Protein AF-0000000080692029 (afdb_homodimer)

Structure (mmCIF, N/CA/C/O backbone):
data_AF-0000000080692029-model_v1
#
loop_
_entity.id
_entity.type
_entity.pdbx_description
1 polymer 'Zinc-containing alcohol dehydrogenase superfamily protein'
#
loop_
_atom_site.group_PDB
_atom_site.id
_atom_site.type_symbol
_atom_site.label_atom_id
_atom_site.label_alt_id
_atom_site.label_comp_id
_atom_site.label_asym_id
_atom_site.label_entity_id
_atom_site.label_seq_id
_atom_site.pdbx_PDB_ins_code
_atom_site.Cartn_x
_atom_site.Cartn_y
_atom_site.Cartn_z
_atom_site.occupancy
_atom_site.B_iso_or_equiv
_atom_site.auth_seq_id
_atom_site.auth_comp_id
_atom_site.auth_asym_id
_atom_site.auth_atom_id
_atom_site.pdbx_PDB_model_num
ATOM 1 N N . PHE A 1 1 ? 5.277 -26.812 -14.117 1 93.94 1 PHE A N 1
ATOM 2 C CA . PHE A 1 1 ? 5.801 -28.109 -14.539 1 93.94 1 PHE A CA 1
ATOM 3 C C . PHE A 1 1 ? 5.703 -29.125 -13.406 1 93.94 1 PHE A C 1
ATOM 5 O O . PHE A 1 1 ? 5.531 -28.75 -12.242 1 93.94 1 PHE A O 1
ATOM 12 N N . GLY A 1 2 ? 5.699 -30.422 -13.68 1 92.31 2 GLY A N 1
ATOM 13 C CA . GLY A 1 2 ? 5.895 -31.609 -12.852 1 92.31 2 GLY A CA 1
ATOM 14 C C . GLY A 1 2 ? 6.879 -32.594 -13.445 1 92.31 2 GLY A C 1
ATOM 15 O O . GLY A 1 2 ? 6.898 -32.812 -14.664 1 92.31 2 GLY A O 1
ATOM 16 N N . CYS A 1 3 ? 7.73 -33.094 -12.555 1 95.31 3 CYS A N 1
ATOM 17 C CA . CYS A 1 3 ? 8.82 -33.938 -13.07 1 95.31 3 CYS A CA 1
ATOM 18 C C . CYS A 1 3 ? 8.961 -35.219 -12.25 1 95.31 3 CYS A C 1
ATOM 20 O O . CYS A 1 3 ? 8.477 -35.281 -11.125 1 95.31 3 CYS A O 1
ATOM 22 N N . ARG A 1 4 ? 9.547 -36.156 -12.93 1 96.88 4 ARG A N 1
ATOM 23 C CA . ARG A 1 4 ? 10.078 -37.344 -12.25 1 96.88 4 ARG A CA 1
ATOM 24 C C . ARG A 1 4 ? 11.602 -37.406 -12.359 1 96.88 4 ARG A C 1
ATOM 26 O O . ARG A 1 4 ? 12.156 -37.219 -13.445 1 96.88 4 ARG A O 1
ATOM 33 N N . VAL A 1 5 ? 12.258 -37.75 -11.242 1 97.56 5 VAL A N 1
ATOM 34 C CA . VAL A 1 5 ? 13.719 -37.781 -11.227 1 97.56 5 VAL A CA 1
ATOM 35 C C . VAL A 1 5 ? 14.219 -38.969 -12.047 1 97.56 5 VAL A C 1
ATOM 37 O O . VAL A 1 5 ? 13.859 -40.125 -11.766 1 97.56 5 VAL A O 1
ATOM 40 N N . VAL A 1 6 ? 15.047 -38.656 -13.016 1 97.75 6 VAL A N 1
ATOM 41 C CA . VAL A 1 6 ? 15.547 -39.75 -13.844 1 97.75 6 VAL A CA 1
ATOM 42 C C . VAL A 1 6 ? 17.062 -39.875 -13.695 1 97.75 6 VAL A C 1
ATOM 44 O O . VAL A 1 6 ? 17.656 -40.875 -14.078 1 97.75 6 VAL A O 1
ATOM 47 N N . ALA A 1 7 ? 17.672 -38.781 -13.203 1 97.31 7 ALA A N 1
ATOM 48 C CA . ALA A 1 7 ? 19.109 -38.781 -12.953 1 97.31 7 ALA A CA 1
ATOM 49 C C . ALA A 1 7 ? 19.469 -37.844 -11.82 1 97.31 7 ALA A C 1
ATOM 51 O O . ALA A 1 7 ? 18.75 -36.844 -11.578 1 97.31 7 ALA A O 1
ATOM 52 N N . LEU A 1 8 ? 20.531 -38.188 -11.125 1 96.19 8 LEU A N 1
ATOM 53 C CA . LEU A 1 8 ? 21.047 -37.344 -10.039 1 96.19 8 LEU A CA 1
ATOM 54 C C . LEU A 1 8 ? 22.469 -36.906 -10.336 1 96.19 8 LEU A C 1
ATOM 56 O O . LEU A 1 8 ? 23.297 -37.688 -10.789 1 96.19 8 LEU A O 1
ATOM 60 N N . GLY A 1 9 ? 22.672 -35.562 -10.219 1 93.94 9 GLY A N 1
ATOM 61 C CA . GLY A 1 9 ? 24.031 -35.062 -10.297 1 93.94 9 GLY A CA 1
ATOM 62 C C . GLY A 1 9 ? 24.844 -35.344 -9.047 1 93.94 9 GLY A C 1
ATOM 63 O O . GLY A 1 9 ? 24.312 -35.844 -8.047 1 93.94 9 GLY A O 1
ATOM 64 N N . PRO A 1 10 ? 26.094 -35 -9.164 1 91.81 10 PRO A N 1
ATOM 65 C CA . PRO A 1 10 ? 26.938 -35.219 -7.988 1 91.81 10 PRO A CA 1
ATOM 66 C C . PRO A 1 10 ? 26.422 -34.5 -6.742 1 91.81 10 PRO A C 1
ATOM 68 O O . PRO A 1 10 ? 26.156 -33.312 -6.781 1 91.81 10 PRO A O 1
ATOM 71 N N . GLY A 1 11 ? 26.234 -35.312 -5.668 1 90.25 11 GLY A N 1
ATOM 72 C CA . GLY A 1 11 ? 25.844 -34.75 -4.387 1 90.25 11 GLY A CA 1
ATOM 73 C C . GLY A 1 11 ? 24.359 -34.531 -4.254 1 90.25 11 GLY A C 1
ATOM 74 O O . GLY A 1 11 ? 23.875 -34.125 -3.189 1 90.25 11 GLY A O 1
ATOM 75 N N . ALA A 1 12 ? 23.625 -34.812 -5.305 1 90.62 12 ALA A N 1
ATOM 76 C CA . ALA A 1 12 ? 22.203 -34.5 -5.309 1 90.62 12 ALA A CA 1
ATOM 77 C C . ALA A 1 12 ? 21.453 -35.406 -4.328 1 90.62 12 ALA A C 1
ATOM 79 O O . ALA A 1 12 ? 20.344 -35.094 -3.91 1 90.62 12 ALA A O 1
ATOM 80 N N . GLU A 1 13 ? 22.016 -36.531 -3.982 1 87.5 13 GLU A N 1
ATOM 81 C CA . GLU A 1 13 ? 21.375 -37.438 -3.059 1 87.5 13 GLU A CA 1
ATOM 82 C C . GLU A 1 13 ? 21.172 -36.812 -1.686 1 87.5 13 GLU A C 1
ATOM 84 O O . GLU A 1 13 ? 20.266 -37.188 -0.941 1 87.5 13 GLU A O 1
ATOM 89 N N . LYS A 1 14 ? 22.016 -35.875 -1.436 1 90.31 14 LYS A N 1
ATOM 90 C CA . LYS A 1 14 ? 21.953 -35.219 -0.132 1 90.31 14 LYS A CA 1
ATOM 91 C C . LYS A 1 14 ? 20.719 -34.312 -0.034 1 90.31 14 LYS A C 1
ATOM 93 O O . LYS A 1 14 ? 20.359 -33.875 1.056 1 90.31 14 LYS A O 1
ATOM 98 N N . ARG A 1 15 ? 20.047 -34.125 -1.133 1 90.19 15 ARG A N 1
ATOM 99 C CA . ARG A 1 15 ? 18.891 -33.25 -1.167 1 90.19 15 ARG A CA 1
ATOM 100 C C . ARG A 1 15 ? 17.609 -34 -0.823 1 90.19 15 ARG A C 1
ATOM 102 O O . ARG A 1 15 ? 16.516 -33.438 -0.884 1 90.19 15 ARG A O 1
ATOM 109 N N . GLY A 1 16 ? 17.719 -35.25 -0.521 1 90.88 16 GLY A N 1
ATOM 110 C CA . GLY A 1 16 ? 16.578 -36.031 -0.072 1 90.88 16 GLY A CA 1
ATOM 111 C C . GLY A 1 16 ? 15.711 -36.531 -1.211 1 90.88 16 GLY A C 1
ATOM 112 O O . GLY A 1 16 ? 14.523 -36.781 -1.021 1 90.88 16 GLY A O 1
ATOM 113 N N . VAL A 1 17 ? 16.25 -36.531 -2.451 1 93.56 17 VAL A N 1
ATOM 114 C CA . VAL A 1 17 ? 15.516 -37 -3.615 1 93.56 17 VAL A CA 1
ATOM 115 C C . VAL A 1 17 ? 16.219 -38.219 -4.199 1 93.56 17 VAL A C 1
ATOM 117 O O . VAL A 1 17 ? 17.438 -38.344 -4.117 1 93.56 17 VAL A O 1
ATOM 120 N N . GLN A 1 18 ? 15.43 -39.188 -4.73 1 95.69 18 GLN A N 1
ATOM 121 C CA . GLN A 1 18 ? 15.969 -40.375 -5.395 1 95.69 18 GLN A CA 1
ATOM 122 C C . GLN A 1 18 ? 15.359 -40.562 -6.781 1 95.69 18 GLN A C 1
ATOM 124 O O . GLN A 1 18 ? 14.312 -40 -7.086 1 95.69 18 GLN A O 1
ATOM 129 N N . ILE A 1 19 ? 16 -41.375 -7.582 1 97.19 19 ILE A N 1
ATOM 130 C CA . ILE A 1 19 ? 15.492 -41.688 -8.906 1 97.19 19 ILE A CA 1
ATOM 131 C C . ILE A 1 19 ? 14.094 -42.281 -8.789 1 97.19 19 ILE A C 1
ATOM 133 O O . ILE A 1 19 ? 13.859 -43.156 -7.938 1 97.19 19 ILE A O 1
ATOM 137 N N . GLY A 1 20 ? 13.188 -41.75 -9.562 1 97.44 20 GLY A N 1
ATOM 138 C CA . GLY A 1 20 ? 11.82 -42.219 -9.531 1 97.44 20 GLY A CA 1
ATOM 139 C C . GLY A 1 20 ? 10.883 -41.312 -8.781 1 97.44 20 GLY A C 1
ATOM 140 O O . GLY A 1 20 ? 9.664 -41.375 -8.969 1 97.44 20 GLY A O 1
ATOM 141 N N . ASP A 1 21 ? 11.469 -40.469 -7.918 1 97.06 21 ASP A N 1
ATOM 142 C CA . ASP A 1 21 ? 10.641 -39.531 -7.16 1 97.06 21 ASP A CA 1
ATOM 143 C C . ASP A 1 21 ? 9.945 -38.531 -8.086 1 97.06 21 ASP A C 1
ATOM 145 O O . ASP A 1 21 ? 10.547 -38.062 -9.055 1 97.06 21 ASP A O 1
ATOM 149 N N . ARG A 1 22 ? 8.688 -38.219 -7.859 1 97.75 22 ARG A N 1
ATOM 150 C CA . ARG A 1 22 ? 8.031 -37.062 -8.469 1 97.75 22 ARG A CA 1
ATOM 151 C C . ARG A 1 22 ? 8.352 -35.781 -7.711 1 97.75 22 ARG A C 1
ATOM 153 O O . ARG A 1 22 ? 8.195 -35.719 -6.492 1 97.75 22 ARG A O 1
ATOM 160 N N . VAL A 1 23 ? 8.82 -34.812 -8.43 1 97 23 VAL A N 1
ATOM 161 C CA . VAL A 1 23 ? 9.297 -33.594 -7.762 1 97 23 VAL A CA 1
ATOM 162 C C . VAL A 1 23 ? 8.875 -32.375 -8.555 1 97 23 VAL A C 1
ATOM 164 O O . VAL A 1 23 ? 8.531 -32.469 -9.734 1 97 23 VAL A O 1
ATOM 167 N N . ILE A 1 24 ? 8.867 -31.297 -7.895 1 97.31 24 ILE A N 1
ATOM 168 C CA . ILE A 1 24 ? 8.734 -29.969 -8.484 1 97.31 24 ILE A CA 1
ATOM 169 C C . ILE A 1 24 ? 9.758 -29.031 -7.871 1 97.31 24 ILE A C 1
ATOM 171 O O . ILE A 1 24 ? 10.148 -29.188 -6.711 1 97.31 24 ILE A O 1
ATOM 175 N N . SER A 1 25 ? 10.25 -28.188 -8.656 1 96.69 25 SER A N 1
ATOM 176 C CA . SER A 1 25 ? 11.07 -27.094 -8.148 1 96.69 25 SER A CA 1
ATOM 177 C C . SER A 1 25 ? 10.281 -25.797 -8.078 1 96.69 25 SER A C 1
ATOM 179 O O . SER A 1 25 ? 9.406 -25.547 -8.914 1 96.69 25 SER A O 1
ATOM 181 N N . GLU A 1 26 ? 10.523 -24.984 -7.043 1 97.88 26 GLU A N 1
ATOM 182 C CA . GLU A 1 26 ? 9.969 -23.641 -7.102 1 97.88 26 GLU A CA 1
ATOM 183 C C . GLU A 1 26 ? 10.438 -22.906 -8.352 1 97.88 26 GLU A C 1
ATOM 185 O O . GLU A 1 26 ? 11.5 -23.219 -8.898 1 97.88 26 GLU A O 1
ATOM 190 N N . GLN A 1 27 ? 9.641 -22 -8.844 1 96.62 27 GLN A N 1
ATOM 191 C CA . GLN A 1 27 ? 9.914 -21.344 -10.117 1 96.62 27 GLN A CA 1
ATOM 192 C C . GLN A 1 27 ? 11.172 -20.484 -10.023 1 96.62 27 GLN A C 1
ATOM 194 O O . GLN A 1 27 ? 11.867 -20.266 -11.023 1 96.62 27 GLN A O 1
ATOM 199 N N . ILE A 1 28 ? 11.445 -20.016 -8.805 1 97.62 28 ILE A N 1
ATOM 200 C CA . ILE A 1 28 ? 12.641 -19.203 -8.617 1 97.62 28 ILE A CA 1
ATOM 201 C C . ILE A 1 28 ? 13.812 -20.078 -8.195 1 97.62 28 ILE A C 1
ATOM 203 O O . ILE A 1 28 ? 13.633 -21.047 -7.449 1 97.62 28 ILE A O 1
ATOM 207 N N . VAL A 1 29 ? 14.992 -19.734 -8.672 1 97.38 29 VAL A N 1
ATOM 208 C CA . VAL A 1 29 ? 16.25 -20.344 -8.273 1 97.38 29 VAL A CA 1
ATOM 209 C C . VAL A 1 29 ? 17.125 -19.312 -7.566 1 97.38 29 VAL A C 1
ATOM 211 O O . VAL A 1 29 ? 17.922 -18.609 -8.203 1 97.38 29 VAL A O 1
ATOM 214 N N . PRO A 1 30 ? 17.031 -19.234 -6.227 1 97.88 30 PRO A N 1
ATOM 215 C CA . PRO A 1 30 ? 17.703 -18.172 -5.484 1 97.88 30 PRO A CA 1
ATOM 216 C C . PRO A 1 30 ? 19.219 -18.281 -5.52 1 97.88 30 PRO A C 1
ATOM 218 O O . PRO A 1 30 ? 19.766 -19.391 -5.633 1 97.88 30 PRO A O 1
ATOM 221 N N . CYS A 1 31 ? 19.922 -17.156 -5.387 1 97.44 31 CYS A N 1
ATOM 222 C CA . CYS A 1 31 ? 21.391 -17.156 -5.391 1 97.44 31 CYS A CA 1
ATOM 223 C C . CYS A 1 31 ? 21.938 -17.531 -4.02 1 97.44 31 CYS A C 1
ATOM 225 O O . CYS A 1 31 ? 23.109 -17.859 -3.891 1 97.44 31 CYS A O 1
ATOM 227 N N . TRP A 1 32 ? 21.172 -17.391 -2.988 1 97.94 32 TRP A N 1
ATOM 228 C CA . TRP A 1 32 ? 21.438 -17.734 -1.594 1 97.94 32 TRP A CA 1
ATOM 229 C C . TRP A 1 32 ? 22.578 -16.891 -1.044 1 97.94 32 TRP A C 1
ATOM 231 O O . TRP A 1 32 ? 23.156 -17.219 -0.003 1 97.94 32 TRP A O 1
ATOM 241 N N . GLY A 1 33 ? 22.922 -15.773 -1.761 1 98 33 GLY A N 1
ATOM 242 C CA . GLY A 1 33 ? 24.031 -14.945 -1.329 1 98 33 GLY A CA 1
ATOM 243 C C . GLY A 1 33 ? 23.672 -13.477 -1.207 1 98 33 GLY A C 1
ATOM 244 O O . GLY A 1 33 ? 24.406 -12.703 -0.593 1 98 33 GLY A O 1
ATOM 245 N N . CYS A 1 34 ? 22.609 -13.164 -1.749 1 97.75 34 CYS A N 1
ATOM 246 C CA . CYS A 1 34 ? 22.25 -11.75 -1.731 1 97.75 34 CYS A CA 1
ATOM 247 C C . CYS A 1 34 ? 21.547 -11.383 -0.432 1 97.75 34 CYS A C 1
ATOM 249 O O . CYS A 1 34 ? 21.25 -12.258 0.385 1 97.75 34 CYS A O 1
ATOM 251 N N . ARG A 1 35 ? 21.219 -10.109 -0.283 1 96.88 35 ARG A N 1
ATOM 252 C CA . ARG A 1 35 ? 20.609 -9.586 0.931 1 96.88 35 ARG A CA 1
ATOM 253 C C . ARG A 1 35 ? 19.266 -10.266 1.205 1 96.88 35 ARG A C 1
ATOM 255 O O . ARG A 1 35 ? 18.969 -10.633 2.344 1 96.88 35 ARG A O 1
ATOM 262 N N . PHE A 1 36 ? 18.484 -10.461 0.221 1 98.44 36 PHE A N 1
ATOM 263 C CA . PHE A 1 36 ? 17.156 -11.031 0.383 1 98.44 36 PHE A CA 1
ATOM 264 C C . PHE A 1 36 ? 17.234 -12.508 0.762 1 98.44 36 PHE A C 1
ATOM 266 O O . PHE A 1 36 ? 16.562 -12.953 1.698 1 98.44 36 PHE A O 1
ATOM 273 N N . CYS A 1 37 ? 18.047 -13.234 0.087 1 98.25 37 CYS A N 1
ATOM 274 C CA . CYS A 1 37 ? 18.203 -14.648 0.403 1 98.25 37 CYS A CA 1
ATOM 275 C C . CYS A 1 37 ? 18.719 -14.828 1.826 1 98.25 37 CYS A C 1
ATOM 277 O O . CYS A 1 37 ? 18.219 -15.68 2.566 1 98.25 37 CYS A O 1
ATOM 279 N N . ASN A 1 38 ? 19.625 -13.945 2.23 1 98 38 ASN A N 1
ATOM 280 C CA . ASN A 1 38 ? 20.25 -14.078 3.541 1 98 38 ASN A CA 1
ATOM 281 C C . ASN A 1 38 ? 19.281 -13.703 4.664 1 98 38 ASN A C 1
ATOM 283 O O . ASN A 1 38 ? 19.516 -14.039 5.824 1 98 38 ASN A O 1
ATOM 287 N N . HIS A 1 39 ? 18.203 -13.039 4.293 1 97.19 39 HIS A N 1
ATOM 288 C CA . HIS A 1 39 ? 17.219 -12.656 5.297 1 97.19 39 HIS A CA 1
ATOM 289 C C . HIS A 1 39 ? 15.953 -13.508 5.184 1 97.19 39 HIS A C 1
ATOM 291 O O . HIS A 1 39 ? 14.906 -13.125 5.699 1 97.19 39 HIS A O 1
ATOM 297 N N . GLY A 1 40 ? 16.031 -14.586 4.441 1 98.19 40 GLY A N 1
ATOM 298 C CA . GLY A 1 40 ? 14.914 -15.508 4.316 1 98.19 40 GLY A CA 1
ATOM 299 C C . GLY A 1 40 ? 13.883 -15.055 3.303 1 98.19 40 GLY A C 1
ATOM 300 O O . GLY A 1 40 ? 12.789 -15.625 3.225 1 98.19 40 GLY A O 1
ATOM 301 N N . GLN A 1 41 ? 14.172 -14.008 2.523 1 98.62 41 GLN A N 1
ATOM 302 C CA . GLN A 1 41 ? 13.266 -13.477 1.514 1 98.62 41 GLN A CA 1
ATOM 303 C C . GLN A 1 41 ? 13.68 -13.914 0.113 1 98.62 41 GLN A C 1
ATOM 305 O O . GLN A 1 41 ? 13.781 -13.086 -0.796 1 98.62 41 GLN A O 1
ATOM 310 N N . TYR A 1 42 ? 13.797 -15.227 -0.083 1 98.62 42 TYR A N 1
ATOM 311 C CA . TYR A 1 42 ? 14.438 -15.789 -1.267 1 98.62 42 TYR A CA 1
ATOM 312 C C . TYR A 1 42 ? 13.602 -15.523 -2.514 1 98.62 42 TYR A C 1
ATOM 314 O O . TYR A 1 42 ? 14.133 -15.492 -3.627 1 98.62 42 TYR A O 1
ATOM 322 N N . TRP A 1 43 ? 12.281 -15.336 -2.393 1 98.38 43 TRP A N 1
ATOM 323 C CA . TRP A 1 43 ? 11.43 -15.125 -3.555 1 98.38 43 TRP A CA 1
ATOM 324 C C . TRP A 1 43 ? 11.711 -13.766 -4.195 1 98.38 43 TRP A C 1
ATOM 326 O O . TRP A 1 43 ? 11.266 -13.5 -5.316 1 98.38 43 TRP A O 1
ATOM 336 N N . MET A 1 44 ? 12.484 -12.938 -3.408 1 98.5 44 MET A N 1
ATOM 337 C CA . MET A 1 44 ? 12.859 -11.617 -3.914 1 98.5 44 MET A CA 1
ATOM 338 C C . MET A 1 44 ? 14.359 -11.555 -4.195 1 98.5 44 MET A C 1
ATOM 340 O O . MET A 1 44 ? 14.945 -10.469 -4.219 1 98.5 44 MET A O 1
ATOM 344 N N . CYS A 1 45 ? 14.977 -12.719 -4.387 1 98.12 45 CYS A N 1
ATOM 345 C CA . CYS A 1 45 ? 16.391 -12.812 -4.73 1 98.12 45 CYS A CA 1
ATOM 346 C C . CYS A 1 45 ? 16.766 -11.766 -5.77 1 98.12 45 CYS A C 1
ATOM 348 O O . CYS A 1 45 ? 16.047 -11.57 -6.754 1 98.12 45 CYS A O 1
ATOM 350 N N . GLN A 1 46 ? 17.953 -11.109 -5.531 1 96.69 46 GLN A N 1
ATOM 351 C CA . GLN A 1 46 ? 18.391 -10.031 -6.41 1 96.69 46 GLN A CA 1
ATOM 352 C C . GLN A 1 46 ? 18.703 -10.555 -7.809 1 96.69 46 GLN A C 1
ATOM 354 O O . GLN A 1 46 ? 18.375 -9.914 -8.805 1 96.69 46 GLN A O 1
ATOM 359 N N . LYS A 1 47 ? 19.359 -11.672 -7.895 1 94.88 47 LYS A N 1
ATOM 360 C CA . LYS A 1 47 ? 19.656 -12.281 -9.188 1 94.88 47 LYS A CA 1
ATOM 361 C C . LYS A 1 47 ? 18.391 -12.648 -9.938 1 94.88 47 LYS A C 1
ATOM 363 O O . LYS A 1 47 ? 18.328 -12.547 -11.164 1 94.88 47 LYS A O 1
ATOM 368 N N . HIS A 1 48 ? 17.453 -13.156 -9.172 1 95.75 48 HIS A N 1
ATOM 369 C CA . HIS A 1 48 ? 16.094 -13.422 -9.617 1 95.75 48 HIS A CA 1
ATOM 370 C C . HIS A 1 48 ? 16.062 -14.406 -10.781 1 95.75 48 HIS A C 1
ATOM 372 O O . HIS A 1 48 ? 15.414 -14.164 -11.797 1 95.75 48 HIS A O 1
ATOM 378 N N . ASP A 1 49 ? 16.859 -15.445 -10.68 1 95.69 49 ASP A N 1
ATOM 379 C CA . ASP A 1 49 ? 16.75 -16.531 -11.648 1 95.69 49 ASP A CA 1
ATOM 380 C C . ASP A 1 49 ? 15.406 -17.25 -11.531 1 95.69 49 ASP A C 1
ATOM 382 O O . ASP A 1 49 ? 15.023 -17.688 -10.445 1 95.69 49 ASP A O 1
ATOM 386 N N . LEU A 1 50 ? 14.711 -17.297 -12.633 1 95.56 50 LEU A N 1
ATOM 387 C CA . LEU A 1 50 ? 13.453 -18.031 -12.781 1 95.56 50 LEU A CA 1
ATOM 388 C C . LEU A 1 50 ? 13.523 -19.016 -13.938 1 95.56 50 LEU A C 1
ATOM 390 O O . LEU A 1 50 ? 14 -18.656 -15.023 1 95.56 50 LEU A O 1
ATOM 394 N N . TYR A 1 51 ? 13.086 -20.219 -13.703 1 95.25 51 TYR A N 1
ATOM 395 C CA . TYR A 1 51 ? 13.086 -21.188 -14.781 1 95.25 51 TYR A CA 1
ATOM 396 C C . TYR A 1 51 ? 12.367 -20.656 -16.016 1 95.25 51 TYR A C 1
ATOM 398 O O . TYR A 1 51 ? 11.211 -20.219 -15.922 1 95.25 51 TYR A O 1
ATOM 406 N N . GLY A 1 52 ? 13.062 -20.594 -17.156 1 92.44 52 GLY A N 1
ATOM 407 C CA . GLY A 1 52 ? 12.453 -20.234 -18.422 1 92.44 52 GLY A CA 1
ATOM 408 C C . GLY A 1 52 ? 12.523 -18.75 -18.734 1 92.44 52 GLY A C 1
ATOM 409 O O . GLY A 1 52 ? 12.195 -18.312 -19.828 1 92.44 52 GLY A O 1
ATOM 410 N N . PHE A 1 53 ? 12.883 -17.9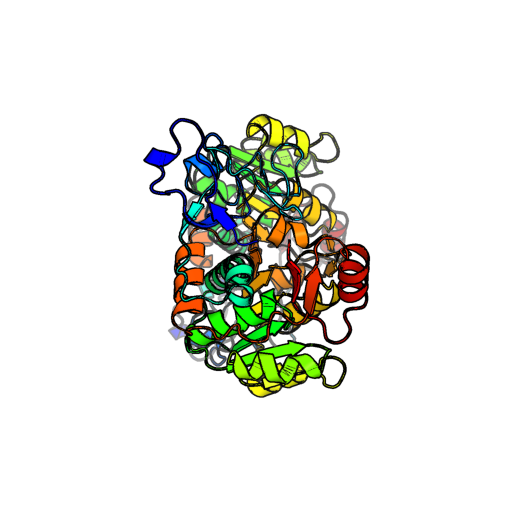22 -17.781 1 88.19 53 PHE A N 1
ATOM 411 C CA . PHE A 1 53 ? 12.922 -16.484 -17.984 1 88.19 53 PHE A CA 1
ATOM 412 C C . PHE A 1 53 ? 14.359 -16 -18.203 1 88.19 53 PHE A C 1
ATOM 414 O O . PHE A 1 53 ? 14.586 -14.953 -18.812 1 88.19 53 PHE A O 1
ATOM 421 N N . GLN A 1 54 ? 15.305 -16.781 -17.625 1 82.56 54 GLN A N 1
ATOM 422 C CA . GLN A 1 54 ? 16.719 -16.422 -17.75 1 82.56 54 GLN A CA 1
ATOM 423 C C . GLN A 1 54 ? 17.484 -17.484 -18.547 1 82.56 54 GLN A C 1
ATOM 425 O O . GLN A 1 54 ? 17 -18.609 -18.703 1 82.56 54 GLN A O 1
ATOM 430 N N . ASN A 1 55 ? 18.641 -17.078 -18.922 1 82.31 55 ASN A N 1
ATOM 431 C CA . ASN A 1 55 ? 19.406 -17.969 -19.781 1 82.31 55 ASN A CA 1
ATOM 432 C C . ASN A 1 55 ? 20.141 -19.047 -18.984 1 82.31 55 ASN A C 1
ATOM 434 O O . ASN A 1 55 ? 20.547 -20.062 -19.531 1 82.31 55 ASN A O 1
ATOM 438 N N . ASN A 1 56 ? 20.203 -18.812 -17.734 1 85.5 56 ASN A N 1
ATOM 439 C CA . ASN A 1 56 ? 21.016 -19.734 -16.953 1 85.5 56 ASN A CA 1
ATOM 440 C C . ASN A 1 56 ? 20.156 -20.828 -16.312 1 85.5 56 ASN A C 1
ATOM 442 O O . ASN A 1 56 ? 20.672 -21.812 -15.789 1 85.5 56 ASN A O 1
ATOM 446 N N . VAL A 1 57 ? 18.906 -20.672 -16.266 1 90.56 57 VAL A N 1
ATOM 447 C CA . VAL A 1 57 ? 17.953 -21.688 -15.836 1 90.56 57 VAL A CA 1
ATOM 448 C C . VAL A 1 57 ? 16.844 -21.844 -16.875 1 90.56 57 VAL A C 1
ATOM 450 O O . VAL A 1 57 ? 15.969 -21 -16.984 1 90.56 57 VAL A O 1
ATOM 453 N N . GLN A 1 58 ? 16.844 -22.953 -17.516 1 90.69 58 GLN A N 1
ATOM 454 C CA . GLN A 1 58 ? 15.961 -23.172 -18.656 1 90.69 58 GLN A CA 1
ATOM 455 C C . GLN A 1 58 ? 14.555 -23.531 -18.203 1 90.69 58 GLN A C 1
ATOM 457 O O . GLN A 1 58 ? 14.367 -24.062 -17.109 1 90.69 58 GLN A O 1
ATOM 462 N N . GLY A 1 59 ? 13.625 -23.25 -19.094 1 91.19 59 GLY A N 1
ATOM 463 C CA . GLY A 1 59 ? 12.227 -23.516 -18.797 1 91.19 59 GLY A CA 1
ATOM 464 C C . GLY A 1 59 ? 11.859 -24.984 -18.953 1 91.19 59 GLY A C 1
ATOM 465 O O . GLY A 1 59 ? 12.734 -25.844 -19.062 1 91.19 59 GLY A O 1
ATOM 466 N N . ALA A 1 60 ? 10.617 -25.266 -18.922 1 92.06 60 ALA A N 1
ATOM 467 C CA . ALA A 1 60 ? 10.133 -26.625 -18.734 1 92.06 60 ALA A CA 1
ATOM 468 C C . ALA A 1 60 ? 9.516 -27.172 -20.031 1 92.06 60 ALA A C 1
ATOM 470 O O . ALA A 1 60 ? 9.023 -28.297 -20.062 1 92.06 60 ALA A O 1
ATOM 471 N N . MET A 1 61 ? 9.453 -26.375 -21.062 1 92.5 61 MET A N 1
ATOM 472 C CA . MET A 1 61 ? 8.898 -26.875 -22.312 1 92.5 61 MET A CA 1
ATOM 473 C C . MET A 1 61 ? 9.883 -27.797 -23.016 1 92.5 61 MET A C 1
ATOM 475 O O . MET A 1 61 ? 10.32 -27.5 -24.125 1 92.5 61 MET A O 1
ATOM 479 N N . ALA A 1 62 ? 10.211 -28.859 -22.359 1 94 62 ALA A N 1
ATOM 480 C CA . ALA A 1 62 ? 11.211 -29.859 -22.75 1 94 62 ALA A CA 1
ATOM 481 C C . ALA A 1 62 ? 10.914 -31.219 -22.109 1 94 62 ALA A C 1
ATOM 483 O O . ALA A 1 62 ? 10.055 -31.312 -21.234 1 94 62 ALA A O 1
ATOM 484 N N . GLN A 1 63 ? 11.531 -32.188 -22.594 1 95.44 63 GLN A N 1
ATOM 485 C CA . GLN A 1 63 ? 11.352 -33.531 -22.047 1 95.44 63 GLN A CA 1
ATOM 486 C C . GLN A 1 63 ? 12.047 -33.688 -20.703 1 95.44 63 GLN A C 1
ATOM 488 O O . GLN A 1 63 ? 11.609 -34.469 -19.844 1 95.44 63 GLN A O 1
ATOM 493 N N . TYR A 1 64 ? 13.18 -32.938 -20.594 1 95.56 64 TYR A N 1
ATOM 494 C CA . TYR A 1 64 ? 13.953 -33 -19.359 1 95.56 64 TYR A CA 1
ATOM 495 C C . TYR A 1 64 ? 14.289 -31.578 -18.875 1 95.56 64 TYR A C 1
ATOM 497 O O . TYR A 1 64 ? 14.414 -30.656 -19.688 1 95.56 64 TYR A O 1
ATOM 505 N N . MET A 1 65 ? 14.352 -31.484 -17.625 1 94.56 65 MET A N 1
ATOM 506 C CA . MET A 1 65 ? 14.773 -30.25 -16.969 1 94.56 65 MET A CA 1
ATOM 507 C C . MET A 1 65 ? 15.93 -30.5 -16.016 1 94.56 65 MET A C 1
ATOM 509 O O . MET A 1 65 ? 16.031 -31.578 -15.43 1 94.56 65 MET A O 1
ATOM 513 N N . ILE A 1 66 ? 16.781 -29.5 -15.938 1 93.81 66 ILE A N 1
ATOM 514 C CA . ILE A 1 66 ? 17.859 -29.547 -14.961 1 93.81 66 ILE A CA 1
ATOM 515 C C . ILE A 1 66 ? 17.531 -28.672 -13.766 1 93.81 66 ILE A C 1
ATOM 517 O O . ILE A 1 66 ? 17.266 -27.469 -13.922 1 93.81 66 ILE A O 1
ATOM 521 N N . PHE A 1 67 ? 17.422 -29.266 -12.602 1 94.56 67 PHE A N 1
ATOM 522 C CA . PHE A 1 67 ? 17.344 -28.516 -11.352 1 94.56 67 PHE A CA 1
ATOM 523 C C . PHE A 1 67 ? 18.734 -28.266 -10.773 1 94.56 67 PHE A C 1
ATOM 525 O O . PHE A 1 67 ? 19.406 -29.203 -10.344 1 94.56 67 PHE A O 1
ATOM 532 N N . THR A 1 68 ? 19.109 -27.016 -10.766 1 92.06 68 THR A N 1
ATOM 533 C CA . THR A 1 68 ? 20.438 -26.703 -10.266 1 92.06 68 THR A CA 1
ATOM 534 C C . THR A 1 68 ? 20.5 -26.812 -8.75 1 92.06 68 THR A C 1
ATOM 536 O O . THR A 1 68 ? 19.453 -26.953 -8.094 1 92.06 68 THR A O 1
ATOM 539 N N . LYS A 1 69 ? 21.688 -26.797 -8.188 1 92.81 69 LYS A N 1
ATOM 540 C CA . LYS A 1 69 ? 21.906 -26.953 -6.758 1 92.81 69 LYS A CA 1
ATOM 541 C C . LYS A 1 69 ? 21.219 -25.844 -5.961 1 92.81 69 LYS A C 1
ATOM 543 O O . LYS A 1 69 ? 20.906 -26.031 -4.781 1 92.81 69 LYS A O 1
ATOM 548 N N . GLU A 1 70 ? 20.984 -24.719 -6.602 1 95 70 GLU A N 1
ATOM 549 C CA . GLU A 1 70 ? 20.406 -23.578 -5.91 1 95 70 GLU A CA 1
ATOM 550 C C . GLU A 1 70 ? 18.875 -23.703 -5.828 1 95 70 GLU A C 1
ATOM 552 O O . GLU A 1 70 ? 18.234 -23 -5.039 1 95 70 GLU A O 1
ATOM 557 N N . GLY A 1 71 ? 18.328 -24.625 -6.691 1 95.69 71 GLY A N 1
ATOM 558 C CA . GLY A 1 71 ? 16.875 -24.734 -6.758 1 95.69 71 GLY A CA 1
ATOM 559 C C . GLY A 1 71 ? 16.266 -25.297 -5.488 1 95.69 71 GLY A C 1
ATOM 560 O O . GLY A 1 71 ? 16.938 -25.969 -4.711 1 95.69 71 GLY A O 1
ATOM 561 N N . ILE A 1 72 ? 15.016 -24.938 -5.238 1 96.94 72 ILE A N 1
ATOM 562 C CA . ILE A 1 72 ? 14.258 -25.484 -4.117 1 96.94 72 ILE A CA 1
ATOM 563 C C . ILE A 1 72 ? 13.312 -26.578 -4.617 1 96.94 72 ILE A C 1
ATOM 565 O O . ILE A 1 72 ? 12.367 -26.297 -5.355 1 96.94 72 ILE A O 1
ATOM 569 N N . ILE A 1 73 ? 13.516 -27.812 -4.141 1 96.56 73 ILE A N 1
ATOM 570 C CA . ILE A 1 73 ? 12.828 -28.969 -4.695 1 96.56 73 ILE A CA 1
ATOM 571 C C . ILE A 1 73 ? 11.859 -29.547 -3.66 1 96.56 73 ILE A C 1
ATOM 573 O O . ILE A 1 73 ? 12.188 -29.641 -2.477 1 96.56 73 ILE A O 1
ATOM 577 N N . HIS A 1 74 ? 10.703 -29.875 -4.117 1 97.75 74 HIS A N 1
ATOM 578 C CA . HIS A 1 74 ? 9.688 -30.516 -3.295 1 97.75 74 HIS A CA 1
ATOM 579 C C . HIS A 1 74 ? 9.25 -31.844 -3.904 1 97.75 74 HIS A C 1
ATOM 581 O O . HIS A 1 74 ? 9.078 -31.953 -5.121 1 97.75 74 HIS A O 1
ATOM 587 N N . LYS A 1 75 ? 9.086 -32.812 -3.07 1 97.44 75 LYS A N 1
ATOM 588 C CA . LYS A 1 75 ? 8.469 -34.031 -3.525 1 97.44 75 LYS A CA 1
ATOM 589 C C . LYS A 1 75 ? 6.957 -33.875 -3.691 1 97.44 75 LYS A C 1
ATOM 591 O O . LYS A 1 75 ? 6.324 -33.125 -2.93 1 97.44 75 LYS A O 1
ATOM 596 N N . VAL A 1 76 ? 6.418 -34.531 -4.648 1 98.38 76 VAL A N 1
ATOM 597 C CA . VAL A 1 76 ? 4.988 -34.5 -4.938 1 98.38 76 VAL A CA 1
ATOM 598 C C . VAL A 1 76 ? 4.414 -35.906 -4.852 1 98.38 76 VAL A C 1
ATOM 600 O O . VAL A 1 76 ? 4.871 -36.812 -5.559 1 98.38 76 VAL A O 1
ATOM 603 N N . PRO A 1 77 ? 3.453 -36.094 -4 1 97.75 77 PRO A N 1
ATOM 604 C CA . PRO A 1 77 ? 2.852 -37.438 -3.906 1 97.75 77 PRO A CA 1
ATOM 605 C C . PRO A 1 77 ? 2.289 -37.938 -5.238 1 97.75 77 PRO A C 1
ATOM 607 O O . PRO A 1 77 ? 1.675 -37.156 -5.977 1 97.75 77 PRO A O 1
ATOM 610 N N . ASP A 1 78 ? 2.385 -39.25 -5.477 1 96.75 78 ASP A N 1
ATOM 611 C CA . ASP A 1 78 ? 1.897 -39.844 -6.711 1 96.75 78 ASP A CA 1
ATOM 612 C C . ASP A 1 78 ? 0.371 -39.875 -6.754 1 96.75 78 ASP A C 1
ATOM 614 O O . ASP A 1 78 ? -0.225 -40.031 -7.82 1 96.75 78 ASP A O 1
ATOM 618 N N . SER A 1 79 ? -0.173 -39.656 -5.586 1 97.38 79 SER A N 1
ATOM 619 C CA . SER A 1 79 ? -1.63 -39.688 -5.504 1 97.38 79 SER A CA 1
ATOM 620 C C . SER A 1 79 ? -2.232 -38.438 -6.141 1 97.38 79 SER A C 1
ATOM 622 O O . SER A 1 79 ? -3.428 -38.406 -6.438 1 97.38 79 SER A O 1
ATOM 624 N N . ILE A 1 80 ? -1.48 -37.344 -6.316 1 97.69 80 ILE A N 1
ATOM 625 C CA . ILE A 1 80 ? -1.959 -36.156 -6.973 1 97.69 80 ILE A CA 1
ATOM 626 C C . ILE A 1 80 ? -1.898 -36.312 -8.492 1 97.69 80 ILE A C 1
ATOM 628 O O . ILE A 1 80 ? -0.844 -36.656 -9.039 1 97.69 80 ILE A O 1
ATOM 632 N N . ALA A 1 81 ? -3.047 -36.125 -9.125 1 96.38 81 ALA A N 1
ATOM 633 C CA . ALA A 1 81 ? -3.088 -36.25 -10.578 1 96.38 81 ALA A CA 1
ATOM 634 C C . ALA A 1 81 ? -2.133 -35.25 -11.234 1 96.38 81 ALA A C 1
ATOM 636 O O . ALA A 1 81 ? -1.943 -34.156 -10.742 1 96.38 81 ALA A O 1
ATOM 637 N N . ALA A 1 82 ? -1.543 -35.656 -12.375 1 94.62 82 ALA A N 1
ATOM 638 C CA . ALA A 1 82 ? -0.546 -34.844 -13.07 1 94.62 82 ALA A CA 1
ATOM 639 C C . ALA A 1 82 ? -1.108 -33.469 -13.422 1 94.62 82 ALA A C 1
ATOM 641 O O . ALA A 1 82 ? -0.416 -32.469 -13.289 1 94.62 82 ALA A O 1
ATOM 642 N N . ASP A 1 83 ? -2.357 -33.406 -13.844 1 94.62 83 ASP A N 1
ATOM 643 C CA . ASP A 1 83 ? -2.971 -32.156 -14.266 1 94.62 83 ASP A CA 1
ATOM 644 C C . ASP A 1 83 ? -3.256 -31.266 -13.062 1 94.62 83 ASP A C 1
ATOM 646 O O . ASP A 1 83 ? -3.488 -30.062 -13.219 1 94.62 83 ASP A O 1
ATOM 650 N N . GLU A 1 84 ? -3.291 -31.812 -11.867 1 96.69 84 GLU A N 1
ATOM 651 C CA . GLU A 1 84 ? -3.42 -31.016 -10.648 1 96.69 84 GLU A CA 1
ATOM 652 C C . GLU A 1 84 ? -2.051 -30.625 -10.102 1 96.69 84 GLU A C 1
ATOM 654 O O . GLU A 1 84 ? -1.88 -29.531 -9.57 1 96.69 84 GLU A O 1
ATOM 659 N N . ALA A 1 85 ? -1.092 -31.531 -10.281 1 97.38 85 ALA A N 1
ATOM 660 C CA . ALA A 1 85 ? 0.258 -31.281 -9.789 1 97.38 85 ALA A CA 1
ATOM 661 C C . ALA A 1 85 ? 0.864 -30.047 -10.453 1 97.38 85 ALA A C 1
ATOM 663 O O . ALA A 1 85 ? 1.623 -29.312 -9.828 1 97.38 85 ALA A O 1
ATOM 664 N N . ILE A 1 86 ? 0.512 -29.797 -11.719 1 96.56 86 ILE A N 1
ATOM 665 C CA . ILE A 1 86 ? 1.069 -28.688 -12.469 1 96.56 86 ILE A CA 1
ATOM 666 C C . ILE A 1 86 ? 0.561 -27.359 -11.891 1 96.56 86 ILE A C 1
ATOM 668 O O . ILE A 1 86 ? 1.108 -26.297 -12.18 1 96.56 86 ILE A O 1
ATOM 672 N N . LEU A 1 87 ? -0.49 -27.438 -11.055 1 98.31 87 LEU A N 1
ATOM 673 C CA . LEU A 1 87 ? -1.105 -26.25 -10.492 1 98.31 87 LEU A CA 1
ATOM 674 C C . LEU A 1 87 ? -0.498 -25.906 -9.141 1 98.31 87 LEU A C 1
ATOM 676 O O . LEU A 1 87 ? -0.894 -24.922 -8.5 1 98.31 87 LEU A O 1
ATOM 680 N N . ILE A 1 88 ? 0.518 -26.656 -8.711 1 98.62 88 ILE A N 1
ATOM 681 C CA . ILE A 1 88 ? 1.146 -26.438 -7.418 1 98.62 88 ILE A CA 1
ATOM 682 C C . ILE A 1 88 ? 1.78 -25.047 -7.387 1 98.62 88 ILE A C 1
ATOM 684 O O . ILE A 1 88 ? 1.567 -24.281 -6.445 1 98.62 88 ILE A O 1
ATOM 688 N N . GLU A 1 89 ? 2.494 -24.719 -8.422 1 98.31 89 GLU A N 1
ATOM 689 C CA . GLU A 1 89 ? 3.17 -23.422 -8.469 1 98.31 89 GLU A CA 1
ATOM 690 C C . GLU A 1 89 ? 2.164 -22.266 -8.469 1 98.31 89 GLU A C 1
ATOM 692 O O . GLU A 1 89 ? 2.229 -21.375 -7.625 1 98.31 89 GLU A O 1
ATOM 697 N N . PRO A 1 90 ? 1.174 -22.234 -9.359 1 98.12 90 PRO A N 1
ATOM 698 C CA . PRO A 1 90 ? 0.245 -21.109 -9.32 1 98.12 90 PRO A CA 1
ATOM 699 C C . PRO A 1 90 ? -0.587 -21.062 -8.047 1 98.12 90 PRO A C 1
ATOM 701 O O . PRO A 1 90 ? -0.927 -19.969 -7.562 1 98.12 90 PRO A O 1
ATOM 704 N N . LEU A 1 91 ? -0.895 -22.219 -7.48 1 98.75 91 LEU A N 1
ATOM 705 C CA . LEU A 1 91 ? -1.621 -22.188 -6.215 1 98.75 91 LEU A CA 1
ATOM 706 C C . LEU A 1 91 ? -0.746 -21.625 -5.102 1 98.75 91 LEU A C 1
ATOM 708 O O . LEU A 1 91 ? -1.234 -20.906 -4.23 1 98.75 91 LEU A O 1
ATOM 712 N N . ALA A 1 92 ? 0.525 -21.969 -5.105 1 98.81 92 ALA A N 1
ATOM 713 C CA . ALA A 1 92 ? 1.438 -21.406 -4.121 1 98.81 92 ALA A CA 1
ATOM 714 C C . ALA A 1 92 ? 1.44 -19.875 -4.188 1 98.81 92 ALA A C 1
ATOM 716 O O . ALA A 1 92 ? 1.404 -19.203 -3.156 1 98.81 92 ALA A O 1
ATOM 717 N N . CYS A 1 93 ? 1.457 -19.312 -5.367 1 98.75 93 CYS A N 1
ATOM 718 C CA . CYS A 1 93 ? 1.388 -17.875 -5.555 1 98.75 93 CYS A CA 1
ATOM 719 C C . CYS A 1 93 ? 0.075 -17.312 -5.016 1 98.75 93 CYS A C 1
ATOM 721 O O . CYS A 1 93 ? 0.064 -16.297 -4.332 1 98.75 93 CYS A O 1
ATOM 723 N N . SER A 1 94 ? -0.999 -18.016 -5.293 1 98.81 94 SER A N 1
ATOM 724 C CA . SER A 1 94 ? -2.322 -17.594 -4.84 1 98.81 94 SER A CA 1
ATOM 725 C C . SER A 1 94 ? -2.402 -17.578 -3.318 1 98.81 94 SER A C 1
ATOM 727 O O . SER A 1 94 ? -2.988 -16.656 -2.738 1 98.81 94 SER A O 1
ATOM 729 N N . LEU A 1 95 ? -1.833 -18.641 -2.705 1 98.88 95 LEU A N 1
ATOM 730 C CA . LEU A 1 95 ? -1.829 -18.719 -1.248 1 98.88 95 LEU A CA 1
ATOM 731 C C . LEU A 1 95 ? -1.078 -17.531 -0.644 1 98.88 95 LEU A C 1
ATOM 733 O O . LEU A 1 95 ? -1.518 -16.953 0.356 1 98.88 95 LEU A O 1
ATOM 737 N N . HIS A 1 96 ? -0.001 -17.172 -1.248 1 98.81 96 HIS A N 1
ATOM 738 C CA . HIS A 1 96 ? 0.77 -16.031 -0.767 1 98.81 96 HIS A CA 1
ATOM 739 C C . HIS A 1 96 ? -0.028 -14.742 -0.887 1 98.81 96 HIS A C 1
ATOM 741 O O . HIS A 1 96 ? -0.049 -13.938 0.043 1 98.81 96 HIS A O 1
ATOM 747 N N . ALA A 1 97 ? -0.67 -14.531 -1.991 1 98.75 97 ALA A N 1
ATOM 748 C CA . ALA A 1 97 ? -1.509 -13.352 -2.182 1 98.75 97 ALA A CA 1
ATOM 749 C C . ALA A 1 97 ? -2.607 -13.281 -1.125 1 98.75 97 ALA A C 1
ATOM 751 O O . ALA A 1 97 ? -2.879 -12.219 -0.573 1 98.75 97 ALA A O 1
ATOM 752 N N . ALA A 1 98 ? -3.219 -14.414 -0.874 1 98.75 98 ALA A N 1
ATOM 753 C CA . ALA A 1 98 ? -4.273 -14.477 0.134 1 98.75 98 ALA A CA 1
ATOM 754 C C . ALA A 1 98 ? -3.725 -14.156 1.522 1 98.75 98 ALA A C 1
ATOM 756 O O . ALA A 1 98 ? -4.402 -13.531 2.336 1 98.75 98 ALA A O 1
ATOM 757 N N . GLU A 1 99 ? -2.539 -14.656 1.792 1 98.5 99 GLU A N 1
ATOM 758 C CA . GLU A 1 99 ? -1.924 -14.336 3.078 1 98.5 99 GLU A CA 1
ATOM 759 C C . GLU A 1 99 ? -1.682 -12.836 3.221 1 98.5 99 GLU A C 1
ATOM 761 O O . GLU A 1 99 ? -1.896 -12.266 4.293 1 98.5 99 GLU A O 1
ATOM 766 N N . ARG A 1 100 ? -1.232 -12.195 2.156 1 98.5 100 ARG A N 1
ATOM 767 C CA . ARG A 1 100 ? -1.007 -10.75 2.184 1 98.5 100 ARG A CA 1
ATOM 768 C C . ARG A 1 100 ? -2.309 -10 2.436 1 98.5 100 ARG A C 1
ATOM 770 O O . ARG A 1 100 ? -2.303 -8.922 3.031 1 98.5 100 ARG A O 1
ATOM 777 N N . ALA A 1 101 ? -3.396 -10.57 1.999 1 98.75 101 ALA A N 1
ATOM 778 C CA . ALA A 1 101 ? -4.699 -9.93 2.174 1 98.75 101 ALA A CA 1
ATOM 779 C C . ALA A 1 101 ? -5.105 -9.906 3.645 1 98.75 101 ALA A C 1
ATOM 781 O O . ALA A 1 101 ? -5.824 -9.008 4.082 1 98.75 101 ALA A O 1
ATOM 782 N N . ASP A 1 102 ? -4.707 -10.938 4.395 1 98.5 102 ASP A N 1
ATOM 783 C CA . ASP A 1 102 ? -4.949 -11.008 5.832 1 98.5 102 ASP A CA 1
ATOM 784 C C . ASP A 1 102 ? -6.438 -10.883 6.145 1 98.5 102 ASP A C 1
ATOM 786 O O . ASP A 1 102 ? -6.84 -10.023 6.926 1 98.5 102 ASP A O 1
ATOM 790 N N . VAL A 1 103 ? -7.215 -11.758 5.605 1 98.69 103 VAL A N 1
ATOM 791 C CA . VAL A 1 103 ? -8.672 -11.742 5.66 1 98.69 103 VAL A CA 1
ATOM 792 C C . VAL A 1 103 ? -9.141 -12.164 7.051 1 98.69 103 VAL A C 1
ATOM 794 O O . VAL A 1 103 ? -8.633 -13.133 7.617 1 98.69 103 VAL A O 1
ATOM 797 N N . ASP A 1 104 ? -10.125 -11.438 7.621 1 98.19 104 ASP A N 1
ATOM 798 C CA . ASP A 1 104 ? -10.766 -11.781 8.891 1 98.19 104 ASP A CA 1
ATOM 799 C C . ASP A 1 104 ? -12.234 -12.125 8.688 1 98.19 104 ASP A C 1
ATOM 801 O O . ASP A 1 104 ? -12.773 -11.961 7.59 1 98.19 104 ASP A O 1
ATOM 805 N N . PHE A 1 105 ? -12.906 -12.508 9.727 1 98.56 105 PHE A N 1
ATOM 806 C CA . PHE A 1 105 ? -14.234 -13.109 9.672 1 98.56 105 PHE A CA 1
ATOM 807 C C . PHE A 1 105 ? -15.273 -12.086 9.25 1 98.56 105 PHE A C 1
ATOM 809 O O . PHE A 1 105 ? -16.297 -12.445 8.648 1 98.56 105 PHE A O 1
ATOM 816 N N . ASP A 1 106 ? -15.062 -10.828 9.477 1 98.06 106 ASP A N 1
ATOM 817 C CA . ASP A 1 106 ? -16.078 -9.828 9.195 1 98.06 106 ASP A CA 1
ATOM 818 C C . ASP A 1 106 ? -15.82 -9.133 7.863 1 98.06 106 ASP A C 1
ATOM 820 O O . ASP A 1 106 ? -16.609 -8.281 7.441 1 98.06 106 ASP A O 1
ATOM 824 N N . ASP A 1 107 ? -14.836 -9.539 7.16 1 98.81 107 ASP A N 1
ATOM 825 C CA . ASP A 1 107 ? -14.43 -8.859 5.938 1 98.81 107 ASP A CA 1
ATOM 826 C C . ASP A 1 107 ? -15.359 -9.211 4.777 1 98.81 107 ASP A C 1
ATOM 828 O O . ASP A 1 107 ? -15.766 -10.359 4.633 1 98.81 107 ASP A O 1
ATOM 832 N N . ILE A 1 108 ? -15.703 -8.203 4.039 1 98.94 108 ILE A N 1
ATOM 833 C CA . ILE A 1 108 ? -16.219 -8.375 2.684 1 98.94 108 ILE A CA 1
ATOM 834 C C . ILE A 1 108 ? -15.078 -8.25 1.677 1 98.94 108 ILE A C 1
ATOM 836 O O . ILE A 1 108 ? -14.461 -7.191 1.553 1 98.94 108 ILE A O 1
ATOM 840 N N . VAL A 1 109 ? -14.836 -9.359 0.951 1 98.94 109 VAL A N 1
ATOM 841 C CA . VAL A 1 109 ? -13.664 -9.461 0.093 1 98.94 109 VAL A CA 1
ATOM 842 C C . VAL A 1 109 ? -14.094 -9.547 -1.369 1 98.94 109 VAL A C 1
ATOM 844 O O . VAL A 1 109 ? -15.039 -10.266 -1.701 1 98.94 109 VAL A O 1
ATOM 847 N N . VAL A 1 110 ? -13.445 -8.758 -2.188 1 99 110 VAL A N 1
ATOM 848 C CA . VAL A 1 110 ? -13.641 -8.844 -3.631 1 99 110 VAL A CA 1
ATOM 849 C C . VAL A 1 110 ? -12.375 -9.352 -4.301 1 99 110 VAL A C 1
ATOM 851 O O . VAL A 1 110 ? -11.281 -8.828 -4.07 1 99 110 VAL A O 1
ATOM 854 N N . VAL A 1 111 ? -12.492 -10.375 -5.051 1 98.94 111 VAL A N 1
ATOM 855 C CA . VAL A 1 111 ? -11.422 -10.852 -5.918 1 98.94 111 VAL A CA 1
ATOM 856 C C . VAL A 1 111 ? -11.766 -10.562 -7.379 1 98.94 111 VAL A C 1
ATOM 858 O O . VAL A 1 111 ? -12.797 -11.008 -7.879 1 98.94 111 VAL A O 1
ATOM 861 N N . ALA A 1 112 ? -10.93 -9.781 -8.008 1 98.81 112 ALA A N 1
ATOM 862 C CA . ALA A 1 112 ? -11.141 -9.484 -9.422 1 98.81 112 ALA A CA 1
ATOM 863 C C . ALA A 1 112 ? -10.328 -10.43 -10.305 1 98.81 112 ALA A C 1
ATOM 865 O O . ALA A 1 112 ? -9.094 -10.414 -10.281 1 98.81 112 ALA A O 1
ATOM 866 N N . GLY A 1 113 ? -11.016 -11.211 -11.102 1 97.94 113 GLY A N 1
ATOM 867 C CA . GLY A 1 113 ? -10.391 -12.18 -11.977 1 97.94 113 GLY A CA 1
ATOM 868 C C . GLY A 1 113 ? -10.492 -13.602 -11.461 1 97.94 113 GLY A C 1
ATOM 869 O O . GLY A 1 113 ? -9.992 -13.914 -10.383 1 97.94 113 GLY A O 1
ATOM 870 N N . ALA A 1 114 ? -11.125 -14.422 -12.297 1 97.44 114 ALA A N 1
ATOM 871 C CA . ALA A 1 114 ? -11.273 -15.836 -11.945 1 97.44 114 ALA A CA 1
ATOM 872 C C . ALA A 1 114 ? -10.516 -16.719 -12.93 1 97.44 114 ALA A C 1
ATOM 874 O O . ALA A 1 114 ? -11.039 -17.75 -13.375 1 97.44 114 ALA A O 1
ATOM 875 N N . GLY A 1 115 ? -9.352 -16.219 -13.328 1 96.5 115 GLY A N 1
ATOM 876 C CA . GLY A 1 115 ? -8.422 -17.094 -14.023 1 96.5 115 GLY A CA 1
ATOM 877 C C . GLY A 1 115 ? -7.762 -18.109 -13.102 1 96.5 115 GLY A C 1
ATOM 878 O O . GLY A 1 115 ? -8.195 -18.297 -11.961 1 96.5 115 GLY A O 1
ATOM 879 N N . THR A 1 116 ? -6.703 -18.75 -13.602 1 96.44 116 THR A N 1
ATOM 880 C CA . THR A 1 116 ? -6.035 -19.812 -12.852 1 96.44 116 THR A CA 1
ATOM 881 C C . THR A 1 116 ? -5.598 -19.312 -11.477 1 96.44 116 THR A C 1
ATOM 883 O O . THR A 1 116 ? -5.934 -19.906 -10.461 1 96.44 116 THR A O 1
ATOM 886 N N . LEU A 1 117 ? -4.922 -18.219 -11.445 1 97.5 117 LEU A N 1
ATOM 887 C CA . LEU A 1 117 ? -4.441 -17.641 -10.188 1 97.5 117 LEU A CA 1
ATOM 888 C C . LEU A 1 117 ? -5.605 -17.141 -9.344 1 97.5 117 LEU A C 1
ATOM 890 O O . LEU A 1 117 ? -5.625 -17.344 -8.125 1 97.5 117 LEU A O 1
ATOM 894 N N . GLY A 1 118 ? -6.547 -16.516 -10 1 98.44 118 GLY A N 1
ATOM 895 C CA . GLY A 1 118 ? -7.723 -16.031 -9.289 1 98.44 118 GLY A CA 1
ATOM 896 C C . GLY A 1 118 ? -8.5 -17.141 -8.594 1 98.44 118 GLY A C 1
ATOM 897 O O . GLY A 1 118 ? -8.938 -16.969 -7.453 1 98.44 118 GLY A O 1
ATOM 898 N N . LEU A 1 119 ? -8.664 -18.25 -9.266 1 98.5 119 LEU A N 1
ATOM 899 C CA . LEU A 1 119 ? -9.367 -19.375 -8.672 1 98.5 119 LEU A CA 1
ATOM 900 C C . LEU A 1 119 ? -8.656 -19.875 -7.418 1 98.5 119 LEU A C 1
ATOM 902 O O . LEU A 1 119 ? -9.297 -20.156 -6.41 1 98.5 119 LEU A O 1
ATOM 906 N N . GLY A 1 120 ? -7.32 -19.938 -7.496 1 98.62 120 GLY A N 1
ATOM 907 C CA . GLY A 1 120 ? -6.559 -20.266 -6.305 1 98.62 120 GLY A CA 1
ATOM 908 C C . GLY A 1 120 ? -6.758 -19.281 -5.172 1 98.62 120 GLY A C 1
ATOM 909 O O . GLY A 1 120 ? -6.883 -19.672 -4.012 1 98.62 120 GLY A O 1
ATOM 910 N N . ILE A 1 121 ? -6.797 -18 -5.461 1 98.88 121 ILE A N 1
ATOM 911 C CA . ILE A 1 121 ? -6.984 -16.953 -4.461 1 98.88 121 ILE A CA 1
ATOM 912 C C . ILE A 1 121 ? -8.367 -17.094 -3.824 1 98.88 121 ILE A C 1
ATOM 914 O O . ILE A 1 121 ? -8.508 -17 -2.604 1 98.88 121 ILE A O 1
ATOM 918 N N . ILE A 1 122 ? -9.375 -17.344 -4.676 1 98.88 122 ILE A N 1
ATOM 919 C CA . ILE A 1 122 ? -10.734 -17.516 -4.184 1 98.88 122 ILE A CA 1
ATOM 920 C C . ILE A 1 122 ? -10.766 -18.656 -3.168 1 98.88 122 ILE A C 1
ATOM 922 O O . ILE A 1 122 ? -11.289 -18.484 -2.061 1 98.88 122 ILE A O 1
ATO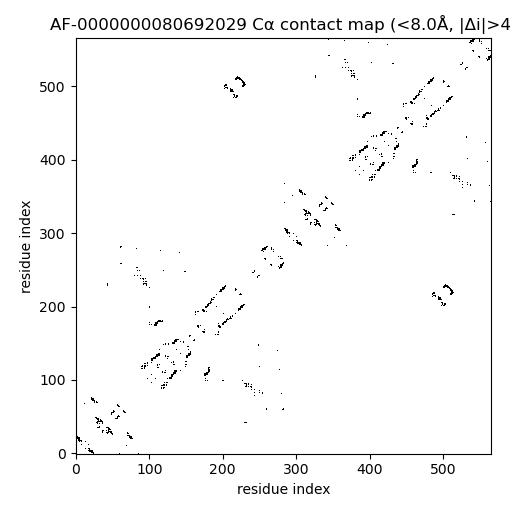M 926 N N . GLY A 1 123 ? -10.188 -19.812 -3.533 1 98.81 123 GLY A N 1
ATOM 927 C CA . GLY A 1 123 ? -10.141 -20.922 -2.609 1 98.81 123 GLY A CA 1
ATOM 928 C C . GLY A 1 123 ? -9.414 -20.609 -1.316 1 98.81 123 GLY A C 1
ATOM 929 O O . GLY A 1 123 ? -9.883 -20.953 -0.231 1 98.81 123 GLY A O 1
ATOM 930 N N . ALA A 1 124 ? -8.273 -19.938 -1.455 1 98.81 124 ALA A N 1
ATOM 931 C CA . ALA A 1 124 ? -7.461 -19.578 -0.29 1 98.81 124 ALA A CA 1
ATOM 932 C C . ALA A 1 124 ? -8.203 -18.609 0.619 1 98.81 124 ALA A C 1
ATOM 934 O O . ALA A 1 124 ? -8.195 -18.766 1.843 1 98.81 124 ALA A O 1
ATOM 935 N N . VAL A 1 125 ? -8.836 -17.594 0.047 1 98.88 125 VAL A N 1
ATOM 936 C CA . VAL A 1 125 ? -9.594 -16.594 0.804 1 98.88 125 VAL A CA 1
ATOM 937 C C . VAL A 1 125 ? -10.773 -17.266 1.504 1 98.88 125 VAL A C 1
ATOM 939 O O . VAL A 1 125 ? -11.055 -16.969 2.668 1 98.88 125 VAL A O 1
ATOM 942 N N . ARG A 1 126 ? -11.414 -18.156 0.81 1 98.81 126 ARG A N 1
ATOM 943 C CA . ARG A 1 126 ? -12.547 -18.859 1.398 1 98.81 126 ARG A CA 1
ATOM 944 C C . ARG A 1 126 ? -12.133 -19.594 2.672 1 98.81 126 ARG A C 1
ATOM 946 O O . ARG A 1 126 ? -12.875 -19.625 3.65 1 98.81 126 ARG A O 1
ATOM 953 N N . MET A 1 127 ? -10.969 -20.109 2.693 1 98.19 127 MET A N 1
ATOM 954 C CA . MET A 1 127 ? -10.477 -20.859 3.846 1 98.19 127 MET A CA 1
ATOM 955 C C . MET A 1 127 ? -10.359 -19.953 5.07 1 98.19 127 MET A C 1
ATOM 957 O O . MET A 1 127 ? -10.352 -20.438 6.203 1 98.19 127 MET A O 1
ATOM 961 N N . ARG A 1 128 ? -10.312 -18.672 4.871 1 98.12 128 ARG A N 1
ATOM 962 C CA . ARG A 1 128 ? -10.211 -17.719 5.98 1 98.12 128 ARG A CA 1
ATOM 963 C C . ARG A 1 128 ? -11.586 -17.312 6.48 1 98.12 128 ARG A C 1
ATOM 965 O O . ARG A 1 128 ? -11.703 -16.562 7.453 1 98.12 128 ARG A O 1
ATOM 972 N N . ASN A 1 129 ? -12.641 -17.734 5.82 1 98.5 129 ASN A N 1
ATOM 973 C CA . ASN A 1 129 ? -14.039 -17.609 6.223 1 98.5 129 ASN A CA 1
ATOM 974 C C . ASN A 1 129 ? -14.445 -16.141 6.355 1 98.5 129 ASN A C 1
ATOM 976 O O . ASN A 1 129 ? -14.992 -15.734 7.387 1 98.5 129 ASN A O 1
ATOM 980 N N . PRO A 1 130 ? -14.305 -15.383 5.301 1 98.81 130 PRO A N 1
ATOM 981 C CA . PRO A 1 130 ? -14.797 -14 5.355 1 98.81 130 PRO A CA 1
ATOM 982 C C . PRO A 1 130 ? -16.312 -13.914 5.441 1 98.81 130 PRO A C 1
ATOM 984 O O . PRO A 1 130 ? -17.016 -14.891 5.133 1 98.81 130 PRO A O 1
ATOM 987 N N . LYS A 1 131 ? -16.812 -12.766 5.852 1 98.75 131 LYS A N 1
ATOM 988 C CA . LYS A 1 131 ? -18.25 -12.523 5.895 1 98.75 131 LYS A CA 1
ATOM 989 C C . LYS A 1 131 ? -18.891 -12.719 4.52 1 98.75 131 LYS A C 1
ATOM 991 O O . LYS A 1 131 ? -19.984 -13.273 4.402 1 98.75 131 LYS A O 1
ATOM 996 N N . LYS A 1 132 ? -18.188 -12.273 3.473 1 98.88 132 LYS A N 1
ATOM 997 C CA . LYS A 1 132 ? -18.641 -12.406 2.088 1 98.88 132 LYS A CA 1
ATOM 998 C C . LYS A 1 132 ? -17.453 -12.406 1.13 1 98.88 132 LYS A C 1
ATOM 1000 O O . LYS A 1 132 ? -16.484 -11.672 1.331 1 98.88 132 LYS A O 1
ATOM 1005 N N . LEU A 1 133 ? -17.578 -13.242 0.161 1 98.94 133 LEU A N 1
ATOM 1006 C CA . LEU A 1 133 ? -16.578 -13.328 -0.893 1 98.94 133 LEU A CA 1
ATOM 1007 C C . LEU A 1 133 ? -17.203 -13.133 -2.266 1 98.94 133 LEU A C 1
ATOM 1009 O O . LEU A 1 133 ? -17.922 -14.016 -2.756 1 98.94 133 LEU A O 1
ATOM 1013 N N . ILE A 1 134 ? -16.938 -11.953 -2.881 1 98.94 134 ILE A N 1
ATOM 1014 C CA . ILE A 1 134 ? -17.469 -11.594 -4.191 1 98.94 134 ILE A CA 1
ATOM 1015 C C . ILE A 1 134 ? -16.375 -11.703 -5.242 1 98.94 134 ILE A C 1
ATOM 1017 O O . ILE A 1 134 ? -15.258 -11.227 -5.035 1 98.94 134 ILE A O 1
ATOM 1021 N N . VAL A 1 135 ? -16.719 -12.32 -6.336 1 98.94 135 VAL A N 1
ATOM 1022 C CA . VAL A 1 135 ? -15.758 -12.445 -7.43 1 98.94 135 VAL A CA 1
ATOM 1023 C C . VAL A 1 135 ? -16.234 -11.641 -8.633 1 98.94 135 VAL A C 1
ATOM 1025 O O . VAL A 1 135 ? -17.422 -11.664 -8.969 1 98.94 135 VAL A O 1
ATOM 1028 N N . LEU A 1 136 ? -15.336 -10.898 -9.234 1 98.81 136 LEU A N 1
ATOM 1029 C CA . LEU A 1 136 ? -15.617 -10.172 -10.469 1 98.81 136 LEU A CA 1
ATOM 1030 C C . LEU A 1 136 ? -14.945 -10.836 -11.656 1 98.81 136 LEU A C 1
ATOM 1032 O O . LEU A 1 136 ? -13.734 -11.078 -11.641 1 98.81 136 LEU A O 1
ATOM 1036 N N . ASP A 1 137 ? -15.703 -11.164 -12.664 1 98 137 ASP A N 1
ATOM 1037 C CA . ASP A 1 137 ? -15.156 -11.68 -13.914 1 98 137 ASP A CA 1
ATOM 1038 C C . ASP A 1 137 ? -16.078 -11.367 -15.094 1 98 137 ASP A C 1
ATOM 1040 O O . ASP A 1 137 ? -17.297 -11.406 -14.961 1 98 137 ASP A O 1
ATOM 1044 N N . MET A 1 138 ? -15.469 -11.102 -16.234 1 94.31 138 MET A N 1
ATOM 1045 C CA . MET A 1 138 ? -16.219 -10.727 -17.422 1 94.31 138 MET A CA 1
ATOM 1046 C C . MET A 1 138 ? -16.734 -11.961 -18.156 1 94.31 138 MET A C 1
ATOM 1048 O O . MET A 1 138 ? -17.625 -11.867 -19 1 94.31 138 MET A O 1
ATOM 1052 N N . LYS A 1 139 ? -16.109 -13.141 -17.922 1 93.44 139 LYS A N 1
ATOM 1053 C CA . LYS A 1 139 ? -16.453 -14.375 -18.625 1 93.44 139 LYS A CA 1
ATOM 1054 C C . LYS A 1 139 ? -17.453 -15.211 -17.828 1 93.44 139 LYS A C 1
ATOM 1056 O O . LYS A 1 139 ? -17.109 -15.75 -16.781 1 93.44 139 LYS A O 1
ATOM 1061 N N . PRO A 1 140 ? -18.594 -15.469 -18.359 1 91.94 140 PRO A N 1
ATOM 1062 C CA . PRO A 1 140 ? -19.625 -16.203 -17.609 1 91.94 140 PRO A CA 1
ATOM 1063 C C . PRO A 1 140 ? -19.234 -17.641 -17.344 1 91.94 140 PRO A C 1
ATOM 1065 O O . PRO A 1 140 ? -19.609 -18.203 -16.312 1 91.94 140 PRO A O 1
ATOM 1068 N N . GLU A 1 141 ? -18.438 -18.172 -18.203 1 91.06 141 GLU A N 1
ATOM 1069 C CA . GLU A 1 141 ? -18.078 -19.578 -18.062 1 91.06 141 GLU A CA 1
ATOM 1070 C C . GLU A 1 141 ? -17.188 -19.812 -16.859 1 91.06 141 GLU A C 1
ATOM 1072 O O . GLU A 1 141 ? -17 -20.953 -16.422 1 91.06 141 GLU A O 1
ATOM 1077 N N . ARG A 1 142 ? -16.625 -18.75 -16.328 1 94.31 142 ARG A N 1
ATOM 1078 C CA . ARG A 1 142 ? -15.727 -18.891 -15.18 1 94.31 142 ARG A CA 1
ATOM 1079 C C . ARG A 1 142 ? -16.5 -18.828 -13.867 1 94.31 142 ARG A C 1
ATOM 1081 O O . ARG A 1 142 ? -15.961 -19.172 -12.812 1 94.31 142 ARG A O 1
ATOM 1088 N N . ALA A 1 143 ? -17.75 -18.453 -13.938 1 95.81 143 ALA A N 1
ATOM 1089 C CA . ALA A 1 143 ? -18.562 -18.25 -12.734 1 95.81 143 ALA A CA 1
ATOM 1090 C C . ALA A 1 143 ? -18.75 -19.547 -11.969 1 95.81 143 ALA A C 1
ATOM 1092 O O . ALA A 1 143 ? -18.625 -19.578 -10.742 1 95.81 143 ALA A O 1
ATOM 1093 N N . ALA A 1 144 ? -19.016 -20.594 -12.695 1 95.56 144 ALA A N 1
ATOM 1094 C CA . ALA A 1 144 ? -19.297 -21.875 -12.055 1 95.56 144 ALA A CA 1
ATOM 1095 C C . ALA A 1 144 ? -18.094 -22.344 -11.242 1 95.56 144 ALA A C 1
ATOM 1097 O O . ALA A 1 144 ? -18.25 -22.812 -10.109 1 95.56 144 ALA A O 1
ATOM 1098 N N . LEU A 1 145 ? -16.922 -22.203 -11.797 1 95.88 145 LEU A N 1
ATOM 1099 C CA . LEU A 1 145 ? -15.719 -22.641 -11.094 1 95.88 145 LEU A CA 1
ATOM 1100 C C . LEU A 1 145 ? -15.438 -21.75 -9.891 1 95.88 145 LEU A C 1
ATOM 1102 O O . LEU A 1 145 ? -15.031 -22.234 -8.828 1 95.88 145 LEU A O 1
ATOM 1106 N N . ALA A 1 146 ? -15.656 -20.453 -10.055 1 98.31 146 ALA A N 1
ATOM 1107 C CA . ALA A 1 146 ? -15.453 -19.531 -8.945 1 98.31 146 ALA A CA 1
ATOM 1108 C C . ALA A 1 146 ? -16.359 -19.875 -7.773 1 98.31 146 ALA A C 1
ATOM 1110 O O . ALA A 1 146 ? -15.93 -19.859 -6.617 1 98.31 146 ALA A O 1
ATOM 1111 N N . LEU A 1 147 ? -17.625 -20.203 -8.062 1 98.44 147 LEU A N 1
ATOM 1112 C CA . LEU A 1 147 ? -18.578 -20.609 -7.031 1 98.44 147 LEU A CA 1
ATOM 1113 C C . LEU A 1 147 ? -18.141 -21.891 -6.352 1 98.44 147 LEU A C 1
ATOM 1115 O O . LEU A 1 147 ? -18.203 -22.016 -5.125 1 98.44 147 LEU A O 1
ATOM 1119 N N . ARG A 1 148 ? -17.656 -22.781 -7.125 1 97.25 148 ARG A N 1
ATOM 1120 C CA . ARG A 1 148 ? -17.172 -24.047 -6.574 1 97.25 148 ARG A CA 1
ATOM 1121 C C . ARG A 1 148 ? -15.992 -23.828 -5.637 1 97.25 148 ARG A C 1
ATOM 1123 O O . ARG A 1 148 ? -15.859 -24.531 -4.633 1 97.25 148 ARG A O 1
ATOM 1130 N N . MET A 1 149 ? -15.172 -22.844 -6 1 97.69 149 MET A N 1
ATOM 1131 C CA . MET A 1 149 ? -13.984 -22.562 -5.195 1 97.69 149 MET A CA 1
ATOM 1132 C C . MET A 1 149 ? -14.367 -21.859 -3.891 1 97.69 149 MET A C 1
ATOM 1134 O O . MET A 1 149 ? -13.539 -21.734 -2.984 1 97.69 149 MET A O 1
ATOM 1138 N N . GLY A 1 150 ? -15.633 -21.312 -3.818 1 98.31 150 GLY A N 1
ATOM 1139 C CA . GLY A 1 150 ? -16.078 -20.797 -2.533 1 98.31 150 GLY A CA 1
ATOM 1140 C C . GLY A 1 150 ? -16.625 -19.391 -2.611 1 98.31 150 GLY A C 1
ATOM 1141 O O . GLY A 1 150 ? -17.016 -18.812 -1.597 1 98.31 150 GLY A O 1
ATOM 1142 N N . ALA A 1 151 ? -16.688 -18.797 -3.781 1 98.75 151 ALA A N 1
ATOM 1143 C CA . ALA A 1 151 ? -17.297 -17.484 -3.916 1 98.75 151 ALA A CA 1
ATOM 1144 C C . ALA A 1 151 ? -18.766 -17.516 -3.469 1 98.75 151 ALA A C 1
ATOM 1146 O O . ALA A 1 151 ? -19.484 -18.469 -3.744 1 98.75 151 ALA A O 1
ATOM 1147 N N . ASP A 1 152 ? -19.188 -16.469 -2.807 1 98.88 152 ASP A N 1
ATOM 1148 C CA . ASP A 1 152 ? -20.609 -16.344 -2.506 1 98.88 152 ASP A CA 1
ATOM 1149 C C . ASP A 1 152 ? -21.391 -15.875 -3.73 1 98.88 152 ASP A C 1
ATOM 1151 O O . ASP A 1 152 ? -22.516 -16.312 -3.965 1 98.88 152 ASP A O 1
ATOM 1155 N N . GLU A 1 153 ? -20.797 -14.961 -4.484 1 98.62 153 GLU A N 1
ATOM 1156 C CA . GLU A 1 153 ? -21.391 -14.414 -5.699 1 98.62 153 GLU A CA 1
ATOM 1157 C C . GLU A 1 153 ? -20.312 -14.102 -6.738 1 98.62 153 GLU A C 1
ATOM 1159 O O . GLU A 1 153 ? -19.156 -13.852 -6.391 1 98.62 153 GLU A O 1
ATOM 1164 N N . VAL A 1 154 ? -20.75 -14.195 -7.965 1 98.81 154 VAL A N 1
ATOM 1165 C CA . VAL A 1 154 ? -19.922 -13.781 -9.086 1 98.81 154 VAL A CA 1
ATOM 1166 C C . VAL A 1 154 ? -20.641 -12.711 -9.906 1 98.81 154 VAL A C 1
ATOM 1168 O O . VAL A 1 154 ? -21.781 -12.898 -10.32 1 98.81 154 VAL A O 1
ATOM 1171 N N . TRP A 1 155 ? -19.953 -11.531 -10.023 1 98.69 155 TRP A N 1
ATOM 1172 C CA . TRP A 1 155 ? -20.531 -10.414 -10.766 1 98.69 155 TRP A CA 1
ATOM 1173 C C . TRP A 1 155 ? -19.719 -10.125 -12.023 1 98.69 155 TRP A C 1
ATOM 1175 O O . TRP A 1 155 ? -18.484 -10.156 -12 1 98.69 155 TRP A O 1
ATOM 1185 N N . ASN A 1 156 ? -20.422 -9.945 -13.117 1 98.12 156 ASN A N 1
ATOM 1186 C CA . ASN A 1 156 ? -19.797 -9.484 -14.359 1 98.12 156 ASN A CA 1
ATOM 1187 C C . ASN A 1 156 ? -19.859 -7.961 -14.477 1 98.12 156 ASN A C 1
ATOM 1189 O O . ASN A 1 156 ? -20.938 -7.391 -14.672 1 98.12 156 ASN A O 1
ATOM 1193 N N . PRO A 1 157 ? -18.703 -7.309 -14.414 1 97.31 157 PRO A N 1
ATOM 1194 C CA . PRO A 1 157 ? -18.688 -5.844 -14.445 1 97.31 157 PRO A CA 1
ATOM 1195 C C . PRO A 1 157 ? -19.281 -5.277 -15.742 1 97.31 157 PRO A C 1
ATOM 1197 O O . PRO A 1 157 ? -19.641 -4.098 -15.789 1 97.31 157 PRO A O 1
ATOM 1200 N N . ALA A 1 158 ? -19.359 -6.074 -16.766 1 96.19 158 ALA A N 1
ATOM 1201 C CA . ALA A 1 158 ? -19.953 -5.629 -18.031 1 96.19 158 ALA A CA 1
ATOM 1202 C C . ALA A 1 158 ? -21.469 -5.648 -17.953 1 96.19 158 ALA A C 1
ATOM 1204 O O . ALA A 1 158 ? -22.156 -5.02 -18.7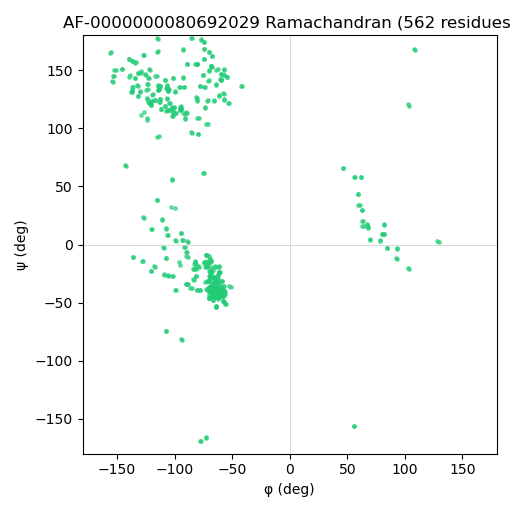81 1 96.19 158 ALA A O 1
ATOM 1205 N N . GLU A 1 159 ? -22.016 -6.363 -17.031 1 97.44 159 GLU A N 1
ATOM 1206 C CA . GLU A 1 159 ? -23.453 -6.594 -16.984 1 97.44 159 GLU A CA 1
ATOM 1207 C C . GLU A 1 159 ? -24.109 -5.844 -15.82 1 97.44 159 GLU A C 1
ATOM 1209 O O . GLU A 1 159 ? -25.297 -5.562 -15.844 1 97.44 159 GLU A O 1
ATOM 1214 N N . VAL A 1 160 ? -23.328 -5.57 -14.781 1 97.5 160 VAL A N 1
ATOM 1215 C CA . VAL A 1 160 ? -23.906 -4.898 -13.617 1 97.5 160 VAL A CA 1
ATOM 1216 C C . VAL A 1 160 ? -22.938 -3.816 -13.125 1 97.5 160 VAL A C 1
ATOM 1218 O O . VAL A 1 160 ? -21.75 -3.863 -13.414 1 97.5 160 VAL A O 1
ATOM 1221 N N . ASP A 1 161 ? -23.5 -2.863 -12.406 1 98.44 161 ASP A N 1
ATOM 1222 C CA . ASP A 1 161 ? -22.688 -1.866 -11.703 1 98.44 161 ASP A CA 1
ATOM 1223 C C . ASP A 1 161 ? -22.141 -2.426 -10.398 1 98.44 161 ASP A C 1
ATOM 1225 O O . ASP A 1 161 ? -22.781 -2.32 -9.352 1 98.44 161 ASP A O 1
ATOM 1229 N N . VAL A 1 162 ? -20.938 -2.912 -10.461 1 98.62 162 VAL A N 1
ATOM 1230 C CA . VAL A 1 162 ? -20.375 -3.645 -9.336 1 98.62 162 VAL A CA 1
ATOM 1231 C C . VAL A 1 162 ? -20.109 -2.684 -8.18 1 98.62 162 VAL A C 1
ATOM 1233 O O . VAL A 1 162 ? -20.156 -3.08 -7.012 1 98.62 162 VAL A O 1
ATOM 1236 N N . LEU A 1 163 ? -19.828 -1.416 -8.438 1 98.56 163 LEU A N 1
ATOM 1237 C CA . LEU A 1 163 ? -19.609 -0.429 -7.387 1 98.56 163 LEU A CA 1
ATOM 1238 C C . LEU A 1 163 ? -20.906 -0.178 -6.605 1 98.56 163 LEU A C 1
ATOM 1240 O O . LEU A 1 163 ? -20.891 -0.165 -5.371 1 98.56 163 LEU A O 1
ATOM 1244 N N . ALA A 1 164 ? -21.938 0.028 -7.301 1 98.62 164 ALA A N 1
ATOM 1245 C CA . ALA A 1 164 ? -23.234 0.244 -6.656 1 98.62 164 ALA A CA 1
ATOM 1246 C C . ALA A 1 164 ? -23.641 -0.968 -5.824 1 98.62 164 ALA A C 1
ATOM 1248 O O . ALA A 1 164 ? -24.156 -0.822 -4.715 1 98.62 164 ALA A O 1
ATOM 1249 N N . LYS A 1 165 ? -23.406 -2.176 -6.355 1 98.62 165 LYS A N 1
ATOM 1250 C CA . LYS A 1 165 ? -23.766 -3.398 -5.645 1 98.62 165 LYS A CA 1
ATOM 1251 C C . LYS A 1 165 ? -22.969 -3.543 -4.355 1 98.62 165 LYS A C 1
ATOM 1253 O O . LYS A 1 165 ? -23.516 -3.908 -3.314 1 98.62 165 LYS A O 1
ATOM 1258 N N . ILE A 1 166 ? -21.719 -3.295 -4.387 1 98.81 166 ILE A N 1
ATOM 1259 C CA . ILE A 1 166 ? -20.891 -3.385 -3.193 1 98.81 166 ILE A CA 1
ATOM 1260 C C . ILE A 1 166 ? -21.359 -2.373 -2.154 1 98.81 166 ILE A C 1
ATOM 1262 O O . ILE A 1 166 ? -21.438 -2.686 -0.963 1 98.81 166 ILE A O 1
ATOM 1266 N N . ARG A 1 167 ? -21.641 -1.156 -2.562 1 98.25 167 ARG A N 1
ATOM 1267 C CA . ARG A 1 167 ? -22.125 -0.141 -1.635 1 98.25 167 ARG A CA 1
ATOM 1268 C C . ARG A 1 167 ? -23.422 -0.578 -0.979 1 98.25 167 ARG A C 1
ATOM 1270 O O . ARG A 1 167 ? -23.641 -0.331 0.209 1 98.25 167 ARG A O 1
ATOM 1277 N N . GLU A 1 168 ? -24.25 -1.192 -1.806 1 98.38 168 GLU A N 1
ATOM 1278 C CA . GLU A 1 168 ? -25.531 -1.661 -1.3 1 98.38 168 GLU A CA 1
ATOM 1279 C C . GLU A 1 168 ? -25.344 -2.691 -0.189 1 98.38 168 GLU A C 1
ATOM 1281 O O . GLU A 1 168 ? -25.984 -2.605 0.859 1 98.38 168 GLU A O 1
ATOM 1286 N N . ILE A 1 169 ? -24.438 -3.582 -0.303 1 98 169 ILE A N 1
ATOM 1287 C CA . ILE A 1 169 ? -24.344 -4.688 0.644 1 98 169 ILE A CA 1
ATOM 1288 C C . ILE A 1 169 ? -23.422 -4.309 1.8 1 98 169 ILE A C 1
ATOM 1290 O O . ILE A 1 169 ? -23.219 -5.102 2.721 1 98 169 ILE A O 1
ATOM 1294 N N . THR A 1 170 ? -22.828 -3.119 1.763 1 98.12 170 THR A N 1
ATOM 1295 C CA . THR A 1 170 ? -21.906 -2.691 2.805 1 98.12 170 THR A CA 1
ATOM 1296 C C . THR A 1 170 ? -22.406 -1.421 3.486 1 98.12 170 THR A C 1
ATOM 1298 O O . THR A 1 170 ? -21.625 -0.687 4.098 1 98.12 170 THR A O 1
ATOM 1301 N N . ASP A 1 171 ? -23.641 -1.08 3.254 1 97.12 171 ASP A N 1
ATOM 1302 C CA . ASP A 1 171 ? -24.266 0.102 3.842 1 97.12 171 ASP A CA 1
ATOM 1303 C C . ASP A 1 171 ? -23.562 1.378 3.389 1 97.12 171 ASP A C 1
ATOM 1305 O O . ASP A 1 171 ? -23.375 2.309 4.176 1 97.12 171 ASP A O 1
ATOM 1309 N N . GLY A 1 172 ? -23.016 1.273 2.188 1 97.75 172 GLY A N 1
ATOM 1310 C CA . GLY A 1 172 ? -22.438 2.457 1.565 1 97.75 172 GLY A CA 1
ATOM 1311 C C . GLY A 1 172 ? -20.953 2.605 1.823 1 97.75 172 GLY A C 1
ATOM 1312 O O . GLY A 1 172 ? -20.312 3.48 1.25 1 97.75 172 GLY A O 1
ATOM 1313 N N . TYR A 1 173 ? -20.266 1.788 2.604 1 97.81 173 TYR A N 1
ATOM 1314 C CA . TYR A 1 173 ? -18.891 2.012 3.045 1 97.81 173 TYR A CA 1
ATOM 1315 C C . TYR A 1 173 ? -17.891 1.511 2.006 1 97.81 173 TYR A C 1
ATOM 1317 O O . TYR A 1 173 ? -16.844 2.121 1.799 1 97.81 173 TYR A O 1
ATOM 1325 N N . GLY A 1 174 ? -18.203 0.331 1.323 1 98.75 174 GLY A N 1
ATOM 1326 C CA . GLY A 1 174 ? -17.281 -0.343 0.432 1 98.75 174 GLY A CA 1
ATOM 1327 C C . GLY A 1 174 ? -16.734 -1.638 1.006 1 98.75 174 GLY A C 1
ATOM 1328 O O . GLY A 1 174 ? -16.906 -1.916 2.195 1 98.75 174 GLY A O 1
ATOM 1329 N N . CYS A 1 175 ? -16.094 -2.404 0.144 1 98.94 175 CYS A N 1
ATOM 1330 C CA . CYS A 1 175 ? -15.547 -3.676 0.608 1 98.94 175 CYS A CA 1
ATOM 1331 C C . CYS A 1 175 ? -14.297 -3.459 1.445 1 98.94 175 CYS A C 1
ATOM 1333 O O . CYS A 1 175 ? -13.664 -2.402 1.369 1 98.94 175 CYS A O 1
ATOM 1335 N N . ASP A 1 176 ? -13.953 -4.43 2.248 1 98.88 176 ASP A N 1
ATOM 1336 C CA . ASP A 1 176 ? -12.812 -4.352 3.158 1 98.88 176 ASP A CA 1
ATOM 1337 C C . ASP A 1 176 ? -11.5 -4.633 2.424 1 98.88 176 ASP A C 1
ATOM 1339 O O . ASP A 1 176 ? -10.477 -4.012 2.715 1 98.88 176 ASP A O 1
ATOM 1343 N N . ILE A 1 177 ? -11.594 -5.586 1.529 1 98.94 177 ILE A N 1
ATOM 1344 C CA . ILE A 1 177 ? -10.406 -6.051 0.818 1 98.94 177 ILE A CA 1
ATOM 1345 C C . ILE A 1 177 ? -10.734 -6.23 -0.663 1 98.94 177 ILE A C 1
ATOM 1347 O O . ILE A 1 177 ? -11.797 -6.738 -1.016 1 98.94 177 ILE A O 1
ATOM 1351 N N . TYR A 1 178 ? -9.906 -5.734 -1.488 1 98.94 178 TYR A N 1
ATOM 1352 C CA . TYR A 1 178 ? -9.938 -5.957 -2.93 1 98.94 178 TYR A CA 1
ATOM 1353 C C . TYR A 1 178 ? -8.641 -6.609 -3.406 1 98.94 178 TYR A C 1
ATOM 1355 O O . TYR A 1 178 ? -7.551 -6.094 -3.16 1 98.94 178 TYR A O 1
ATOM 1363 N N . ILE A 1 179 ? -8.711 -7.742 -4.059 1 98.94 179 ILE A N 1
ATOM 1364 C CA . ILE A 1 179 ? -7.551 -8.445 -4.598 1 98.94 179 ILE A CA 1
ATOM 1365 C C . ILE A 1 179 ? -7.586 -8.414 -6.121 1 98.94 179 ILE A C 1
ATOM 1367 O O . ILE A 1 179 ? -8.508 -8.938 -6.742 1 98.94 179 ILE A O 1
ATOM 1371 N N . GLU A 1 180 ? -6.605 -7.789 -6.699 1 98.81 180 GLU A N 1
ATOM 1372 C CA . GLU A 1 180 ? -6.516 -7.586 -8.141 1 98.81 180 GLU A CA 1
ATOM 1373 C C . GLU A 1 180 ? -5.75 -8.727 -8.812 1 98.81 180 GLU A C 1
ATOM 1375 O O . GLU A 1 180 ? -4.535 -8.852 -8.641 1 98.81 180 GLU A O 1
ATOM 1380 N N . ALA A 1 181 ? -6.457 -9.57 -9.555 1 98.06 181 ALA A N 1
ATOM 1381 C CA . ALA A 1 181 ? -5.848 -10.727 -10.211 1 98.06 181 ALA A CA 1
ATOM 1382 C C . ALA A 1 181 ? -6.172 -10.75 -11.703 1 98.06 181 ALA A C 1
ATOM 1384 O O . ALA A 1 181 ? -6.203 -11.812 -12.328 1 98.06 181 ALA A O 1
ATOM 1385 N N . THR A 1 182 ? -6.492 -9.594 -12.289 1 97.06 182 THR A N 1
ATOM 1386 C CA . THR A 1 182 ? -6.816 -9.531 -13.711 1 97.06 182 THR A CA 1
ATOM 1387 C C . THR A 1 182 ? -5.613 -9.055 -14.523 1 97.06 182 THR A C 1
ATOM 1389 O O . THR A 1 182 ? -5.414 -9.492 -15.656 1 97.06 182 THR A O 1
ATOM 1392 N N . GLY A 1 183 ? -4.871 -8.102 -14 1 96.44 183 GLY A N 1
ATOM 1393 C CA . GLY A 1 183 ? -3.799 -7.434 -14.727 1 96.44 183 GLY A CA 1
ATOM 1394 C C . GLY A 1 183 ? -4.297 -6.359 -15.672 1 96.44 183 GLY A C 1
ATOM 1395 O O . GLY A 1 183 ? -3.545 -5.875 -16.516 1 96.44 183 GLY A O 1
ATOM 1396 N N . HIS A 1 184 ? -5.547 -6.059 -15.57 1 96.38 184 HIS A N 1
ATOM 1397 C CA . HIS A 1 184 ? -6.109 -5.004 -16.406 1 96.38 184 HIS A CA 1
ATOM 1398 C C . HIS A 1 184 ? -6.062 -3.654 -15.703 1 96.38 184 HIS A C 1
ATOM 1400 O O . HIS A 1 184 ? -6.461 -3.545 -14.539 1 96.38 184 HIS A O 1
ATOM 1406 N N . HIS A 1 185 ? -5.672 -2.623 -16.391 1 96.62 185 HIS A N 1
ATOM 1407 C CA . HIS A 1 185 ? -5.449 -1.319 -15.773 1 96.62 185 HIS A CA 1
ATOM 1408 C C . HIS A 1 185 ? -6.754 -0.739 -15.234 1 96.62 185 HIS A C 1
ATOM 1410 O O . HIS A 1 185 ? -6.75 -0.042 -14.211 1 96.62 185 HIS A O 1
ATOM 1416 N N . LYS A 1 186 ? -7.879 -1.041 -15.797 1 96.06 186 LYS A N 1
ATOM 1417 C CA . LYS A 1 186 ? -9.172 -0.52 -15.352 1 96.06 186 LYS A CA 1
ATOM 1418 C C . LYS A 1 186 ? -9.555 -1.099 -13.992 1 96.06 186 LYS A C 1
ATOM 1420 O O . LYS A 1 186 ? -10.297 -0.474 -13.234 1 96.06 186 LYS A O 1
ATOM 1425 N N . ALA A 1 187 ? -9.062 -2.275 -13.727 1 97.31 187 ALA A N 1
ATOM 1426 C CA . ALA A 1 187 ? -9.406 -2.938 -12.469 1 97.31 187 ALA A CA 1
ATOM 1427 C C . ALA A 1 187 ? -8.766 -2.227 -11.281 1 97.31 187 ALA A C 1
ATOM 1429 O O . ALA A 1 187 ? -9.227 -2.355 -10.148 1 97.31 187 ALA A O 1
ATOM 1430 N N . VAL A 1 188 ? -7.711 -1.521 -11.555 1 98.31 188 VAL A N 1
ATOM 1431 C CA . VAL A 1 188 ? -7.051 -0.772 -10.492 1 98.31 188 VAL A CA 1
ATOM 1432 C C . VAL A 1 188 ? -7.992 0.306 -9.953 1 98.31 188 VAL A C 1
ATOM 1434 O O . VAL A 1 188 ? -8.289 0.346 -8.758 1 98.31 188 VAL A O 1
ATOM 1437 N N . ASN A 1 189 ? -8.508 1.124 -10.844 1 98.38 189 ASN A N 1
ATOM 1438 C CA . ASN A 1 189 ? -9.438 2.172 -10.438 1 98.38 189 ASN A CA 1
ATOM 1439 C C . ASN A 1 189 ? -10.719 1.59 -9.844 1 98.38 189 ASN A C 1
ATOM 1441 O O . ASN A 1 189 ? -11.266 2.137 -8.883 1 98.38 189 ASN A O 1
ATOM 1445 N N . GLN A 1 190 ? -11.164 0.509 -10.445 1 98.25 190 GLN A N 1
ATOM 1446 C CA . GLN A 1 190 ? -12.352 -0.163 -9.93 1 98.25 190 GLN A CA 1
ATOM 1447 C C . GLN A 1 190 ? -12.148 -0.589 -8.477 1 98.25 190 GLN A C 1
ATOM 1449 O O . GLN A 1 190 ? -13.016 -0.344 -7.629 1 98.25 190 GLN A O 1
ATOM 1454 N N . GLY A 1 191 ? -11.008 -1.24 -8.219 1 98.69 191 GLY A N 1
ATOM 1455 C CA . GLY A 1 191 ? -10.711 -1.687 -6.863 1 98.69 191 GLY A CA 1
ATOM 1456 C C . GLY A 1 191 ? -10.586 -0.545 -5.871 1 98.69 191 GLY A C 1
ATOM 1457 O O . GLY A 1 191 ? -11.148 -0.602 -4.777 1 98.69 191 GLY A O 1
ATOM 1458 N N . LEU A 1 192 ? -9.891 0.516 -6.238 1 98.75 192 LEU A N 1
ATOM 1459 C CA . LEU A 1 192 ? -9.711 1.669 -5.367 1 98.75 192 LEU A CA 1
ATOM 1460 C C . LEU A 1 192 ? -11.047 2.326 -5.043 1 98.75 192 LEU A C 1
ATOM 1462 O O . LEU A 1 192 ? -11.266 2.781 -3.916 1 98.75 192 LEU A O 1
ATOM 1466 N N . ALA A 1 193 ? -11.867 2.354 -6.008 1 98.56 193 ALA A N 1
ATOM 1467 C CA . ALA A 1 193 ? -13.18 2.963 -5.82 1 98.56 193 ALA A CA 1
ATOM 1468 C C . ALA A 1 193 ? -14.062 2.098 -4.926 1 98.56 193 ALA A C 1
ATOM 1470 O O . ALA A 1 193 ? -14.867 2.617 -4.145 1 98.56 193 ALA A O 1
ATOM 1471 N N . MET A 1 194 ? -13.875 0.809 -4.977 1 98.5 194 MET A N 1
ATOM 1472 C CA . MET A 1 194 ? -14.75 -0.142 -4.297 1 98.5 194 MET A CA 1
ATOM 1473 C C . MET A 1 194 ? -14.383 -0.264 -2.822 1 98.5 194 MET A C 1
ATOM 1475 O O . MET A 1 194 ? -15.234 -0.575 -1.99 1 98.5 194 MET A O 1
ATOM 1479 N N . LEU A 1 195 ? -13.227 -0.027 -2.516 1 98.88 195 LEU A N 1
ATOM 1480 C CA . LEU A 1 195 ? -12.727 -0.203 -1.155 1 98.88 195 LEU A CA 1
ATOM 1481 C C . LEU A 1 195 ? -13.312 0.848 -0.22 1 98.88 195 LEU A C 1
ATOM 1483 O O . LEU A 1 195 ? -13.445 2.014 -0.598 1 98.88 195 LEU A O 1
ATOM 1487 N N . ARG A 1 196 ? -13.625 0.478 0.948 1 98.75 196 ARG A N 1
ATOM 1488 C CA . ARG A 1 196 ? -13.906 1.433 2.014 1 98.75 196 ARG A CA 1
ATOM 1489 C C . ARG A 1 196 ? -12.641 2.152 2.457 1 98.75 196 ARG A C 1
ATOM 1491 O O . ARG A 1 196 ? -11.531 1.758 2.082 1 98.75 196 ARG A O 1
ATOM 1498 N N . LYS A 1 197 ? -12.836 3.244 3.209 1 98.75 197 LYS A N 1
ATOM 1499 C CA . LYS A 1 197 ? -11.688 3.842 3.895 1 98.75 197 LYS A CA 1
ATOM 1500 C C . LYS A 1 197 ? -10.977 2.812 4.762 1 98.75 197 LYS A C 1
ATOM 1502 O O . LYS A 1 197 ? -11.609 1.919 5.328 1 98.75 197 LYS A O 1
ATOM 1507 N N . LEU A 1 198 ? -9.609 2.955 4.812 1 98.75 198 LEU A N 1
ATOM 1508 C CA . LEU A 1 198 ? -8.734 2.072 5.582 1 98.75 198 LEU A CA 1
ATOM 1509 C C . LEU A 1 198 ? -8.812 0.643 5.055 1 98.75 198 LEU A C 1
ATOM 1511 O O . LEU A 1 198 ? -8.57 -0.311 5.797 1 98.75 198 LEU A O 1
ATOM 1515 N N . GLY A 1 199 ? -9.273 0.49 3.805 1 98.81 199 GLY A N 1
ATOM 1516 C CA . GLY A 1 199 ? -9.32 -0.83 3.195 1 98.81 199 GLY A CA 1
ATOM 1517 C C . GLY A 1 199 ? -7.961 -1.318 2.729 1 98.81 199 GLY A C 1
ATOM 1518 O O . GLY A 1 199 ? -6.973 -0.585 2.803 1 98.81 199 GLY A O 1
ATOM 1519 N N . ARG A 1 200 ? -7.938 -2.518 2.242 1 98.88 200 ARG A N 1
ATOM 1520 C CA . ARG A 1 200 ? -6.703 -3.152 1.787 1 98.88 200 ARG A CA 1
ATOM 1521 C C . ARG A 1 200 ? -6.824 -3.604 0.335 1 98.88 200 ARG A C 1
ATOM 1523 O O . ARG A 1 200 ? -7.793 -4.27 -0.036 1 98.88 200 ARG A O 1
ATOM 1530 N N . PHE A 1 201 ? -5.926 -3.178 -0.454 1 98.94 201 PHE A N 1
ATOM 1531 C CA . PHE A 1 201 ? -5.758 -3.574 -1.847 1 98.94 201 PHE A CA 1
ATOM 1532 C C . PHE A 1 201 ? -4.578 -4.527 -2 1 98.94 201 PHE A C 1
ATOM 1534 O O . PHE A 1 201 ? -3.445 -4.18 -1.672 1 98.94 201 PHE A O 1
ATOM 1541 N N . VAL A 1 202 ? -4.781 -5.727 -2.516 1 98.94 202 VAL A N 1
ATOM 1542 C CA . VAL A 1 202 ? -3.674 -6.625 -2.828 1 98.94 202 VAL A CA 1
ATOM 1543 C C . VAL A 1 202 ? -3.445 -6.66 -4.336 1 98.94 202 VAL A C 1
ATOM 1545 O O . VAL A 1 202 ? -4.348 -7.02 -5.098 1 98.94 202 VAL A O 1
ATOM 1548 N N . GLU A 1 203 ? -2.301 -6.203 -4.738 1 98.75 203 GLU A N 1
ATOM 1549 C CA . GLU A 1 203 ? -1.905 -6.219 -6.145 1 98.75 203 GLU A CA 1
ATOM 1550 C C . GLU A 1 203 ? -1.063 -7.449 -6.469 1 98.75 203 GLU A C 1
ATOM 1552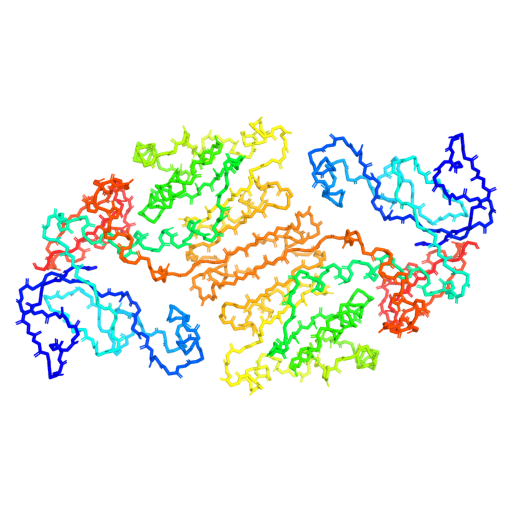 O O . GLU A 1 203 ? 0.077 -7.566 -6.02 1 98.75 203 GLU A O 1
ATOM 1557 N N . PHE A 1 204 ? -1.525 -8.297 -7.285 1 96.44 204 PHE A N 1
ATOM 1558 C CA . PHE A 1 204 ? -0.892 -9.578 -7.551 1 96.44 204 PHE A CA 1
ATOM 1559 C C . PHE A 1 204 ? -0.521 -9.703 -9.023 1 96.44 204 PHE A C 1
ATOM 1561 O O . PHE A 1 204 ? 0.436 -10.398 -9.375 1 96.44 204 PHE A O 1
ATOM 1568 N N . SER A 1 205 ? -1.147 -8.977 -9.898 1 95.62 205 SER A N 1
ATOM 1569 C CA . SER A 1 205 ? -1.112 -9.258 -11.336 1 95.62 205 SER A CA 1
ATOM 1570 C C . SER A 1 205 ? 0.007 -8.484 -12.023 1 95.62 205 SER A C 1
ATOM 1572 O O . SER A 1 205 ? 0.698 -7.684 -11.383 1 95.62 205 SER A O 1
ATOM 1574 N N . VAL A 1 206 ? 0.264 -8.883 -13.266 1 96.06 206 VAL A N 1
ATOM 1575 C CA . VAL A 1 206 ? 1.184 -8.195 -14.164 1 96.06 206 VAL A CA 1
ATOM 1576 C C . VAL A 1 206 ? 0.394 -7.441 -15.234 1 96.06 206 VAL A C 1
ATOM 1578 O O . VAL A 1 206 ? -0.548 -7.984 -15.812 1 96.06 206 VAL A O 1
ATOM 1581 N N . PHE A 1 207 ? 0.835 -6.215 -15.484 1 96.69 207 PHE A N 1
ATOM 1582 C CA . PHE A 1 207 ? 0.06 -5.355 -16.375 1 96.69 207 PHE A CA 1
ATOM 1583 C C . PHE A 1 207 ? 0.77 -5.172 -17.703 1 96.69 207 PHE A C 1
ATOM 1585 O O . PHE A 1 207 ? 1.993 -5.031 -17.75 1 96.69 207 PHE A O 1
ATOM 1592 N N . ASN A 1 208 ? -0.055 -5.16 -18.766 1 94.56 208 ASN A N 1
ATOM 1593 C CA . ASN A 1 208 ? 0.469 -4.781 -20.078 1 94.56 208 ASN A CA 1
ATOM 1594 C C . ASN A 1 208 ? 0.491 -3.266 -20.25 1 94.56 208 ASN A C 1
ATOM 1596 O O . ASN A 1 208 ? 1.308 -2.736 -21 1 94.56 208 ASN A O 1
ATOM 1600 N N . ASP A 1 209 ? -0.43 -2.621 -19.594 1 96.88 209 ASP A N 1
ATOM 1601 C CA . ASP A 1 209 ? -0.576 -1.172 -19.688 1 96.88 209 ASP A CA 1
ATOM 1602 C C . ASP A 1 209 ? -0.451 -0.518 -18.312 1 96.88 209 ASP A C 1
ATOM 1604 O O . ASP A 1 209 ? -0.819 -1.114 -17.297 1 96.88 209 ASP A O 1
ATOM 1608 N N . GLU A 1 210 ? 0.02 0.678 -18.406 1 97.81 210 GLU A N 1
ATOM 1609 C CA . GLU A 1 210 ? 0.048 1.457 -17.172 1 97.81 210 GLU A CA 1
ATOM 1610 C C . GLU A 1 210 ? -1.361 1.836 -16.734 1 97.81 210 GLU A C 1
ATOM 1612 O O . GLU A 1 210 ? -2.262 1.983 -17.562 1 97.81 210 GLU A O 1
ATOM 1617 N N . ALA A 1 211 ? -1.534 1.957 -15.453 1 97.81 211 ALA A N 1
ATOM 1618 C CA . ALA A 1 211 ? -2.777 2.486 -14.898 1 97.81 211 ALA A CA 1
ATOM 1619 C C . ALA A 1 211 ? -2.656 3.98 -14.609 1 97.81 211 ALA A C 1
ATOM 1621 O O . ALA A 1 211 ? -1.62 4.441 -14.125 1 97.81 211 ALA A O 1
ATOM 1622 N N . THR A 1 212 ? -3.621 4.762 -14.945 1 98.31 212 THR A N 1
ATOM 1623 C CA . THR A 1 212 ? -3.736 6.172 -14.602 1 98.31 212 THR A CA 1
ATOM 1624 C C . THR A 1 212 ? -4.672 6.363 -13.414 1 98.31 212 THR A C 1
ATOM 1626 O O . THR A 1 212 ? -5.867 6.07 -13.5 1 98.31 212 THR A O 1
ATOM 1629 N N . VAL A 1 213 ? -4.109 6.801 -12.312 1 97.81 213 VAL A N 1
ATOM 1630 C CA . VAL A 1 213 ? -4.816 6.746 -11.031 1 97.81 213 VAL A CA 1
ATOM 1631 C C . VAL A 1 213 ? -4.609 8.055 -10.273 1 97.81 213 VAL A C 1
ATOM 1633 O O . VAL A 1 213 ? -3.512 8.617 -10.273 1 97.81 213 VAL A O 1
ATOM 1636 N N . ASP A 1 214 ? -5.648 8.617 -9.695 1 98.06 214 ASP A N 1
ATOM 1637 C CA . ASP A 1 214 ? -5.508 9.664 -8.688 1 98.06 214 ASP A CA 1
ATOM 1638 C C . ASP A 1 214 ? -4.969 9.102 -7.375 1 98.06 214 ASP A C 1
ATOM 1640 O O . ASP A 1 214 ? -5.723 8.539 -6.578 1 98.06 214 ASP A O 1
ATOM 1644 N N . TRP A 1 215 ? -3.74 9.312 -7.094 1 98.19 215 TRP A N 1
ATOM 1645 C CA . TRP A 1 215 ? -3.068 8.68 -5.961 1 98.19 215 TRP A CA 1
ATOM 1646 C C . TRP A 1 215 ? -3.531 9.297 -4.645 1 98.19 215 TRP A C 1
ATOM 1648 O O . TRP A 1 215 ? -3.277 8.75 -3.57 1 98.19 215 TRP A O 1
ATOM 1658 N N . SER A 1 216 ? -4.32 10.43 -4.707 1 98.25 216 SER A N 1
ATOM 1659 C CA . SER A 1 216 ? -4.914 10.992 -3.498 1 98.25 216 SER A CA 1
ATOM 1660 C C . SER A 1 216 ? -5.859 10 -2.832 1 98.25 216 SER A C 1
ATOM 1662 O O . SER A 1 216 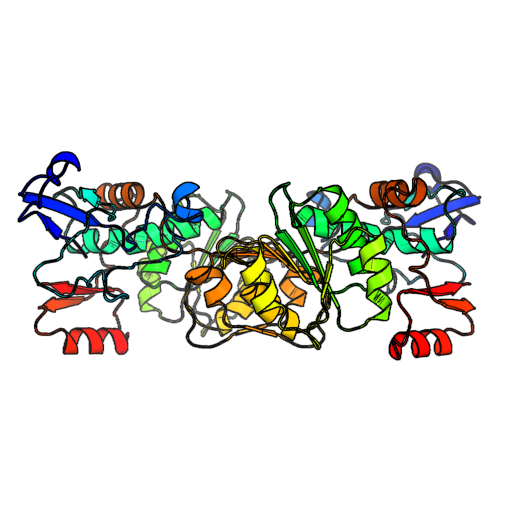? -6.105 10.078 -1.626 1 98.25 216 SER A O 1
ATOM 1664 N N . ILE A 1 217 ? -6.391 9.062 -3.613 1 98.5 217 ILE A N 1
ATOM 1665 C CA . ILE A 1 217 ? -7.328 8.078 -3.088 1 98.5 217 ILE A CA 1
ATOM 1666 C C . ILE A 1 217 ? -6.625 7.184 -2.068 1 98.5 217 ILE A C 1
ATOM 1668 O O . ILE A 1 217 ? -7.191 6.859 -1.021 1 98.5 217 ILE A O 1
ATOM 1672 N N . ILE A 1 218 ? -5.352 6.812 -2.334 1 98.69 218 ILE A N 1
ATOM 1673 C CA . ILE A 1 218 ? -4.59 5.895 -1.491 1 98.69 218 ILE A CA 1
ATOM 1674 C C . ILE A 1 218 ? -4.258 6.574 -0.164 1 98.69 218 ILE A C 1
ATOM 1676 O O . ILE A 1 218 ? -4.348 5.953 0.897 1 98.69 218 ILE A O 1
ATOM 1680 N N . GLY A 1 219 ? -3.875 7.82 -0.207 1 97.56 219 GLY A N 1
ATOM 1681 C CA . GLY A 1 219 ? -3.488 8.562 0.981 1 97.56 219 GLY A CA 1
ATOM 1682 C C . GLY A 1 219 ? -4.629 9.367 1.581 1 97.56 219 GLY A C 1
ATOM 1683 O O . GLY A 1 219 ? -5.387 8.859 2.408 1 97.56 219 GLY A O 1
ATOM 1684 N N . ASP A 1 220 ? -4.887 10.492 1.042 1 96.31 220 ASP A N 1
ATOM 1685 C CA . ASP A 1 220 ? -5.727 11.539 1.612 1 96.31 220 ASP A CA 1
ATOM 1686 C C . ASP A 1 220 ? -7.18 11.078 1.72 1 96.31 220 ASP A C 1
ATOM 1688 O O . ASP A 1 220 ? -7.855 11.359 2.713 1 96.31 220 ASP A O 1
ATOM 1692 N N . ARG A 1 221 ? -7.633 10.336 0.776 1 97.44 221 ARG A N 1
ATOM 1693 C CA . ARG A 1 221 ? -9.07 10.094 0.729 1 97.44 221 ARG A CA 1
ATOM 1694 C C . ARG A 1 221 ? -9.445 8.867 1.545 1 97.44 221 ARG A C 1
ATOM 1696 O O . ARG A 1 221 ? -10.516 8.82 2.156 1 97.44 221 ARG A O 1
ATOM 1703 N N . LYS A 1 222 ? -8.508 7.859 1.54 1 98.69 222 LYS A N 1
ATOM 1704 C CA . LYS A 1 222 ? -9.023 6.617 2.117 1 98.69 222 LYS A CA 1
ATOM 1705 C C . LYS A 1 222 ? -7.996 5.984 3.053 1 98.69 222 LYS A C 1
ATOM 1707 O O . LYS A 1 222 ? -8.312 5.039 3.781 1 98.69 222 LYS A O 1
ATOM 1712 N N . GLU A 1 223 ? -6.719 6.508 3.031 1 98.75 223 GLU A N 1
ATOM 1713 C CA . GLU A 1 223 ? -5.676 5.848 3.812 1 98.75 223 GLU A CA 1
ATOM 1714 C C . GLU A 1 223 ? -5.699 4.336 3.604 1 98.75 223 GLU A C 1
ATOM 1716 O O . GLU A 1 223 ? -5.852 3.576 4.562 1 98.75 223 GLU A O 1
ATOM 1721 N N . LEU A 1 224 ? -5.402 3.934 2.4 1 98.88 224 LEU A N 1
ATOM 1722 C CA . LEU A 1 224 ? -5.438 2.523 2.027 1 98.88 224 LEU A CA 1
ATOM 1723 C C . LEU A 1 224 ? -4.09 1.857 2.287 1 98.88 224 LEU A C 1
ATOM 1725 O O . LEU A 1 224 ? -3.068 2.537 2.395 1 98.88 224 LEU A O 1
ATOM 1729 N N . ASP A 1 225 ? -4.121 0.574 2.475 1 98.88 225 ASP A N 1
ATOM 1730 C CA . ASP A 1 225 ? -2.945 -0.28 2.332 1 98.88 225 ASP A CA 1
ATOM 1731 C C . ASP A 1 225 ? -2.961 -1.019 0.997 1 98.88 225 ASP A C 1
ATOM 1733 O O . ASP A 1 225 ? -3.846 -1.841 0.746 1 98.88 225 ASP A O 1
ATOM 1737 N N . VAL A 1 226 ? -2.078 -0.655 0.125 1 98.94 226 VAL A N 1
ATOM 1738 C CA . VAL A 1 226 ? -1.889 -1.36 -1.138 1 98.94 226 VAL A CA 1
ATOM 1739 C C . VAL A 1 226 ? -0.667 -2.271 -1.043 1 98.94 226 VAL A C 1
ATOM 1741 O O . VAL A 1 226 ? 0.466 -1.793 -0.942 1 98.94 226 VAL A O 1
ATOM 1744 N N . LEU A 1 227 ? -0.901 -3.561 -1.1 1 98.94 227 LEU A N 1
ATOM 1745 C CA . LEU A 1 227 ? 0.135 -4.551 -0.834 1 98.94 227 LEU A CA 1
ATOM 1746 C C . LEU A 1 227 ? 0.408 -5.398 -2.072 1 98.94 227 LEU A C 1
ATOM 1748 O O . LEU A 1 227 ? -0.511 -6.004 -2.631 1 98.94 227 LEU A O 1
ATOM 1752 N N . GLY A 1 228 ? 1.658 -5.402 -2.461 1 98.81 228 GLY A N 1
ATOM 1753 C CA . GLY A 1 228 ? 2.051 -6.273 -3.559 1 98.81 228 GLY A CA 1
ATOM 1754 C C . GLY A 1 228 ? 2.275 -7.711 -3.129 1 98.81 228 GLY A C 1
ATOM 1755 O O . GLY A 1 228 ? 2.574 -7.977 -1.963 1 98.81 228 GLY A O 1
ATOM 1756 N N . SER A 1 229 ? 2.135 -8.586 -4.07 1 98.69 229 SER A N 1
ATOM 1757 C CA . SER A 1 229 ? 2.424 -9.992 -3.844 1 98.69 229 SER A CA 1
ATOM 1758 C C . SER A 1 229 ? 3.182 -10.594 -5.023 1 98.69 229 SER A C 1
ATOM 1760 O O . SER A 1 229 ? 2.836 -10.352 -6.18 1 98.69 229 SER A O 1
ATOM 1762 N N . HIS A 1 230 ? 4.227 -11.273 -4.695 1 98.44 230 HIS A N 1
ATOM 1763 C CA . HIS A 1 230 ? 5.09 -11.867 -5.707 1 98.44 230 HIS A CA 1
ATOM 1764 C C . HIS A 1 230 ? 5.383 -13.328 -5.383 1 98.44 230 HIS A C 1
ATOM 1766 O O . HIS A 1 230 ? 5.781 -13.656 -4.262 1 98.44 230 HIS A O 1
ATOM 1772 N N . LEU A 1 231 ? 5.164 -14.219 -6.312 1 98.38 231 LEU A N 1
ATOM 1773 C CA . LEU A 1 231 ? 5.461 -15.641 -6.203 1 98.38 231 LEU A CA 1
ATOM 1774 C C . LEU A 1 231 ? 4.781 -16.25 -4.973 1 98.38 231 LEU A C 1
ATOM 1776 O O . LEU A 1 231 ? 3.641 -15.898 -4.66 1 98.38 231 LEU A O 1
ATOM 1780 N N . GLY A 1 232 ? 5.234 -17.328 -4.426 1 98.25 232 GLY A N 1
ATOM 1781 C CA . GLY A 1 232 ? 4.629 -18.047 -3.318 1 98.25 232 GLY A CA 1
ATOM 1782 C C . GLY A 1 232 ? 5.648 -18.625 -2.352 1 98.25 232 GLY A C 1
ATOM 1783 O O . GLY A 1 232 ? 5.773 -19.844 -2.219 1 98.25 232 GLY A O 1
ATOM 1784 N N . PRO A 1 233 ? 6.32 -17.625 -1.652 1 98.12 233 PRO A N 1
ATOM 1785 C CA . PRO A 1 233 ? 7.355 -18.078 -0.724 1 98.12 233 PRO A CA 1
ATOM 1786 C C . PRO A 1 233 ? 6.801 -18.969 0.389 1 98.12 233 PRO A C 1
ATOM 1788 O O . PRO A 1 233 ? 5.789 -18.625 1.009 1 98.12 233 PRO A O 1
ATOM 1791 N N . TYR A 1 234 ? 7.469 -20.188 0.536 1 98.38 234 TYR A N 1
ATOM 1792 C CA . TYR A 1 234 ? 7.188 -21.125 1.625 1 98.38 234 TYR A CA 1
ATOM 1793 C C . TYR A 1 234 ? 5.793 -21.719 1.49 1 98.38 234 TYR A C 1
ATOM 1795 O O . TYR A 1 234 ? 5.262 -22.297 2.441 1 98.38 234 TYR A O 1
ATOM 1803 N N . MET A 1 235 ? 5.246 -21.594 0.274 1 98.75 235 MET A N 1
ATOM 1804 C CA . MET A 1 235 ? 3.846 -21.984 0.148 1 98.75 235 MET A CA 1
ATOM 1805 C C . MET A 1 235 ? 3.719 -23.297 -0.618 1 98.75 235 MET A C 1
ATOM 1807 O O . MET A 1 235 ? 2.646 -23.906 -0.642 1 98.75 235 MET A O 1
ATOM 1811 N N . TYR A 1 236 ? 4.773 -23.812 -1.266 1 98.69 236 TYR A N 1
ATOM 1812 C CA . TYR A 1 236 ? 4.672 -25.016 -2.102 1 98.69 236 TYR A CA 1
ATOM 1813 C C . TYR A 1 236 ? 4.23 -26.219 -1.281 1 98.69 236 TYR A C 1
ATOM 1815 O O . TYR A 1 236 ? 3.334 -26.953 -1.691 1 98.69 236 TYR A O 1
ATOM 1823 N N . PRO A 1 237 ? 4.824 -26.406 -0.029 1 98.69 237 PRO A N 1
ATOM 1824 C CA . PRO A 1 237 ? 4.328 -27.547 0.753 1 98.69 237 PRO A CA 1
ATOM 1825 C C . PRO A 1 237 ? 2.834 -27.438 1.062 1 98.69 237 PRO A C 1
ATOM 1827 O O . PRO A 1 237 ? 2.121 -28.438 1.022 1 98.69 237 PRO A O 1
ATOM 1830 N N . ARG A 1 238 ? 2.371 -26.234 1.317 1 98.62 238 ARG A N 1
ATOM 1831 C CA . ARG A 1 238 ? 0.952 -26.047 1.597 1 98.62 238 ARG A CA 1
ATOM 1832 C C . ARG A 1 238 ? 0.112 -26.266 0.345 1 98.62 238 ARG A C 1
ATOM 1834 O O . ARG A 1 238 ? -0.959 -26.875 0.413 1 98.62 238 ARG A O 1
ATOM 1841 N N . ALA A 1 239 ? 0.617 -25.781 -0.767 1 98.81 239 ALA A N 1
ATOM 1842 C CA . ALA A 1 239 ? -0.094 -26 -2.023 1 98.81 239 ALA A CA 1
ATOM 1843 C C . ALA A 1 239 ? -0.223 -27.484 -2.326 1 98.81 239 ALA A C 1
ATOM 1845 O O . ALA A 1 239 ? -1.293 -27.953 -2.725 1 98.81 239 ALA A O 1
ATOM 1846 N N . ILE A 1 240 ? 0.84 -28.25 -2.119 1 98.75 240 ILE A N 1
ATOM 1847 C CA . ILE A 1 240 ? 0.833 -29.688 -2.326 1 98.75 240 ILE A CA 1
ATOM 1848 C C . ILE A 1 240 ? -0.196 -30.328 -1.402 1 98.75 240 ILE A C 1
ATOM 1850 O O . ILE A 1 240 ? -1.012 -31.141 -1.845 1 98.75 240 ILE A O 1
ATOM 1854 N N . ASP A 1 241 ? -0.181 -29.891 -0.18 1 98.75 241 ASP A N 1
ATOM 1855 C CA . ASP A 1 241 ? -1.111 -30.422 0.809 1 98.75 241 ASP A CA 1
ATOM 1856 C C . ASP A 1 241 ? -2.555 -30.094 0.439 1 98.75 241 ASP A C 1
ATOM 1858 O O . ASP A 1 241 ? -3.43 -30.969 0.495 1 98.75 241 ASP A O 1
ATOM 1862 N N . PHE A 1 242 ? -2.779 -28.875 0.041 1 98.56 242 PHE A N 1
ATOM 1863 C CA . PHE A 1 242 ? -4.137 -28.422 -0.23 1 98.56 242 PHE A CA 1
ATOM 1864 C C . PHE A 1 242 ? -4.703 -29.109 -1.466 1 98.56 242 PHE A C 1
ATOM 1866 O O . PHE A 1 242 ? -5.883 -29.469 -1.494 1 98.56 242 PHE A O 1
ATOM 1873 N N . ILE A 1 243 ? -3.896 -29.297 -2.502 1 98.31 243 ILE A N 1
ATOM 1874 C CA . ILE A 1 243 ? -4.348 -30.016 -3.691 1 98.31 243 ILE A CA 1
ATOM 1875 C C . ILE A 1 243 ? -4.535 -31.5 -3.361 1 98.31 243 ILE A C 1
ATOM 1877 O O . ILE A 1 243 ? -5.578 -32.094 -3.674 1 98.31 243 ILE A O 1
ATOM 1881 N N . GLY A 1 244 ? -3.588 -32.094 -2.682 1 98 244 GLY A N 1
ATOM 1882 C CA . GLY A 1 244 ? -3.582 -33.531 -2.414 1 98 244 GLY A CA 1
ATOM 1883 C C . GLY A 1 244 ? -4.73 -33.969 -1.528 1 98 244 GLY A C 1
ATOM 1884 O O . GLY A 1 244 ? -5.273 -35.062 -1.71 1 98 244 GLY A O 1
ATOM 1885 N N . ASN A 1 245 ? -5.133 -33.094 -0.603 1 97.62 245 ASN A N 1
ATOM 1886 C CA . ASN A 1 245 ? -6.188 -33.438 0.342 1 97.62 245 ASN A CA 1
ATOM 1887 C C . ASN A 1 245 ? -7.5 -32.75 0.002 1 97.62 245 ASN A C 1
ATOM 1889 O O . ASN A 1 245 ? -8.43 -32.719 0.813 1 97.62 245 ASN A O 1
ATOM 1893 N N . ARG A 1 246 ? -7.574 -32.125 -1.104 1 96.81 246 ARG A N 1
ATOM 1894 C CA . ARG A 1 246 ? -8.766 -31.484 -1.663 1 96.81 246 ARG A CA 1
ATOM 1895 C C . ARG A 1 246 ? -9.312 -30.406 -0.732 1 96.81 246 ARG A C 1
ATOM 1897 O O . ARG A 1 246 ? -10.523 -30.281 -0.568 1 96.81 246 ARG A O 1
ATOM 1904 N N . LYS A 1 247 ? -8.398 -29.75 -0.053 1 97.69 247 LYS A N 1
ATOM 1905 C CA . LYS A 1 247 ? -8.805 -28.562 0.702 1 97.69 247 LYS A CA 1
ATOM 1906 C C . LYS A 1 247 ? -9.188 -27.422 -0.232 1 97.69 247 LYS A C 1
ATOM 1908 O O . LYS A 1 247 ? -10.078 -26.625 0.076 1 97.69 247 LYS A O 1
ATOM 1913 N N . ILE A 1 248 ? -8.492 -27.312 -1.327 1 97.88 248 ILE A N 1
ATOM 1914 C CA . ILE A 1 248 ? -8.867 -26.484 -2.469 1 97.88 248 ILE A CA 1
ATOM 1915 C C . ILE A 1 248 ? -9.008 -27.359 -3.715 1 97.88 248 ILE A C 1
ATOM 1917 O O . ILE A 1 248 ? -8.039 -28 -4.148 1 97.88 248 ILE A O 1
ATOM 1921 N N . ASP A 1 249 ? -10.18 -27.359 -4.273 1 96.44 249 ASP A N 1
ATOM 1922 C CA . ASP A 1 249 ? -10.492 -28.266 -5.379 1 96.44 249 ASP A CA 1
ATOM 1923 C C . ASP A 1 249 ? -10.055 -27.656 -6.711 1 96.44 249 ASP A C 1
ATOM 1925 O O . ASP A 1 249 ? -10.836 -26.969 -7.371 1 96.44 249 ASP A O 1
ATOM 1929 N N . MET A 1 250 ? -8.891 -28.047 -7.16 1 96.25 250 MET A N 1
ATOM 1930 C CA . MET A 1 250 ? -8.312 -27.453 -8.367 1 96.25 250 MET A CA 1
ATOM 1931 C C . MET A 1 250 ? -8.641 -28.297 -9.594 1 96.25 250 MET A C 1
ATOM 1933 O O . MET A 1 250 ? -8.102 -28.062 -10.672 1 96.25 250 MET A O 1
ATOM 1937 N N . ARG A 1 251 ? -9.5 -29.234 -9.438 1 95.94 251 ARG A N 1
ATOM 1938 C CA . ARG A 1 251 ? -9.922 -30.016 -10.602 1 95.94 251 ARG A CA 1
ATOM 1939 C C . ARG A 1 251 ? -10.578 -29.125 -11.648 1 95.94 251 ARG A C 1
ATOM 1941 O O . ARG A 1 251 ? -11.211 -28.125 -11.312 1 95.94 251 ARG A O 1
ATOM 1948 N N . ASP A 1 252 ? -10.344 -29.391 -12.859 1 94.69 252 ASP A N 1
ATOM 1949 C CA . ASP A 1 252 ? -10.969 -28.797 -14.039 1 94.69 252 ASP A CA 1
ATOM 1950 C C . ASP A 1 252 ? -10.367 -27.422 -14.336 1 94.69 252 ASP A C 1
ATOM 1952 O O . ASP A 1 252 ? -10.812 -26.719 -15.25 1 94.69 252 ASP A O 1
ATOM 1956 N N . VAL A 1 253 ? -9.336 -27 -13.555 1 96.88 253 VAL A N 1
ATOM 1957 C CA . VAL A 1 253 ? -8.648 -25.75 -13.852 1 96.88 253 VAL A CA 1
ATOM 1958 C C . VAL A 1 253 ? -7.797 -25.922 -15.109 1 96.88 253 VAL A C 1
ATOM 1960 O O . VAL A 1 253 ? -7.699 -25 -15.922 1 96.88 253 VAL A O 1
ATOM 1963 N N . VAL A 1 254 ? -7.176 -27.109 -15.219 1 97.19 254 VAL A N 1
ATOM 1964 C CA . VAL A 1 254 ? -6.527 -27.453 -16.484 1 97.19 254 VAL A CA 1
ATOM 1965 C C . VAL A 1 254 ? -7.582 -27.781 -17.531 1 97.19 254 VAL A C 1
ATOM 1967 O O . VAL A 1 254 ? -8.289 -28.797 -17.422 1 97.19 254 VAL A O 1
ATOM 1970 N N . THR A 1 255 ? -7.578 -26.969 -18.578 1 96.19 255 THR A N 1
ATOM 1971 C CA . THR A 1 255 ? -8.68 -27.109 -19.531 1 96.19 255 THR A CA 1
ATOM 1972 C C . THR A 1 255 ? -8.195 -27.797 -20.812 1 96.19 255 THR A C 1
ATOM 1974 O O . THR A 1 255 ? -9 -28.375 -21.547 1 96.19 255 THR A O 1
ATOM 1977 N N . HIS A 1 256 ? -6.906 -27.656 -21.094 1 96.75 256 HIS A N 1
ATOM 1978 C CA . HIS A 1 256 ? -6.371 -28.203 -22.344 1 96.75 256 HIS A CA 1
ATOM 1979 C C . HIS A 1 256 ? -5.008 -28.844 -22.109 1 96.75 256 HIS A C 1
ATOM 1981 O O . HIS A 1 256 ? -4.207 -28.344 -21.312 1 96.75 256 HIS A O 1
ATOM 1987 N N . LYS A 1 257 ? -4.809 -29.922 -22.844 1 96.56 257 LYS A N 1
ATOM 1988 C CA . LYS A 1 257 ? -3.525 -30.625 -22.875 1 96.56 257 LYS A CA 1
ATOM 1989 C C . LYS A 1 257 ? -3.072 -30.875 -24.312 1 96.56 257 LYS A C 1
ATOM 1991 O O . LYS A 1 257 ? -3.875 -31.25 -25.172 1 96.56 257 LYS A O 1
ATOM 1996 N N . PHE A 1 258 ? -1.842 -30.547 -24.578 1 97.06 258 PHE A N 1
ATOM 1997 C CA . PHE A 1 258 ? -1.234 -30.781 -25.891 1 97.06 258 PHE A CA 1
ATOM 1998 C C . PHE A 1 258 ? 0.102 -31.5 -25.734 1 97.06 258 PHE A C 1
ATOM 2000 O O . PHE A 1 258 ? 0.838 -31.266 -24.781 1 97.06 258 PHE A O 1
ATOM 2007 N N . PRO A 1 259 ? 0.414 -32.312 -26.781 1 97.19 259 PRO A N 1
ATOM 2008 C CA . PRO A 1 259 ? 1.805 -32.781 -26.828 1 97.19 259 PRO A CA 1
ATOM 2009 C C . PRO A 1 259 ? 2.797 -31.641 -27.016 1 97.19 259 PRO A C 1
ATOM 2011 O O . PRO A 1 259 ? 2.467 -30.625 -27.656 1 97.19 259 PRO A O 1
ATOM 2014 N N . LEU A 1 260 ? 3.945 -31.828 -26.5 1 96.62 260 LEU A N 1
ATOM 2015 C CA . LEU A 1 260 ? 5 -30.828 -26.609 1 96.62 260 LEU A CA 1
ATOM 2016 C C . LEU A 1 260 ? 5.199 -30.391 -28.047 1 96.62 260 LEU A C 1
ATOM 2018 O O . LEU A 1 260 ? 5.414 -29.203 -28.328 1 96.62 260 LEU A O 1
ATOM 2022 N N . ALA A 1 261 ? 5.062 -31.328 -28.953 1 97.12 261 ALA A N 1
ATOM 2023 C CA . ALA A 1 261 ? 5.297 -31.062 -30.359 1 97.12 261 ALA A CA 1
ATOM 2024 C C . ALA A 1 261 ? 4.246 -30.094 -30.922 1 97.12 261 ALA A C 1
ATOM 2026 O O . ALA A 1 261 ? 4.469 -29.469 -31.953 1 97.12 261 ALA A O 1
ATOM 2027 N N . GLU A 1 262 ? 3.133 -30.016 -30.281 1 97.69 262 GLU A N 1
ATOM 2028 C CA . GLU A 1 262 ? 2.045 -29.156 -30.734 1 97.69 262 GLU A CA 1
ATOM 2029 C C . GLU A 1 262 ? 2.002 -27.844 -29.953 1 97.69 262 GLU A C 1
ATOM 2031 O O . GLU A 1 262 ? 0.923 -27.312 -29.688 1 97.69 262 GLU A O 1
ATOM 2036 N N . PHE A 1 263 ? 3.168 -27.391 -29.531 1 96.56 263 PHE A N 1
ATOM 2037 C CA . PHE A 1 263 ? 3.266 -26.203 -28.703 1 96.56 263 PHE A CA 1
ATOM 2038 C C . PHE A 1 263 ? 2.668 -25 -29.406 1 96.56 263 PHE A C 1
ATOM 2040 O O . PHE A 1 263 ? 2.078 -24.125 -28.781 1 96.56 263 PHE A O 1
ATOM 2047 N N . LYS A 1 264 ? 2.734 -24.938 -30.734 1 97.56 264 LYS A N 1
ATOM 2048 C CA . LYS A 1 264 ? 2.195 -23.781 -31.453 1 97.56 264 LYS A CA 1
ATOM 2049 C C . LYS A 1 264 ? 0.68 -23.703 -31.297 1 97.56 264 LYS A C 1
ATOM 2051 O O . LYS A 1 264 ? 0.135 -22.609 -31.094 1 97.56 264 LYS A O 1
ATOM 2056 N N . GLU A 1 265 ? 0.098 -24.875 -31.453 1 96.69 265 GLU A N 1
ATOM 2057 C CA . GLU A 1 265 ? -1.35 -24.906 -31.266 1 96.69 265 GLU A CA 1
ATOM 2058 C C . GLU A 1 265 ? -1.73 -24.578 -29.828 1 96.69 265 GLU A C 1
ATOM 2060 O O . GLU A 1 265 ? -2.727 -23.891 -29.578 1 96.69 265 GLU A O 1
ATOM 2065 N N . ALA A 1 266 ? -0.991 -25.047 -28.891 1 96.25 266 ALA A N 1
ATOM 2066 C CA . ALA A 1 266 ? -1.228 -24.766 -27.484 1 96.25 266 ALA A CA 1
ATOM 2067 C C . ALA A 1 266 ? -1.188 -23.266 -27.219 1 96.25 266 ALA A C 1
ATOM 2069 O O . ALA A 1 266 ? -2.076 -22.719 -26.547 1 96.25 266 ALA A O 1
ATOM 2070 N N . PHE A 1 267 ? -0.195 -22.578 -27.781 1 96.62 267 PHE A N 1
ATOM 2071 C CA . PHE A 1 267 ? -0.055 -21.141 -27.594 1 96.62 267 PHE A CA 1
ATOM 2072 C C . PHE A 1 267 ? -1.21 -20.391 -28.25 1 96.62 267 PHE A C 1
ATOM 2074 O O . PHE A 1 267 ? -1.688 -19.391 -27.719 1 96.62 267 PHE A O 1
ATOM 2081 N N . ALA A 1 268 ? -1.68 -20.906 -29.375 1 96.44 268 ALA A N 1
ATOM 2082 C CA . ALA A 1 268 ? -2.801 -20.281 -30.078 1 96.44 268 ALA A CA 1
ATOM 2083 C C . ALA A 1 268 ? -4.078 -20.375 -29.25 1 96.44 268 ALA A C 1
ATOM 2085 O O . ALA A 1 268 ? -4.844 -19.406 -29.172 1 96.44 268 ALA A O 1
ATOM 2086 N N . VAL A 1 269 ? -4.211 -21.469 -28.656 1 94.81 269 VAL A N 1
ATOM 2087 C CA . VAL A 1 269 ? -5.391 -21.703 -27.828 1 94.81 269 VAL A CA 1
ATOM 2088 C C . VAL A 1 269 ? -5.344 -20.781 -26.609 1 94.81 269 VAL A C 1
ATOM 2090 O O . VAL A 1 269 ? -6.352 -20.172 -26.25 1 94.81 269 VAL A O 1
ATOM 2093 N N . MET A 1 270 ? -4.148 -20.703 -26.016 1 92.81 270 MET A N 1
ATOM 2094 C CA . MET A 1 270 ? -3.979 -19.828 -24.859 1 92.81 270 MET A CA 1
ATOM 2095 C C . MET A 1 270 ? -4.25 -18.375 -25.234 1 92.81 270 MET A C 1
ATOM 2097 O O . MET A 1 270 ? -4.926 -17.656 -24.5 1 92.81 270 MET A O 1
ATOM 2101 N N . GLU A 1 271 ? -3.818 -17.984 -26.359 1 92.06 271 GLU A N 1
ATOM 2102 C CA . GLU A 1 271 ? -3.941 -16.609 -26.797 1 92.06 271 GLU A CA 1
ATOM 2103 C C . GLU A 1 271 ? -5.395 -16.25 -27.109 1 92.06 271 GLU A C 1
ATOM 2105 O O . GLU A 1 271 ? -5.84 -15.133 -26.812 1 92.06 271 GLU A O 1
ATOM 2110 N N . ARG A 1 272 ? -6.094 -17.188 -27.656 1 88.25 272 ARG A N 1
ATOM 2111 C CA . ARG A 1 272 ? -7.504 -16.953 -27.969 1 88.25 272 ARG A CA 1
ATOM 2112 C C . ARG A 1 272 ? -8.32 -16.812 -26.688 1 88.25 272 ARG A C 1
ATOM 2114 O O . ARG A 1 272 ? -9.266 -16.016 -26.641 1 88.25 272 ARG A O 1
ATOM 2121 N N . GLY A 1 273 ? -7.926 -17.531 -25.734 1 84.31 273 GLY A N 1
ATOM 2122 C CA . GLY A 1 273 ? -8.5 -17.391 -24.406 1 84.31 273 GLY A CA 1
ATOM 2123 C C . GLY A 1 273 ? -9.93 -17.875 -24.312 1 84.31 273 GLY A C 1
ATOM 2124 O O . GLY A 1 273 ? -10.617 -17.656 -23.312 1 84.31 273 GLY A O 1
ATOM 2125 N N . ASP A 1 274 ? -10.43 -18.438 -25.422 1 78.44 274 ASP A N 1
ATOM 2126 C CA . ASP A 1 274 ? -11.812 -18.922 -25.438 1 78.44 274 ASP A CA 1
ATOM 2127 C C . ASP A 1 274 ? -11.922 -20.281 -24.75 1 78.44 274 ASP A C 1
ATOM 2129 O O . ASP A 1 274 ? -11.367 -21.266 -25.234 1 78.44 274 ASP A O 1
ATOM 2133 N N . LYS A 1 275 ? -12.555 -20.25 -23.547 1 82.38 275 LYS A N 1
ATOM 2134 C CA . LYS A 1 275 ? -12.867 -21.438 -22.75 1 82.38 275 LYS A CA 1
ATOM 2135 C C . LYS A 1 275 ? -11.602 -22.094 -22.219 1 82.38 275 LYS A C 1
ATOM 2137 O O . LYS A 1 275 ? -11.547 -23.328 -22.078 1 82.38 275 LYS A O 1
ATOM 2142 N N . SER A 1 276 ? -10.5 -21.359 -22.297 1 91.12 276 SER A N 1
ATOM 2143 C CA . SER A 1 276 ? -9.266 -21.875 -21.734 1 91.12 276 SER A CA 1
ATOM 2144 C C . SER A 1 276 ? -8.914 -21.156 -20.438 1 91.12 276 SER A C 1
ATOM 2146 O O . SER A 1 276 ? -9.109 -19.953 -20.312 1 91.12 276 SER A O 1
ATOM 2148 N N . LEU A 1 277 ? -8.539 -21.922 -19.406 1 93.94 277 LEU A N 1
ATOM 2149 C CA . LEU A 1 277 ? -7.938 -21.422 -18.188 1 93.94 277 LEU A CA 1
ATOM 2150 C C . LEU A 1 277 ? -6.453 -21.766 -18.125 1 93.94 277 LEU A C 1
ATOM 2152 O O . LEU A 1 277 ? -5.613 -21.016 -18.609 1 93.94 277 LEU A O 1
ATOM 2156 N N . LYS A 1 278 ? -6.18 -22.984 -17.859 1 96.12 278 LYS A N 1
ATOM 2157 C CA . LYS A 1 278 ? -4.801 -23.469 -17.875 1 96.12 278 LYS A CA 1
ATOM 2158 C C . LYS A 1 278 ? -4.586 -24.469 -19.016 1 96.12 278 LYS A C 1
ATOM 2160 O O . LYS A 1 278 ? -5.309 -25.453 -19.109 1 96.12 278 LYS A O 1
ATOM 2165 N N . VAL A 1 279 ? -3.609 -24.125 -19.891 1 96.38 279 VAL A N 1
ATOM 2166 C CA . VAL A 1 279 ? -3.201 -25 -20.984 1 96.38 279 VAL A CA 1
ATOM 2167 C C . VAL A 1 279 ? -1.853 -25.641 -20.656 1 96.38 279 VAL A C 1
ATOM 2169 O O . VAL A 1 279 ? -0.917 -24.953 -20.25 1 96.38 279 VAL A O 1
ATOM 2172 N N . VAL A 1 280 ? -1.759 -26.938 -20.844 1 96.5 280 VAL A N 1
ATOM 2173 C CA . VAL A 1 280 ? -0.566 -27.672 -20.406 1 96.5 280 VAL A CA 1
ATOM 2174 C C . VAL A 1 280 ? 0.049 -28.406 -21.594 1 96.5 280 VAL A C 1
ATOM 2176 O O . VAL A 1 280 ? -0.668 -28.875 -22.484 1 96.5 280 VAL A O 1
ATOM 2179 N N . LEU A 1 281 ? 1.358 -28.453 -21.625 1 96.62 281 LEU A N 1
ATOM 2180 C CA . LEU A 1 281 ? 2.109 -29.266 -22.578 1 96.62 281 LEU A CA 1
ATOM 2181 C C . LEU A 1 281 ? 2.578 -30.562 -21.922 1 96.62 281 LEU A C 1
ATOM 2183 O O . LEU A 1 281 ? 3.111 -30.547 -20.812 1 96.62 281 LEU A O 1
ATOM 2187 N N . GLU A 1 282 ? 2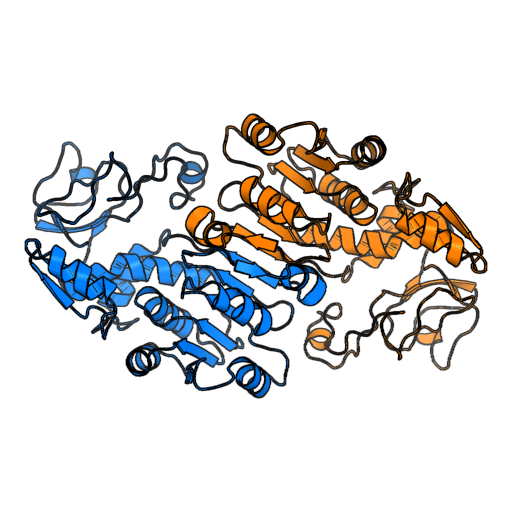.357 -31.594 -22.594 1 95.06 282 GLU A N 1
ATOM 2188 C CA . GLU A 1 282 ? 2.795 -32.906 -22.141 1 95.06 282 GLU A CA 1
ATOM 2189 C C . GLU A 1 282 ? 3.988 -33.406 -22.953 1 95.06 282 GLU A C 1
ATOM 2191 O O . GLU A 1 282 ? 3.881 -33.625 -24.156 1 95.06 282 GLU A O 1
ATOM 2196 N N . PRO A 1 283 ? 5.074 -33.562 -22.297 1 89.94 283 PRO A N 1
ATOM 2197 C CA . PRO A 1 283 ? 6.25 -34 -23.031 1 89.94 283 PRO A CA 1
ATOM 2198 C C . PRO A 1 283 ? 6.105 -35.438 -23.531 1 89.94 283 PRO A C 1
ATOM 2200 O O . PRO A 1 283 ? 5.367 -36.25 -22.938 1 89.94 283 PRO A O 1
ATOM 2203 N N . PHE B 1 1 ? -5.043 26.688 12.617 1 94 1 PHE B N 1
ATOM 2204 C CA . PHE B 1 1 ? -5.52 27.766 13.477 1 94 1 PHE B CA 1
ATOM 2205 C C . PHE B 1 1 ? -5.09 27.531 14.922 1 94 1 PHE B C 1
ATOM 2207 O O . PHE B 1 1 ? -4.715 26.422 15.297 1 94 1 PHE B O 1
ATOM 2214 N N . GLY B 1 2 ? -5.023 28.547 15.766 1 92.38 2 GLY B N 1
ATOM 2215 C CA . GLY B 1 2 ? -4.93 28.641 17.219 1 92.38 2 GLY B CA 1
ATOM 2216 C C . GLY B 1 2 ? -5.898 29.641 17.812 1 92.38 2 GLY B C 1
ATOM 2217 O O . GLY B 1 2 ? -6.129 30.703 17.25 1 92.38 2 GLY B O 1
ATOM 2218 N N . CYS B 1 3 ? -6.496 29.203 18.922 1 95.31 3 CYS B N 1
ATOM 2219 C CA . CYS B 1 3 ? -7.574 30.016 19.453 1 95.31 3 CYS B CA 1
ATOM 2220 C C . CYS B 1 3 ? -7.422 30.188 20.969 1 95.31 3 CYS B C 1
ATOM 2222 O O . CYS B 1 3 ? -6.711 29.422 21.609 1 95.31 3 CYS B O 1
ATOM 2224 N N . ARG B 1 4 ? -8.039 31.266 21.406 1 96.94 4 ARG B N 1
ATOM 2225 C CA . ARG B 1 4 ? -8.297 31.438 22.828 1 96.94 4 ARG B CA 1
ATOM 2226 C C . ARG B 1 4 ? -9.797 31.422 23.109 1 96.94 4 ARG B C 1
ATOM 2228 O O . ARG B 1 4 ? -10.578 32.062 22.422 1 96.94 4 ARG B O 1
ATOM 2235 N N . VAL B 1 5 ? -10.188 30.703 24.188 1 97.56 5 VAL B N 1
ATOM 2236 C CA . VAL B 1 5 ? -11.602 30.578 24.516 1 97.56 5 VAL B CA 1
ATOM 2237 C C . VAL B 1 5 ? -12.141 31.906 25.031 1 97.56 5 VAL B C 1
ATOM 2239 O O . VAL B 1 5 ? -11.625 32.469 26.016 1 97.56 5 VAL B O 1
ATOM 2242 N N . VAL B 1 6 ? -13.172 32.375 24.391 1 97.81 6 VAL B N 1
ATOM 2243 C CA . VAL B 1 6 ? -13.719 33.656 24.812 1 97.81 6 VAL B CA 1
ATOM 2244 C C . VAL B 1 6 ? -15.156 33.469 25.297 1 97.81 6 VAL B C 1
ATOM 2246 O O . VAL B 1 6 ? -15.711 34.344 25.969 1 97.81 6 VAL B O 1
ATOM 2249 N N . ALA B 1 7 ? -15.758 32.344 24.906 1 97.44 7 ALA B N 1
ATOM 2250 C CA . ALA B 1 7 ? -17.109 32.031 25.359 1 97.44 7 ALA B CA 1
ATOM 2251 C C . ALA B 1 7 ? -17.312 30.516 25.375 1 97.44 7 ALA B C 1
ATOM 2253 O O . ALA B 1 7 ? -16.672 29.781 24.625 1 97.44 7 ALA B O 1
ATOM 2254 N N . LEU B 1 8 ? -18.188 30.094 26.297 1 96.31 8 LEU B N 1
ATOM 2255 C CA . LEU B 1 8 ? -18.547 28.688 26.406 1 96.31 8 LEU B CA 1
ATOM 2256 C C . LEU B 1 8 ? -20.031 28.484 26.156 1 96.31 8 LEU B C 1
ATOM 2258 O O . LEU B 1 8 ? -20.859 29.25 26.656 1 96.31 8 LEU B O 1
ATOM 2262 N N . GLY B 1 9 ? -20.328 27.531 25.25 1 94.06 9 GLY B N 1
ATOM 2263 C CA . GLY B 1 9 ? -21.719 27.141 25.094 1 94.06 9 GLY B CA 1
ATOM 2264 C C . GLY B 1 9 ? -22.234 26.281 26.234 1 94.06 9 GLY B C 1
ATOM 2265 O O . GLY B 1 9 ? -21.469 25.891 27.125 1 94.06 9 GLY B O 1
ATOM 2266 N N . PRO B 1 10 ? -23.516 26.031 26.156 1 92.06 10 PRO B N 1
ATOM 2267 C CA . PRO B 1 10 ? -24.078 25.203 27.203 1 92.06 10 PRO B CA 1
ATOM 2268 C C . PRO B 1 10 ? -23.391 23.844 27.328 1 92.06 10 PRO B C 1
ATOM 2270 O O . PRO B 1 10 ? -23.266 23.125 26.328 1 92.06 10 PRO B O 1
ATOM 2273 N N . GLY B 1 11 ? -22.906 23.562 28.578 1 90.5 11 GLY B N 1
ATOM 2274 C CA . GLY B 1 11 ? -22.328 22.25 28.844 1 90.5 11 GLY B CA 1
ATOM 2275 C C . GLY B 1 11 ? -20.875 22.141 28.453 1 90.5 11 GLY B C 1
ATOM 2276 O O . GLY B 1 11 ? -20.219 21.125 28.703 1 90.5 11 GLY B O 1
ATOM 2277 N N . ALA B 1 12 ? -20.344 23.203 27.875 1 90.81 12 ALA B N 1
ATOM 2278 C CA . ALA B 1 12 ? -18.984 23.156 27.359 1 90.81 12 ALA B CA 1
ATOM 2279 C C . ALA B 1 12 ? -17.969 23.031 28.484 1 90.81 12 ALA B C 1
ATOM 2281 O O . ALA B 1 12 ? -16.828 22.609 28.266 1 90.81 12 ALA B O 1
ATOM 2282 N N . GLU B 1 13 ? -18.312 23.422 29.672 1 87.81 13 GLU B N 1
ATOM 2283 C CA . GLU B 1 13 ? -17.406 23.359 30.812 1 87.81 13 GLU B CA 1
ATOM 2284 C C . GLU B 1 13 ? -17 21.922 31.109 1 87.81 13 GLU B C 1
ATOM 2286 O O . GLU B 1 13 ? -15.922 21.688 31.672 1 87.81 13 GLU B O 1
ATOM 2291 N N . LYS B 1 14 ? -17.875 21.062 30.734 1 90.5 14 LYS B N 1
ATOM 2292 C CA . LYS B 1 14 ? -17.609 19.656 31.016 1 90.5 14 LYS B CA 1
ATOM 2293 C C . LYS B 1 14 ? -16.469 19.125 30.141 1 90.5 14 LYS B C 1
ATOM 2295 O O . LYS B 1 14 ? -15.938 18.047 30.391 1 90.5 14 LYS B O 1
ATOM 2300 N N . ARG B 1 15 ? -16.062 19.906 29.172 1 90.38 15 ARG B N 1
ATOM 2301 C CA . ARG B 1 15 ? -15.031 19.469 28.234 1 90.38 15 ARG B CA 1
ATOM 2302 C C . ARG B 1 15 ? -13.641 19.828 28.766 1 90.38 15 ARG B C 1
ATOM 2304 O O . ARG B 1 15 ? -12.641 19.625 28.078 1 90.38 15 ARG B O 1
ATOM 2311 N N . GLY B 1 16 ? -13.562 20.375 29.922 1 91 16 GLY B N 1
ATOM 2312 C CA . GLY B 1 16 ? -12.289 20.641 30.562 1 91 16 GLY B CA 1
ATOM 2313 C C . GLY B 1 16 ? -11.625 21.922 30.078 1 91 16 GLY B C 1
ATOM 2314 O O . GLY B 1 16 ? -10.398 22.062 30.156 1 91 16 GLY B O 1
ATOM 2315 N N . VAL B 1 17 ? -12.414 22.812 29.406 1 93.62 17 VAL B N 1
ATOM 2316 C CA . VAL B 1 17 ? -11.891 24.078 28.922 1 93.62 17 VAL B CA 1
ATOM 2317 C C . VAL B 1 17 ? -12.57 25.234 29.641 1 93.62 17 VAL B C 1
ATOM 2319 O O . VAL B 1 17 ? -13.742 25.125 30.031 1 93.62 17 VAL B O 1
ATOM 2322 N N . GLN B 1 18 ? -11.82 26.328 29.906 1 95.75 18 GLN B N 1
ATOM 2323 C CA . GLN B 1 18 ? -12.367 27.547 30.531 1 95.75 18 GLN B CA 1
ATOM 2324 C C . GLN B 1 18 ? -12.039 28.781 29.688 1 95.75 18 GLN B C 1
ATOM 2326 O O . GLN B 1 18 ? -11.133 28.75 28.859 1 95.75 18 GLN B O 1
ATOM 2331 N N . ILE B 1 19 ? -12.75 29.828 29.953 1 97.25 19 ILE B N 1
ATOM 2332 C CA . ILE B 1 19 ? -12.492 31.109 2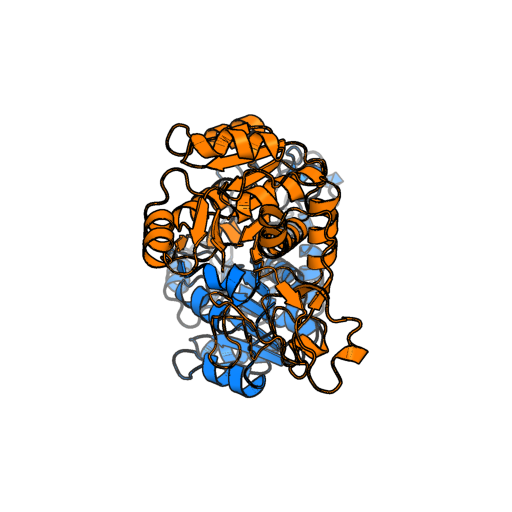9.297 1 97.25 19 ILE B CA 1
ATOM 2333 C C . ILE B 1 19 ? -11.055 31.531 29.547 1 97.25 19 ILE B C 1
ATOM 2335 O O . ILE B 1 19 ? -10.562 31.453 30.672 1 97.25 19 ILE B O 1
ATOM 2339 N N . GLY B 1 20 ? -10.375 31.875 28.469 1 97.44 20 GLY B N 1
ATOM 2340 C CA . GLY B 1 20 ? -8.984 32.281 28.578 1 97.44 20 GLY B CA 1
ATOM 2341 C C . GLY B 1 20 ? -8 31.219 28.141 1 97.44 20 GLY B C 1
ATOM 2342 O O . GLY B 1 20 ? -6.852 31.531 27.828 1 97.44 20 GLY B O 1
ATOM 2343 N N . ASP B 1 21 ? -8.484 29.969 28.141 1 97.12 21 ASP B N 1
ATOM 2344 C CA . ASP B 1 21 ? -7.613 28.875 27.719 1 97.12 21 ASP B CA 1
ATOM 2345 C C . ASP B 1 21 ? -7.215 29.016 26.25 1 97.12 21 ASP B C 1
ATOM 2347 O O . ASP B 1 21 ? -8.039 29.406 25.406 1 97.12 21 ASP B O 1
ATOM 2351 N N . ARG B 1 22 ? -5.973 28.781 25.891 1 97.81 22 ARG B N 1
ATOM 2352 C CA . ARG B 1 22 ? -5.562 28.578 24.516 1 97.81 22 ARG B CA 1
ATOM 2353 C C . ARG B 1 22 ? -5.844 27.156 24.047 1 97.81 22 ARG B C 1
ATOM 2355 O O . ARG B 1 22 ? -5.445 26.188 24.719 1 97.81 22 ARG B O 1
ATOM 2362 N N . VAL B 1 23 ? -6.543 27.031 22.953 1 97.12 23 VAL B N 1
ATOM 2363 C CA . VAL B 1 23 ? -6.984 25.719 22.531 1 97.12 23 VAL B CA 1
ATOM 2364 C C . VAL B 1 23 ? -6.855 25.578 21.016 1 97.12 23 VAL B C 1
ATOM 2366 O O . VAL B 1 23 ? -6.742 26.578 20.312 1 97.12 23 VAL B O 1
ATOM 2369 N N . ILE B 1 24 ? -6.816 24.391 20.609 1 97.38 24 ILE B N 1
ATOM 2370 C CA . ILE B 1 24 ? -6.938 24.016 19.203 1 97.38 24 ILE B CA 1
ATOM 2371 C C . ILE B 1 24 ? -7.902 22.844 19.062 1 97.38 24 ILE B C 1
ATOM 2373 O O . ILE B 1 24 ? -8.023 22.016 19.969 1 97.38 24 ILE B O 1
ATOM 2377 N N . SER B 1 25 ? -8.625 22.875 18.031 1 96.69 25 SER B N 1
ATOM 2378 C CA . SER B 1 25 ? -9.43 21.703 17.672 1 96.69 25 SER B CA 1
ATOM 2379 C C . SER B 1 25 ? -8.773 20.906 16.562 1 96.69 25 SER B C 1
ATOM 2381 O O . SER B 1 25 ? -8.109 21.469 15.688 1 96.69 25 SER B O 1
ATOM 2383 N N . GLU B 1 26 ? -8.883 19.562 16.625 1 97.88 26 GLU B N 1
ATOM 2384 C CA . GLU B 1 26 ? -8.484 18.812 15.438 1 97.88 26 GLU B CA 1
ATOM 2385 C C . GLU B 1 26 ? -9.273 19.25 14.203 1 97.88 26 GLU B C 1
ATOM 2387 O O . GLU B 1 26 ? -10.391 19.75 14.328 1 97.88 26 GLU B O 1
ATOM 2392 N N . GLN B 1 27 ? -8.672 19.141 13.055 1 96.56 27 GLN B N 1
ATOM 2393 C CA . GLN B 1 27 ? -9.266 19.656 11.828 1 96.56 27 GLN B CA 1
ATOM 2394 C C . GLN B 1 27 ? -10.562 18.922 11.484 1 96.56 27 GLN B C 1
ATOM 2396 O O . GLN B 1 27 ? -11.453 19.484 10.859 1 96.56 27 GLN B O 1
ATOM 2401 N N . ILE B 1 28 ? -10.625 17.672 11.922 1 97.56 28 ILE B N 1
ATOM 2402 C CA . ILE B 1 28 ? -11.828 16.891 11.656 1 97.56 28 ILE B CA 1
ATOM 2403 C C . ILE B 1 28 ? -12.797 17.016 12.828 1 97.56 28 ILE B C 1
ATOM 2405 O O . ILE B 1 28 ? -12.367 17.062 13.984 1 97.56 28 ILE B O 1
ATOM 2409 N N . VAL B 1 29 ? -14.07 17.062 12.531 1 97.31 29 VAL B N 1
ATOM 2410 C CA . VAL B 1 29 ? -15.164 17 13.5 1 97.31 29 VAL B CA 1
ATOM 2411 C C . VAL B 1 29 ? -15.961 15.719 13.305 1 97.31 29 VAL B C 1
ATOM 2413 O O . VAL B 1 29 ? -16.922 15.695 12.531 1 97.31 29 VAL B O 1
ATOM 2416 N N . PRO B 1 30 ? -15.617 14.656 14.047 1 97.81 30 PRO B N 1
ATOM 2417 C CA . PRO B 1 30 ? -16.219 13.344 13.812 1 97.81 30 PRO B CA 1
ATOM 2418 C C . PRO B 1 30 ? -17.703 13.289 14.188 1 97.81 30 PRO B C 1
ATOM 2420 O O . PRO B 1 30 ? -18.141 14.023 15.078 1 97.81 30 PRO B O 1
ATOM 2423 N N . CYS B 1 31 ? -18.469 12.406 13.555 1 97.38 31 CYS B N 1
ATOM 2424 C CA . CYS B 1 31 ? -19.891 12.266 13.844 1 97.38 31 CYS B CA 1
ATOM 2425 C C . CYS B 1 31 ? -20.109 11.391 15.07 1 97.38 31 CYS B C 1
ATOM 2427 O O . CYS B 1 31 ? -21.188 11.391 15.648 1 97.38 31 CYS B O 1
ATOM 2429 N N . TRP B 1 32 ? -19.156 10.594 15.438 1 97.94 32 TRP B N 1
ATOM 2430 C CA . TRP B 1 32 ? -19.094 9.711 16.594 1 97.94 32 TRP B CA 1
ATOM 2431 C C . TRP B 1 32 ? -20.172 8.648 16.516 1 97.94 32 TRP B C 1
ATOM 2433 O O . TRP B 1 32 ? -20.5 8.008 17.516 1 97.94 32 TRP B O 1
ATOM 2443 N N . GLY B 1 33 ? -20.766 8.453 15.305 1 98 33 GLY B N 1
ATOM 2444 C CA . GLY B 1 33 ? -21.844 7.488 15.156 1 98 33 GLY B CA 1
ATOM 2445 C C . GLY B 1 33 ? -21.609 6.5 14.031 1 98 33 GLY B C 1
ATOM 2446 O O . GLY B 1 33 ? -22.281 5.465 13.961 1 98 33 GLY B O 1
ATOM 2447 N N . CYS B 1 34 ? -20.703 6.805 13.25 1 97.75 34 CYS B N 1
ATOM 2448 C CA . CYS B 1 34 ? -20.5 5.93 12.102 1 97.75 34 CYS B CA 1
ATOM 2449 C C . CYS B 1 34 ? -19.578 4.77 12.469 1 97.75 34 CYS B C 1
ATOM 2451 O O . CYS B 1 34 ? -19.031 4.727 13.578 1 97.75 34 CYS B O 1
ATOM 2453 N N . ARG B 1 35 ? -19.359 3.895 11.516 1 96.94 35 ARG B N 1
ATOM 2454 C CA . ARG B 1 35 ? -18.562 2.689 11.719 1 96.94 35 ARG B CA 1
ATOM 2455 C C . ARG B 1 35 ? -17.141 3.039 12.141 1 96.94 35 ARG B C 1
ATOM 2457 O O . ARG B 1 35 ? -16.594 2.434 13.062 1 96.94 35 ARG B O 1
ATOM 2464 N N . PHE B 1 36 ? -16.547 3.99 11.531 1 98.44 36 PHE B N 1
ATOM 2465 C CA . PHE B 1 36 ? -15.164 4.355 11.797 1 98.44 36 PHE B CA 1
ATOM 2466 C C . PHE B 1 36 ? -15.031 4.992 13.18 1 98.44 36 PHE B C 1
ATOM 2468 O O . PHE B 1 36 ? -14.148 4.621 13.953 1 98.44 36 PHE B O 1
ATOM 2475 N N . CYS B 1 37 ? -15.883 5.891 13.492 1 98.25 37 CYS B N 1
ATOM 2476 C CA . CYS B 1 37 ? -15.844 6.531 14.797 1 98.25 37 CYS B CA 1
ATOM 2477 C C . CYS B 1 37 ? -16.031 5.508 15.914 1 98.25 37 CYS B C 1
ATOM 2479 O O . CYS B 1 37 ? -15.32 5.535 16.922 1 98.25 37 CYS B O 1
ATOM 2481 N N . ASN B 1 38 ? -16.922 4.551 15.664 1 98 38 ASN B N 1
ATOM 2482 C CA . ASN B 1 38 ? -17.25 3.568 16.688 1 98 38 ASN B CA 1
ATOM 2483 C C . ASN B 1 38 ? -16.109 2.568 16.906 1 98 38 ASN B C 1
ATOM 2485 O O . ASN B 1 38 ? -16.078 1.873 17.922 1 98 38 ASN B O 1
ATOM 2489 N N . HIS B 1 39 ? -15.195 2.541 15.945 1 97.19 39 HIS B N 1
ATOM 2490 C CA . HIS B 1 39 ? -14.07 1.627 16.078 1 97.19 39 HIS B CA 1
ATOM 2491 C C . HIS B 1 39 ? -12.781 2.381 16.391 1 97.19 39 HIS B C 1
ATOM 2493 O O . HIS B 1 39 ? -11.688 1.848 16.203 1 97.19 39 HIS B O 1
ATOM 2499 N N . GLY B 1 40 ? -12.898 3.627 16.781 1 98.19 40 GLY B N 1
ATOM 2500 C CA . GLY B 1 40 ? -11.75 4.422 17.188 1 98.19 40 GLY B CA 1
ATOM 2501 C C . GLY B 1 40 ? -10.992 5.016 16.016 1 98.19 40 GLY B C 1
ATOM 2502 O O . GLY B 1 40 ? -9.898 5.555 16.172 1 98.19 40 GLY B O 1
ATOM 2503 N N . GLN B 1 41 ? -11.539 4.914 14.781 1 98.62 41 GLN B N 1
ATOM 2504 C CA . GLN B 1 41 ? -10.914 5.441 13.578 1 98.62 41 GLN B CA 1
ATOM 2505 C C . GLN B 1 41 ? -11.57 6.75 13.141 1 98.62 41 GLN B C 1
ATOM 2507 O O . GLN B 1 41 ? -11.938 6.91 11.977 1 98.62 41 GLN B O 1
ATOM 2512 N N . TYR B 1 42 ? -11.594 7.727 14.055 1 98.56 42 TYR B N 1
ATOM 2513 C CA . TYR B 1 42 ? -12.406 8.93 13.891 1 98.56 42 TYR B CA 1
ATOM 2514 C C . TYR B 1 42 ? -11.875 9.797 12.758 1 98.56 42 TYR B C 1
ATOM 2516 O O . TYR B 1 42 ? -12.625 10.586 12.172 1 98.56 42 TYR B O 1
ATOM 2524 N N . TRP B 1 43 ? -10.586 9.703 12.414 1 98.38 43 TRP B N 1
ATOM 2525 C CA . TRP B 1 43 ? -10.008 10.539 11.367 1 98.38 43 TRP B CA 1
ATOM 2526 C C . TRP B 1 43 ? -10.547 10.148 9.992 1 98.38 43 TRP B C 1
ATOM 2528 O O . TRP B 1 43 ? -10.375 10.875 9.016 1 98.38 43 TRP B O 1
ATOM 2538 N N . MET B 1 44 ? -11.219 8.953 10 1 98.5 44 MET B N 1
ATOM 2539 C CA . MET B 1 44 ? -11.82 8.469 8.766 1 98.5 44 MET B CA 1
ATOM 2540 C C . MET B 1 44 ? -13.344 8.5 8.852 1 98.5 44 MET B C 1
ATOM 2542 O O . MET B 1 44 ? -14.023 7.773 8.125 1 98.5 44 MET B O 1
ATOM 2546 N N . CYS B 1 45 ? -13.867 9.312 9.75 1 98.06 45 CYS B N 1
ATOM 2547 C CA . CYS B 1 45 ? -15.305 9.5 9.906 1 98.06 45 CYS B CA 1
ATOM 2548 C C . CYS B 1 45 ? -15.992 9.594 8.547 1 98.06 45 CYS B C 1
ATOM 2550 O O . CYS B 1 45 ? -15.508 10.289 7.645 1 98.06 45 CYS B O 1
ATOM 2552 N N . GLN B 1 46 ? -17.156 8.883 8.438 1 96.62 46 GLN B N 1
ATOM 2553 C CA . GLN B 1 46 ? -17.875 8.828 7.164 1 96.62 46 GLN B CA 1
ATOM 2554 C C . GLN B 1 46 ? -18.422 10.203 6.777 1 96.62 46 GLN B C 1
ATOM 2556 O O . GLN B 1 46 ? -18.359 10.586 5.605 1 96.62 46 GLN B O 1
ATOM 2561 N N . LYS B 1 47 ? -18.953 10.906 7.719 1 94.62 47 LYS B N 1
ATOM 2562 C CA . LYS B 1 47 ? -19.453 12.258 7.465 1 94.62 47 LYS B CA 1
ATOM 2563 C C . LYS B 1 47 ? -18.328 13.188 7.031 1 94.62 47 LYS B C 1
ATOM 2565 O O . LYS B 1 47 ? -18.531 14.07 6.195 1 94.62 47 LYS B O 1
ATOM 2570 N N . HIS B 1 48 ? -17.203 13.016 7.68 1 95.44 48 HIS B N 1
ATOM 2571 C CA . HIS B 1 48 ? -15.945 13.656 7.336 1 95.44 48 HIS B CA 1
ATOM 2572 C C . HIS B 1 48 ? -16.062 15.18 7.375 1 95.44 48 HIS B C 1
ATOM 2574 O O . HIS B 1 48 ? -15.648 15.859 6.438 1 95.44 48 HIS B O 1
ATOM 2580 N N . ASP B 1 49 ? -16.719 15.688 8.398 1 95.5 49 ASP B N 1
ATOM 2581 C CA . ASP B 1 49 ? -16.719 17.141 8.609 1 95.5 49 ASP B CA 1
ATOM 2582 C C . ASP B 1 49 ? -15.312 17.641 8.953 1 95.5 49 ASP B C 1
ATOM 2584 O O . ASP B 1 49 ? -14.68 17.141 9.891 1 95.5 49 ASP B O 1
ATOM 2588 N N . LEU B 1 50 ? -14.844 18.562 8.172 1 95.44 50 LEU B N 1
ATOM 2589 C CA . LEU B 1 50 ? -13.578 19.266 8.383 1 95.44 50 LEU B CA 1
ATOM 2590 C C . LEU B 1 50 ? -13.789 20.766 8.445 1 95.44 50 LEU B C 1
ATOM 2592 O O . LEU B 1 50 ? -14.508 21.344 7.617 1 95.44 50 LEU B O 1
ATOM 2596 N N . TYR B 1 51 ? -13.18 21.391 9.438 1 95.12 51 TYR B N 1
ATOM 2597 C CA . TYR B 1 51 ? -13.312 22.844 9.531 1 95.12 51 TYR B CA 1
ATOM 2598 C C . TYR B 1 51 ? -12.914 23.516 8.227 1 95.12 51 TYR B C 1
ATOM 2600 O O . TYR B 1 51 ? -11.82 23.297 7.711 1 95.12 51 TYR B O 1
ATOM 2608 N N . GLY B 1 52 ? -13.844 24.281 7.617 1 92.19 52 GLY B N 1
ATOM 2609 C CA . GLY B 1 52 ? -13.547 25.094 6.449 1 92.19 52 GLY B CA 1
ATOM 2610 C C . GLY B 1 52 ? -13.828 24.375 5.141 1 92.19 52 GLY B C 1
ATOM 2611 O O . GLY B 1 52 ? -13.773 24.984 4.07 1 92.19 52 GLY B O 1
ATOM 2612 N N . PHE B 1 53 ? -14.047 23.094 5.137 1 87.62 53 PHE B N 1
ATOM 2613 C CA . PHE B 1 53 ? -14.273 22.344 3.91 1 87.62 53 PHE B CA 1
ATOM 2614 C C . PHE B 1 53 ? -15.766 22.062 3.715 1 87.62 53 PHE B C 1
ATOM 2616 O O . PHE B 1 53 ? -16.219 21.875 2.586 1 87.62 53 PHE B O 1
ATOM 2623 N N . GLN B 1 54 ? -16.484 22 4.871 1 82.06 54 GLN B N 1
ATOM 2624 C CA . GLN B 1 54 ? -17.922 21.719 4.809 1 82.06 54 GLN B CA 1
ATOM 2625 C C . GLN B 1 54 ? -18.734 22.906 5.293 1 82.06 54 GLN B C 1
ATOM 2627 O O . GLN B 1 54 ? -18.188 23.828 5.926 1 82.06 54 GLN B O 1
ATOM 2632 N N . ASN B 1 55 ? -19.984 22.797 4.996 1 82.38 55 ASN B N 1
ATOM 2633 C CA . ASN B 1 55 ? -20.844 23.938 5.301 1 82.38 55 ASN B CA 1
ATOM 2634 C C . ASN B 1 55 ? -21.281 23.922 6.758 1 82.38 55 ASN B C 1
ATOM 2636 O O . ASN B 1 55 ? -21.719 24.953 7.281 1 82.38 55 ASN B O 1
ATOM 2640 N N . ASN B 1 56 ? -21.078 22.812 7.352 1 85.38 56 ASN B N 1
ATOM 2641 C CA . ASN B 1 56 ? -21.625 22.719 8.703 1 85.38 56 ASN B CA 1
ATOM 2642 C C . ASN B 1 56 ? -20.562 23.062 9.75 1 85.38 56 ASN B C 1
ATOM 2644 O O . ASN B 1 56 ? -20.891 23.266 10.922 1 85.38 56 ASN B O 1
ATOM 2648 N N . VAL B 1 57 ? -19.344 23.031 9.414 1 90.56 57 VAL B N 1
ATOM 2649 C CA . VAL B 1 57 ? -18.25 23.469 10.273 1 90.56 57 VAL B CA 1
ATOM 2650 C C . VAL B 1 57 ? -17.391 24.484 9.539 1 90.56 57 VAL B C 1
ATOM 2652 O O . VAL B 1 57 ? -16.672 24.141 8.594 1 90.56 57 VAL B O 1
ATOM 2655 N N . GLN B 1 58 ? -17.391 25.672 10.016 1 90.75 58 GLN B N 1
ATOM 2656 C CA . GLN B 1 58 ? -16.75 26.781 9.305 1 90.75 58 GLN B CA 1
ATOM 2657 C C . GLN B 1 58 ? -15.242 26.812 9.562 1 90.75 58 GLN B C 1
ATOM 2659 O O . GLN B 1 58 ? -14.773 26.312 10.594 1 90.75 58 GLN B O 1
ATOM 2664 N N . GLY B 1 59 ? -14.555 27.406 8.617 1 91.19 59 GLY B N 1
ATOM 2665 C CA . GLY B 1 59 ? -13.102 27.5 8.711 1 91.19 59 GLY B CA 1
ATOM 2666 C C . GLY B 1 59 ? -12.633 28.578 9.672 1 91.19 59 GLY B C 1
ATOM 2667 O O . GLY B 1 59 ? -13.422 29.109 10.445 1 91.19 59 GLY B O 1
ATOM 2668 N N . ALA B 1 60 ? -11.391 28.859 9.641 1 92.19 60 ALA B N 1
ATOM 2669 C CA . ALA B 1 60 ? -10.75 29.641 10.695 1 92.19 60 ALA B CA 1
ATOM 2670 C C . ALA B 1 60 ? -10.359 31.016 10.195 1 92.19 60 ALA B C 1
ATOM 2672 O O . ALA B 1 60 ? -9.781 31.812 10.938 1 92.19 60 ALA B O 1
ATOM 2673 N N . MET B 1 61 ? -10.586 31.312 8.945 1 92.5 61 MET B N 1
ATOM 2674 C CA . MET B 1 61 ? -10.258 32.625 8.445 1 92.5 61 MET B CA 1
ATOM 2675 C C . MET B 1 61 ? -11.273 33.656 8.93 1 92.5 61 MET B C 1
ATOM 2677 O O . MET B 1 61 ? -11.953 34.312 8.117 1 92.5 61 MET B O 1
ATOM 2681 N N . ALA B 1 62 ? -11.352 33.812 10.211 1 94 62 ALA B N 1
ATOM 2682 C CA . ALA B 1 62 ? -12.305 34.656 10.945 1 94 62 ALA B CA 1
ATOM 2683 C C . ALA B 1 62 ? -11.75 35.031 12.312 1 94 62 ALA B C 1
ATOM 2685 O O . ALA B 1 62 ? -10.734 34.5 12.75 1 94 62 ALA B O 1
ATOM 2686 N N . GLN B 1 63 ? -12.352 36 12.906 1 95.38 63 GLN B N 1
ATOM 2687 C CA . GLN B 1 63 ? -11.938 36.438 14.234 1 95.38 63 GLN B CA 1
ATOM 2688 C C . GLN B 1 63 ? -12.32 35.438 15.297 1 95.38 63 GLN B C 1
ATOM 2690 O O . GLN B 1 63 ? -11.648 35.312 16.328 1 95.38 63 GLN B O 1
ATOM 2695 N N . TYR B 1 64 ? -13.469 34.75 15.023 1 95.56 64 TYR B N 1
ATOM 2696 C CA . TYR B 1 64 ? -13.969 33.75 15.961 1 95.56 64 TYR B CA 1
ATOM 2697 C C . TYR B 1 64 ? -14.32 32.469 15.242 1 95.56 64 TYR B C 1
ATOM 2699 O O . TYR B 1 64 ? -14.703 32.469 14.07 1 95.56 64 TYR B O 1
ATOM 2707 N N . MET B 1 65 ? -14.133 31.422 15.945 1 94.62 65 MET B N 1
ATOM 2708 C CA . MET B 1 65 ? -14.523 30.094 15.477 1 94.62 65 MET B CA 1
ATOM 2709 C C . MET B 1 65 ? -15.438 29.406 16.484 1 94.62 65 MET B C 1
ATOM 2711 O O . MET B 1 65 ? -15.32 29.641 17.688 1 94.62 65 MET B O 1
ATOM 2715 N N . ILE B 1 66 ? -16.344 28.641 15.93 1 93.94 66 ILE B N 1
ATOM 2716 C CA . ILE B 1 66 ? -17.203 27.812 16.781 1 93.94 66 ILE B CA 1
ATOM 2717 C C . ILE B 1 66 ? -16.719 26.359 16.766 1 93.94 66 ILE B C 1
ATOM 2719 O O . ILE B 1 66 ? -16.609 25.75 15.695 1 93.94 66 ILE B O 1
ATOM 2723 N N . PHE B 1 67 ? -16.328 25.859 17.906 1 94.69 67 PHE B N 1
ATOM 2724 C CA . PHE B 1 67 ? -16.062 24.438 18.078 1 94.69 67 PHE B CA 1
ATOM 2725 C C . PHE B 1 67 ? -17.328 23.703 18.531 1 94.69 67 PHE B C 1
ATOM 2727 O O . PHE B 1 67 ? -17.812 23.922 19.641 1 94.69 67 PHE B O 1
ATOM 2734 N N . THR B 1 68 ? -17.797 22.859 17.656 1 92.25 68 THR B N 1
ATOM 2735 C CA . THR B 1 68 ? -19.031 22.156 17.984 1 92.25 68 THR B CA 1
ATOM 2736 C C . THR B 1 68 ? -18.766 21.062 19.016 1 92.25 68 THR B C 1
ATOM 2738 O O . THR B 1 68 ? -17.609 20.75 19.312 1 92.25 68 THR B O 1
ATOM 2741 N N . LYS B 1 69 ? -19.812 20.5 19.578 1 92.94 69 LYS B N 1
ATOM 2742 C CA . LYS B 1 69 ? -19.719 19.484 20.625 1 92.94 69 LYS B CA 1
ATOM 2743 C C . LYS B 1 69 ? -19 18.234 20.125 1 92.94 69 LYS B C 1
ATOM 2745 O O . LYS B 1 69 ? -18.438 17.484 20.922 1 92.94 69 LYS B O 1
ATOM 2750 N N . GLU B 1 70 ? -19.016 18.031 18.828 1 95 70 GLU B N 1
ATOM 2751 C CA . GLU B 1 70 ? -18.406 16.828 18.25 1 95 70 GLU B CA 1
ATOM 2752 C C . GLU B 1 70 ? -16.906 16.984 18.094 1 95 70 GLU B C 1
ATOM 2754 O O . GLU B 1 70 ? -16.188 16 17.906 1 95 70 GLU B O 1
ATOM 2759 N N . GLY B 1 71 ? -16.438 18.297 18.156 1 95.69 71 GLY B N 1
ATOM 2760 C CA . GLY B 1 71 ? -15.031 18.547 17.906 1 95.69 71 GLY B CA 1
ATOM 2761 C C . GLY B 1 71 ? -14.117 18 18.984 1 95.69 71 GLY B C 1
ATOM 2762 O O . GLY B 1 71 ? -14.555 17.781 20.125 1 95.69 71 GLY B O 1
ATOM 2763 N N . ILE B 1 72 ? -12.883 17.703 18.609 1 96.94 72 ILE B N 1
ATOM 2764 C CA . ILE B 1 72 ? -11.867 17.281 19.562 1 96.94 72 ILE B CA 1
ATOM 2765 C C . ILE B 1 72 ? -10.945 18.453 19.891 1 96.94 72 ILE B C 1
ATOM 2767 O O . ILE B 1 72 ? -10.211 18.938 19.031 1 96.94 72 ILE B O 1
ATOM 2771 N N . ILE B 1 73 ? -10.922 18.844 21.156 1 96.62 73 ILE B N 1
ATOM 2772 C CA . ILE B 1 73 ? -10.25 20.078 21.578 1 96.62 73 ILE B CA 1
ATOM 2773 C C . ILE B 1 73 ? -9.039 19.734 22.438 1 96.62 73 ILE B C 1
ATOM 2775 O O . ILE B 1 73 ? -9.117 18.859 23.312 1 96.62 73 ILE B O 1
ATOM 2779 N N . HIS B 1 74 ? -7.977 20.406 22.188 1 97.75 74 HIS B N 1
ATOM 2780 C CA . HIS B 1 74 ? -6.758 20.281 22.969 1 97.75 74 HIS B CA 1
ATOM 2781 C C . HIS B 1 74 ? -6.32 21.641 23.531 1 97.75 74 HIS B C 1
ATOM 2783 O O . HIS B 1 74 ? -6.398 22.656 22.828 1 97.75 74 HIS B O 1
ATOM 2789 N N . LYS B 1 75 ? -5.906 21.625 24.734 1 97.5 75 LYS B N 1
ATOM 2790 C CA . LYS B 1 75 ? -5.273 22.828 25.281 1 97.5 75 LYS B CA 1
ATOM 2791 C C . LYS B 1 75 ? -3.855 23 24.75 1 97.5 75 LYS B C 1
ATOM 2793 O O . LYS B 1 75 ? -3.152 22.016 24.516 1 97.5 75 LYS B O 1
ATOM 2798 N N . VAL B 1 76 ? -3.465 24.203 24.562 1 98.38 76 VAL B N 1
ATOM 2799 C CA . VAL B 1 76 ? -2.135 24.547 24.062 1 98.38 76 VAL B CA 1
ATOM 2800 C C . VAL B 1 76 ? -1.424 25.438 25.094 1 98.38 76 VAL B C 1
ATOM 2802 O O . VAL B 1 76 ? -1.924 26.5 25.438 1 98.38 76 VAL B O 1
ATOM 2805 N N . PRO B 1 77 ? -0.301 25 25.562 1 97.81 77 PRO B N 1
ATOM 2806 C CA . PRO B 1 77 ? 0.431 25.828 26.516 1 97.81 77 PRO B CA 1
ATOM 2807 C C . PRO B 1 77 ? 0.756 27.219 25.969 1 97.81 77 PRO B C 1
ATOM 2809 O O . PRO B 1 77 ? 1.13 27.344 24.797 1 97.81 77 PRO B O 1
ATOM 2812 N N . ASP B 1 78 ? 0.746 28.219 26.844 1 96.81 78 ASP B N 1
ATOM 2813 C CA . ASP B 1 78 ? 1.029 29.594 26.469 1 96.81 78 ASP B CA 1
ATOM 2814 C C . ASP B 1 78 ? 2.508 29.781 26.125 1 96.81 78 ASP B C 1
ATOM 2816 O O . ASP B 1 78 ? 2.885 30.75 25.469 1 96.81 78 ASP B O 1
ATOM 2820 N N . SER B 1 79 ? 3.258 28.812 26.578 1 97.38 79 SER B N 1
ATOM 2821 C CA . SER B 1 79 ? 4.695 28.906 26.344 1 97.38 79 SER B CA 1
ATOM 2822 C C . SER B 1 79 ? 5.031 28.656 24.875 1 97.38 79 SER B C 1
ATOM 2824 O O . SER B 1 79 ? 6.129 28.984 24.422 1 97.38 79 SER B O 1
ATOM 2826 N N . ILE B 1 80 ? 4.156 28.031 24.094 1 97.69 80 ILE B N 1
ATOM 2827 C CA . ILE B 1 80 ? 4.371 27.812 22.672 1 97.69 80 ILE B CA 1
ATOM 2828 C C . ILE B 1 80 ? 4.023 29.078 21.891 1 97.69 80 ILE B C 1
ATOM 2830 O O . ILE B 1 80 ? 2.912 29.609 22.016 1 97.69 80 ILE B O 1
ATOM 2834 N N . ALA B 1 81 ? 4.996 29.547 21.125 1 96.31 81 ALA B N 1
ATOM 2835 C CA . ALA B 1 81 ? 4.754 30.75 20.328 1 96.31 81 ALA B CA 1
ATOM 2836 C C . ALA B 1 81 ? 3.598 30.531 19.359 1 96.31 81 ALA B C 1
ATOM 2838 O O . ALA B 1 81 ? 3.408 29.422 18.844 1 96.31 81 ALA B O 1
ATOM 2839 N N . ALA B 1 82 ? 2.828 31.609 19.094 1 94.62 82 ALA B N 1
ATOM 2840 C CA . ALA B 1 82 ? 1.642 31.531 18.234 1 94.62 82 ALA B CA 1
ATOM 2841 C C . ALA B 1 82 ? 1.989 30.969 16.859 1 94.62 82 ALA B C 1
ATOM 2843 O O . ALA B 1 82 ? 1.243 30.172 16.297 1 94.62 82 ALA B O 1
ATOM 2844 N N . ASP B 1 83 ? 3.125 31.391 16.312 1 94.56 83 ASP B N 1
ATOM 2845 C CA . ASP B 1 83 ? 3.521 30.969 14.977 1 94.56 83 ASP B CA 1
ATOM 2846 C C . ASP B 1 83 ? 3.951 29.5 14.961 1 94.56 83 ASP B C 1
ATOM 2848 O O . ASP B 1 83 ? 4.027 28.875 13.898 1 94.56 83 ASP B O 1
ATOM 2852 N N . GLU B 1 84 ? 4.277 28.938 16.094 1 96.69 84 GLU B N 1
ATOM 2853 C CA . GLU B 1 84 ? 4.57 27.516 16.203 1 96.69 84 GLU B CA 1
ATOM 2854 C C . GLU B 1 84 ? 3.307 26.719 16.516 1 96.69 84 GLU B C 1
ATOM 2856 O O . GLU B 1 84 ? 3.143 25.594 16.031 1 96.69 84 GLU B O 1
ATOM 2861 N N . ALA B 1 85 ? 2.422 27.344 17.297 1 97.38 85 ALA B N 1
ATOM 2862 C CA . ALA B 1 85 ? 1.182 26.672 17.672 1 97.38 85 ALA B CA 1
ATOM 2863 C C . ALA B 1 85 ? 0.337 26.344 16.453 1 97.38 85 ALA B C 1
ATOM 2865 O O . ALA B 1 85 ? -0.349 25.328 16.406 1 97.38 85 ALA B O 1
ATOM 2866 N N . ILE B 1 86 ? 0.394 27.203 15.414 1 96.62 86 ILE B N 1
ATOM 2867 C CA . ILE B 1 86 ? -0.412 27.016 14.211 1 96.62 86 ILE B CA 1
ATOM 2868 C C . ILE B 1 86 ? 0.073 25.781 13.453 1 96.62 86 ILE B C 1
ATOM 2870 O O . ILE B 1 86 ? -0.622 25.281 12.57 1 96.62 86 ILE B O 1
ATOM 2874 N N . LEU B 1 87 ? 1.275 25.281 13.812 1 98.31 87 LEU B N 1
ATOM 2875 C CA . LEU B 1 87 ? 1.87 24.156 13.109 1 98.31 87 LEU B CA 1
ATOM 2876 C C . LEU B 1 87 ? 1.521 22.844 13.797 1 98.31 87 LEU B C 1
ATOM 2878 O O . LEU B 1 87 ? 1.938 21.766 13.352 1 98.31 87 LEU B O 1
ATOM 2882 N N . ILE B 1 88 ? 0.699 22.906 14.844 1 98.62 88 ILE B N 1
ATOM 2883 C CA . ILE B 1 88 ? 0.33 21.703 15.586 1 98.62 88 ILE B CA 1
ATOM 2884 C C . ILE B 1 88 ? -0.417 20.734 14.672 1 98.62 88 ILE B C 1
ATOM 2886 O O . ILE B 1 88 ? -0.09 19.547 14.609 1 98.62 88 ILE B O 1
ATOM 2890 N N . GLU B 1 89 ? -1.359 21.234 13.93 1 98.31 89 GLU B N 1
ATOM 2891 C CA . GLU B 1 89 ? -2.152 20.391 13.047 1 98.31 89 GLU B CA 1
ATOM 2892 C C . GLU B 1 89 ? -1.286 19.766 11.961 1 98.31 89 GLU B C 1
ATOM 2894 O O . GLU B 1 89 ? -1.265 18.531 11.805 1 98.31 89 GLU B O 1
ATOM 2899 N N . PRO B 1 90 ? -0.5 20.516 11.195 1 98.12 90 PRO B N 1
ATOM 2900 C CA . PRO B 1 90 ? 0.303 19.859 10.156 1 98.12 90 PRO B CA 1
ATOM 2901 C C . PRO B 1 90 ? 1.367 18.938 10.734 1 98.12 90 PRO B C 1
ATOM 2903 O O . PRO B 1 90 ? 1.689 17.906 10.133 1 98.12 90 PRO B O 1
ATOM 2906 N N . LEU B 1 91 ? 1.894 19.266 11.906 1 98.75 91 LEU B N 1
ATOM 2907 C CA . LEU B 1 91 ? 2.854 18.344 12.5 1 98.75 91 LEU B CA 1
ATOM 2908 C C . LEU B 1 91 ? 2.172 17.047 12.922 1 98.75 91 LEU B C 1
ATOM 2910 O O . LEU B 1 91 ? 2.754 15.961 12.797 1 98.75 91 LEU B O 1
ATOM 2914 N N . ALA B 1 92 ? 0.966 17.156 13.453 1 98.81 92 ALA B N 1
ATOM 2915 C CA . ALA B 1 92 ? 0.221 15.953 13.805 1 98.81 92 ALA B CA 1
ATOM 2916 C C . ALA B 1 92 ? 0.057 15.039 12.594 1 98.81 92 ALA B C 1
ATOM 2918 O O . ALA B 1 92 ? 0.238 13.82 12.695 1 98.81 92 ALA B O 1
ATOM 2919 N N . CYS B 1 93 ? -0.247 15.578 11.445 1 98.75 93 CYS B N 1
ATOM 2920 C CA . CYS B 1 93 ? -0.359 14.812 10.211 1 98.75 93 CYS B CA 1
ATOM 2921 C C . CYS B 1 93 ? 0.974 14.172 9.844 1 98.75 93 CYS B C 1
ATOM 2923 O O . CYS B 1 93 ? 1.022 12.992 9.477 1 98.75 93 CYS B O 1
ATOM 2925 N N . SER B 1 94 ? 2.033 14.938 9.992 1 98.81 94 SER B N 1
ATOM 2926 C CA . SER B 1 94 ? 3.373 14.453 9.68 1 98.81 94 SER B CA 1
ATOM 2927 C C . SER B 1 94 ? 3.76 13.273 10.57 1 98.81 94 SER B C 1
ATOM 2929 O O . SER B 1 94 ? 4.355 12.305 10.094 1 98.81 94 SER B O 1
ATOM 2931 N N . LEU B 1 95 ? 3.432 13.43 11.875 1 98.88 95 LEU B N 1
ATOM 2932 C CA . LEU B 1 95 ? 3.736 12.359 12.82 1 98.88 95 LEU B CA 1
ATOM 2933 C C . LEU B 1 95 ? 3.012 11.078 12.438 1 98.88 95 LEU B C 1
ATOM 2935 O O . LEU B 1 95 ? 3.588 9.984 12.516 1 98.88 95 LEU B O 1
ATOM 2939 N N . HIS B 1 96 ? 1.803 11.211 12.023 1 98.81 96 HIS B N 1
ATOM 2940 C CA . HIS B 1 96 ? 1.041 10.039 11.602 1 98.81 96 HIS B CA 1
ATOM 2941 C C . HIS B 1 96 ? 1.668 9.383 10.375 1 98.81 96 HIS B C 1
ATOM 2943 O O . HIS B 1 96 ? 1.799 8.164 10.312 1 98.81 96 HIS B O 1
ATOM 2949 N N . ALA B 1 97 ? 2.049 10.156 9.406 1 98.75 97 ALA B N 1
ATOM 2950 C CA . ALA B 1 97 ? 2.711 9.633 8.211 1 98.75 97 ALA B CA 1
ATOM 2951 C C . ALA B 1 97 ? 3.99 8.883 8.578 1 98.75 97 ALA B C 1
ATOM 2953 O O . ALA B 1 97 ? 4.262 7.809 8.039 1 98.75 97 ALA B O 1
ATOM 2954 N N . ALA B 1 98 ? 4.746 9.477 9.477 1 98.75 98 ALA B N 1
ATOM 2955 C CA . ALA B 1 98 ? 5.988 8.836 9.922 1 98.75 98 ALA B CA 1
ATOM 2956 C C . ALA B 1 98 ? 5.703 7.523 10.641 1 98.75 98 ALA B C 1
ATOM 2958 O O . ALA B 1 98 ? 6.469 6.562 10.508 1 98.75 98 ALA B O 1
ATOM 2959 N N . GLU B 1 99 ? 4.652 7.52 11.422 1 98.5 99 GLU B N 1
ATOM 2960 C CA . GLU B 1 99 ? 4.289 6.273 12.086 1 98.5 99 GLU B CA 1
ATOM 2961 C C . GLU B 1 99 ? 3.934 5.188 11.078 1 98.5 99 GLU B C 1
ATOM 2963 O O . GLU B 1 99 ? 4.305 4.027 11.25 1 98.5 99 GLU B O 1
ATOM 2968 N N . ARG B 1 100 ? 3.211 5.547 10.031 1 98.5 100 ARG B N 1
ATOM 2969 C CA . ARG B 1 100 ? 2.855 4.586 8.984 1 98.5 100 ARG B CA 1
ATOM 2970 C C . ARG B 1 100 ? 4.102 4.039 8.297 1 98.5 100 ARG B C 1
ATOM 2972 O O . ARG B 1 100 ? 4.113 2.896 7.84 1 98.5 100 ARG B O 1
ATOM 2979 N N . ALA B 1 101 ? 5.129 4.848 8.234 1 98.75 101 ALA B N 1
ATOM 2980 C CA . ALA B 1 101 ? 6.371 4.434 7.59 1 98.75 101 ALA B CA 1
ATOM 2981 C C . ALA B 1 101 ? 7.066 3.332 8.383 1 98.75 101 ALA B C 1
ATOM 2983 O O . ALA B 1 101 ? 7.766 2.492 7.812 1 98.75 101 ALA B O 1
ATOM 2984 N N . ASP B 1 102 ? 6.93 3.373 9.711 1 98.5 102 ASP B N 1
ATOM 2985 C CA . ASP B 1 102 ? 7.469 2.342 10.594 1 98.5 102 ASP B CA 1
ATOM 2986 C C . ASP B 1 102 ? 8.969 2.164 10.383 1 98.5 102 ASP B C 1
ATOM 2988 O O . ASP B 1 102 ? 9.438 1.055 10.109 1 98.5 102 ASP B O 1
ATOM 2992 N N . VAL B 1 103 ? 9.703 3.211 10.555 1 98.75 103 VAL B N 1
ATOM 2993 C CA . VAL B 1 103 ? 11.133 3.299 10.281 1 98.75 103 VAL B CA 1
ATOM 2994 C C . VAL B 1 103 ? 11.914 2.547 11.352 1 98.75 103 VAL B C 1
ATOM 2996 O O . VAL B 1 103 ? 11.633 2.682 12.547 1 98.75 103 VAL B O 1
ATOM 2999 N N . ASP B 1 104 ? 12.914 1.743 10.953 1 98.19 104 ASP B N 1
ATOM 3000 C CA . ASP B 1 104 ? 13.828 1.052 11.859 1 98.19 104 ASP B CA 1
ATOM 3001 C C . ASP B 1 104 ? 15.258 1.558 11.695 1 98.19 104 ASP B C 1
ATOM 3003 O O . ASP B 1 104 ? 15.539 2.338 10.781 1 98.19 104 ASP B O 1
ATOM 3007 N N . PHE B 1 105 ? 16.156 1.059 12.477 1 98.56 105 PHE B N 1
ATOM 3008 C CA . PHE B 1 105 ? 17.5 1.604 12.641 1 98.56 105 PHE B CA 1
ATOM 3009 C C . PHE B 1 105 ? 18.328 1.384 11.375 1 98.56 105 PHE B C 1
ATOM 3011 O O . PHE B 1 105 ? 19.234 2.164 11.078 1 98.56 105 PHE B O 1
ATOM 3018 N N . ASP B 1 106 ? 18.047 0.389 10.602 1 98.06 106 ASP B N 1
ATOM 3019 C CA . ASP B 1 106 ? 18.891 0.07 9.453 1 98.06 106 ASP B CA 1
ATOM 3020 C C . ASP B 1 106 ? 18.281 0.625 8.164 1 98.06 106 ASP B C 1
ATOM 3022 O O . ASP B 1 106 ? 18.875 0.477 7.086 1 98.06 106 ASP B O 1
ATOM 3026 N N . ASP B 1 107 ? 17.219 1.326 8.25 1 98.81 107 ASP B N 1
ATOM 3027 C CA . ASP B 1 107 ? 16.5 1.794 7.062 1 98.81 107 ASP B CA 1
ATOM 3028 C C . ASP B 1 107 ? 17.203 2.996 6.438 1 98.81 107 ASP B C 1
ATOM 3030 O O . ASP B 1 107 ? 17.688 3.881 7.148 1 98.81 107 ASP B O 1
ATOM 3034 N N . ILE B 1 108 ? 17.297 2.961 5.145 1 98.94 108 ILE B N 1
ATOM 3035 C CA . ILE B 1 108 ? 17.547 4.156 4.348 1 98.94 108 ILE B CA 1
ATOM 3036 C C . ILE B 1 108 ? 16.219 4.742 3.875 1 98.94 108 ILE B C 1
ATOM 3038 O O . ILE B 1 108 ? 15.484 4.105 3.111 1 98.94 108 ILE B O 1
ATOM 3042 N N . VAL B 1 109 ? 15.938 5.977 4.336 1 98.94 109 VAL B N 1
ATOM 3043 C CA . VAL B 1 109 ? 14.633 6.586 4.133 1 98.94 109 VAL B CA 1
ATOM 3044 C C . VAL B 1 109 ? 14.766 7.805 3.221 1 98.94 109 VAL B C 1
ATOM 3046 O O . VAL B 1 109 ? 15.695 8.602 3.371 1 98.94 109 VAL B O 1
ATOM 3049 N N . VAL B 1 110 ? 13.883 7.863 2.254 1 98.94 110 VAL B N 1
ATOM 3050 C CA . VAL B 1 110 ? 13.789 9.039 1.396 1 98.94 110 VAL B CA 1
ATOM 3051 C C . VAL B 1 110 ? 12.469 9.758 1.639 1 98.94 110 VAL B C 1
ATOM 3053 O O . VAL B 1 110 ? 11.398 9.141 1.594 1 98.94 110 VAL B O 1
ATOM 3056 N N . VAL B 1 111 ? 12.531 10.992 1.938 1 98.94 111 VAL B N 1
ATOM 3057 C CA . VAL B 1 111 ? 11.352 11.852 1.993 1 98.94 111 VAL B CA 1
ATOM 3058 C C . VAL B 1 111 ? 11.359 12.82 0.81 1 98.94 111 VAL B C 1
ATOM 3060 O O . VAL B 1 111 ? 12.305 13.594 0.639 1 98.94 111 VAL B O 1
ATOM 3063 N N . ALA B 1 112 ? 10.344 12.727 0.005 1 98.81 112 ALA B N 1
ATOM 3064 C CA . ALA B 1 112 ? 10.227 13.641 -1.128 1 98.81 112 ALA B CA 1
ATOM 3065 C C . ALA B 1 112 ? 9.352 14.844 -0.777 1 98.81 112 ALA B C 1
ATOM 3067 O O . ALA B 1 112 ? 8.156 14.695 -0.516 1 98.81 112 ALA B O 1
ATOM 3068 N N . GLY B 1 113 ? 9.93 16.016 -0.8 1 97.94 113 GLY B N 1
ATOM 3069 C CA . GLY B 1 113 ? 9.234 17.234 -0.463 1 97.94 113 GLY B CA 1
ATOM 3070 C C . GLY B 1 113 ? 9.578 17.766 0.92 1 97.94 113 GLY B C 1
ATOM 3071 O O . GLY B 1 113 ? 9.352 17.078 1.921 1 97.94 113 GLY B O 1
ATOM 3072 N N . ALA B 1 114 ? 10.117 18.984 0.914 1 97.38 114 ALA B N 1
ATOM 3073 C CA . ALA B 1 114 ? 10.469 19.625 2.178 1 97.38 114 ALA B CA 1
ATOM 3074 C C . ALA B 1 114 ? 9.617 20.875 2.412 1 97.38 114 ALA B C 1
ATOM 3076 O O . ALA B 1 114 ? 10.133 21.922 2.814 1 97.38 114 ALA B O 1
ATOM 3077 N N . GLY B 1 115 ? 8.344 20.734 2.018 1 96.44 115 GLY B N 1
ATOM 3078 C CA . GLY B 1 115 ? 7.383 21.734 2.457 1 96.44 115 GLY B CA 1
ATOM 3079 C C . GLY B 1 115 ? 7.027 21.625 3.928 1 96.44 115 GLY B C 1
ATOM 3080 O O . GLY B 1 115 ? 7.699 20.906 4.68 1 96.44 115 GLY B O 1
ATOM 3081 N N . THR B 1 116 ? 5.961 22.297 4.332 1 96.38 116 THR B N 1
ATOM 3082 C CA . THR B 1 116 ? 5.562 22.344 5.734 1 96.38 116 THR B CA 1
ATOM 3083 C C . THR B 1 116 ? 5.367 20.922 6.277 1 96.38 116 THR B C 1
ATOM 3085 O O . THR B 1 116 ? 5.957 20.562 7.297 1 96.38 116 THR B O 1
ATOM 3088 N N . LEU B 1 117 ? 4.617 20.141 5.598 1 97.5 117 LEU B N 1
ATOM 3089 C CA . LEU B 1 117 ? 4.344 18.766 6.023 1 97.5 117 LEU B CA 1
ATOM 3090 C C . LEU B 1 117 ? 5.602 17.906 5.918 1 97.5 117 LEU B C 1
ATOM 3092 O O . LEU B 1 117 ? 5.887 17.109 6.809 1 97.5 117 LEU B O 1
ATOM 3096 N N . GLY B 1 118 ? 6.32 18.109 4.844 1 98.44 118 GLY B N 1
ATOM 3097 C CA . GLY B 1 118 ? 7.559 17.375 4.66 1 98.44 118 GLY B CA 1
ATOM 3098 C C . GLY B 1 118 ? 8.57 17.609 5.77 1 98.44 118 GLY B C 1
ATOM 3099 O O . GLY B 1 118 ? 9.203 16.672 6.25 1 98.44 118 GLY B O 1
ATOM 3100 N N . LEU B 1 119 ? 8.703 18.844 6.184 1 98.5 119 LEU B N 1
ATOM 3101 C CA . LEU B 1 119 ? 9.625 19.188 7.266 1 98.5 119 LEU B CA 1
ATOM 3102 C C . LEU B 1 119 ? 9.234 18.469 8.555 1 98.5 119 LEU B C 1
ATOM 3104 O O . LEU B 1 119 ? 10.094 17.938 9.258 1 98.5 119 LEU B O 1
ATOM 3108 N N . GLY B 1 120 ? 7.918 18.438 8.828 1 98.62 120 GLY B N 1
ATOM 3109 C CA . GLY B 1 120 ? 7.457 17.672 9.969 1 98.62 120 GLY B CA 1
ATOM 3110 C C . GLY B 1 120 ? 7.781 16.188 9.859 1 98.62 120 GLY B C 1
ATOM 3111 O O . GLY B 1 120 ? 8.188 15.562 10.844 1 98.62 120 GLY B O 1
ATOM 3112 N N . ILE B 1 121 ? 7.637 15.602 8.695 1 98.88 121 ILE B N 1
ATOM 3113 C CA . ILE B 1 121 ? 7.918 14.188 8.461 1 98.88 121 ILE B CA 1
ATOM 3114 C C . ILE B 1 121 ? 9.406 13.922 8.672 1 98.88 121 ILE B C 1
ATOM 3116 O O . ILE B 1 121 ? 9.781 12.938 9.32 1 98.88 121 ILE B O 1
ATOM 3120 N N . ILE B 1 122 ? 10.242 14.828 8.133 1 98.88 122 ILE B N 1
ATOM 3121 C CA . ILE B 1 122 ? 11.688 14.688 8.289 1 98.88 122 ILE B CA 1
ATOM 3122 C C . ILE B 1 122 ? 12.039 14.641 9.773 1 98.88 122 ILE B C 1
ATOM 3124 O O . ILE B 1 122 ? 12.758 13.742 10.219 1 98.88 122 ILE B O 1
ATOM 3128 N N . GLY B 1 123 ? 11.516 15.602 10.555 1 98.81 123 GLY B N 1
ATOM 3129 C CA . GLY B 1 123 ? 11.766 15.602 11.984 1 98.81 123 GLY B CA 1
ATOM 3130 C C . GLY B 1 123 ? 11.297 14.336 12.68 1 98.81 123 GLY B C 1
ATOM 3131 O O . GLY B 1 123 ? 12.008 13.773 13.516 1 98.81 123 GLY B O 1
ATOM 3132 N N . ALA B 1 124 ? 10.086 13.906 12.312 1 98.81 124 ALA B N 1
ATOM 3133 C CA . ALA B 1 124 ? 9.5 12.711 12.922 1 98.81 124 ALA B CA 1
ATOM 3134 C C . ALA B 1 124 ? 10.312 11.469 12.578 1 98.81 124 ALA B C 1
ATOM 3136 O O . ALA B 1 124 ? 10.57 10.625 13.438 1 98.81 124 ALA B O 1
ATOM 3137 N N . VAL B 1 125 ? 10.719 11.312 11.312 1 98.88 125 VAL B N 1
ATOM 3138 C CA . VAL B 1 125 ? 11.508 10.18 10.859 1 98.88 125 VAL B CA 1
ATOM 3139 C C . VAL B 1 125 ? 12.867 10.18 11.555 1 98.88 125 VAL B C 1
ATOM 3141 O O . VAL B 1 125 ? 13.352 9.133 11.984 1 98.88 125 VAL B O 1
ATOM 3144 N N . ARG B 1 126 ? 13.445 11.336 11.68 1 98.81 126 ARG B N 1
ATOM 3145 C CA . ARG B 1 126 ? 14.734 11.445 12.352 1 98.81 126 ARG B CA 1
ATOM 3146 C C . ARG B 1 126 ? 14.664 10.898 13.773 1 98.81 126 ARG B C 1
ATOM 3148 O O . ARG B 1 126 ? 15.594 10.234 14.242 1 98.81 126 ARG B O 1
ATOM 3155 N N . MET B 1 127 ? 13.57 11.094 14.422 1 98.19 127 MET B N 1
ATOM 3156 C CA . MET B 1 127 ? 13.406 10.641 15.797 1 98.19 127 MET B CA 1
ATOM 3157 C C . MET B 1 127 ? 13.453 9.117 15.883 1 98.19 127 MET B C 1
ATOM 3159 O O . MET B 1 127 ? 13.727 8.555 16.953 1 98.19 127 MET B O 1
ATOM 3163 N N . ARG B 1 128 ? 13.25 8.453 14.781 1 98.12 128 ARG B N 1
ATOM 3164 C CA . ARG B 1 128 ? 13.273 6.992 14.75 1 98.12 128 ARG B CA 1
ATOM 3165 C C . ARG B 1 128 ? 14.68 6.473 14.461 1 98.12 128 ARG B C 1
ATOM 3167 O O . ARG B 1 128 ? 14.914 5.262 14.445 1 98.12 128 ARG B O 1
ATOM 3174 N N . ASN B 1 129 ? 15.617 7.34 14.156 1 98.5 129 ASN B N 1
ATOM 3175 C CA . ASN B 1 129 ? 17.047 7.078 14.016 1 98.5 129 ASN B CA 1
ATOM 3176 C C . ASN B 1 129 ? 17.328 6.086 12.891 1 98.5 129 ASN B C 1
ATOM 3178 O O . ASN B 1 129 ? 18.016 5.086 13.094 1 98.5 129 ASN B O 1
ATOM 3182 N N . PRO B 1 130 ? 16.906 6.406 11.695 1 98.81 130 PRO B N 1
ATOM 3183 C CA . PRO B 1 130 ? 17.25 5.539 10.57 1 98.81 130 PRO B CA 1
ATOM 3184 C C . PRO B 1 130 ? 18.75 5.566 10.25 1 98.81 130 PRO B C 1
ATOM 3186 O O . PRO B 1 130 ? 19.453 6.484 10.672 1 98.81 130 PRO B O 1
ATOM 3189 N N . LYS B 1 131 ? 19.203 4.57 9.508 1 98.75 131 LYS B N 1
ATOM 3190 C CA . LYS B 1 131 ? 20.594 4.523 9.055 1 98.75 131 LYS B CA 1
ATOM 3191 C C . LYS B 1 131 ? 20.938 5.758 8.234 1 98.75 131 LYS B C 1
ATOM 3193 O O . LYS B 1 131 ? 22.031 6.309 8.359 1 98.75 131 LYS B O 1
ATOM 3198 N N . LYS B 1 132 ? 20.016 6.207 7.395 1 98.88 132 LYS B N 1
ATOM 3199 C CA . LYS B 1 132 ? 20.172 7.391 6.559 1 98.88 132 LYS B CA 1
ATOM 3200 C C . LYS B 1 132 ? 18.828 8.016 6.223 1 98.88 132 LYS B C 1
ATOM 3202 O O . LYS B 1 132 ? 17.844 7.301 5.984 1 98.88 132 LYS B O 1
ATOM 3207 N N . LEU B 1 133 ? 18.828 9.305 6.258 1 98.94 133 LEU B N 1
ATOM 3208 C CA . LEU B 1 133 ? 17.641 10.07 5.895 1 98.94 133 LEU B CA 1
ATOM 3209 C C . LEU B 1 133 ? 17.969 11.062 4.781 1 98.94 133 LEU B C 1
ATOM 3211 O O . LEU B 1 133 ? 18.641 12.07 5.012 1 98.94 133 LEU B O 1
ATOM 3215 N N . ILE B 1 134 ? 17.453 10.766 3.561 1 98.94 134 ILE B N 1
ATOM 3216 C CA . ILE B 1 134 ? 17.672 11.594 2.377 1 98.94 134 ILE B CA 1
ATOM 3217 C C . ILE B 1 134 ? 16.391 12.367 2.049 1 98.94 134 ILE B C 1
ATOM 3219 O O . ILE B 1 134 ? 15.305 11.797 2.045 1 98.94 134 ILE B O 1
ATOM 3223 N N . VAL B 1 135 ? 16.562 13.633 1.787 1 98.94 135 VAL B N 1
ATOM 3224 C CA . VAL B 1 135 ? 15.414 14.453 1.412 1 98.94 135 VAL B CA 1
ATOM 3225 C C . VAL B 1 135 ? 15.562 14.914 -0.036 1 98.94 135 VAL B C 1
ATOM 3227 O O . VAL B 1 135 ? 16.656 15.297 -0.463 1 98.94 135 VAL B O 1
ATOM 3230 N N . LEU B 1 136 ? 14.484 14.812 -0.784 1 98.81 136 LEU B N 1
ATOM 3231 C CA . LEU B 1 136 ? 14.438 15.328 -2.148 1 98.81 136 LEU B CA 1
ATOM 3232 C C . LEU B 1 136 ? 13.609 16.594 -2.225 1 98.81 136 LEU B C 1
ATOM 3234 O O . LEU B 1 136 ? 12.453 16.625 -1.779 1 98.81 136 LEU B O 1
ATOM 3238 N N . ASP B 1 137 ? 14.172 17.641 -2.752 1 97.94 137 ASP B N 1
ATOM 3239 C CA . ASP B 1 137 ? 13.438 18.875 -3.004 1 97.94 137 ASP B CA 1
ATOM 3240 C C . ASP B 1 137 ? 14.062 19.656 -4.148 1 97.94 137 ASP B C 1
ATOM 3242 O O . ASP B 1 137 ? 15.289 19.703 -4.285 1 97.94 137 ASP B O 1
ATOM 3246 N N . MET B 1 138 ? 13.227 20.312 -4.93 1 94.19 138 MET B N 1
ATOM 3247 C CA . MET B 1 138 ? 13.688 21.062 -6.094 1 94.19 138 MET B CA 1
ATOM 3248 C C . MET B 1 138 ? 14.141 22.453 -5.695 1 94.19 138 MET B C 1
ATOM 3250 O O . MET B 1 138 ? 14.828 23.125 -6.461 1 94.19 138 MET B O 1
ATOM 3254 N N . LYS B 1 139 ? 13.688 22.969 -4.52 1 93.19 139 LYS B N 1
ATOM 3255 C CA . LYS B 1 139 ? 13.992 24.328 -4.078 1 93.19 139 LYS B CA 1
ATOM 3256 C C . LYS B 1 139 ? 15.203 24.344 -3.15 1 93.19 139 LYS B C 1
ATOM 3258 O O . LYS B 1 139 ? 15.141 23.844 -2.025 1 93.19 139 LYS B O 1
ATOM 3263 N N . PRO B 1 140 ? 16.25 25.016 -3.521 1 91.62 140 PRO B N 1
ATOM 3264 C CA . PRO B 1 140 ? 17.469 25 -2.713 1 91.62 140 PRO B CA 1
ATOM 3265 C C . PRO B 1 140 ? 17.281 25.672 -1.353 1 91.62 140 PRO B C 1
ATOM 3267 O O . PRO B 1 140 ? 17.922 25.281 -0.373 1 91.62 140 PRO B O 1
ATOM 3270 N N . GLU B 1 141 ? 16.391 26.594 -1.309 1 90.62 141 GLU B N 1
ATOM 3271 C CA . GLU B 1 141 ? 16.203 27.359 -0.077 1 90.62 141 GLU B CA 1
ATOM 3272 C C . GLU B 1 141 ? 15.594 26.5 1.023 1 90.62 141 GLU B C 1
ATOM 3274 O O . GLU B 1 141 ? 15.617 26.859 2.199 1 90.62 141 GLU B O 1
ATOM 3279 N N . ARG B 1 142 ? 15.055 25.344 0.648 1 94.12 142 ARG B N 1
ATOM 3280 C CA . ARG B 1 142 ? 14.422 24.484 1.637 1 94.12 142 ARG B CA 1
ATOM 3281 C C . ARG B 1 142 ? 15.438 23.5 2.229 1 94.12 142 ARG B C 1
ATOM 3283 O O . ARG B 1 142 ? 15.164 22.859 3.246 1 94.12 142 ARG B O 1
ATOM 3290 N N . ALA B 1 143 ? 16.609 23.438 1.641 1 95.75 143 ALA B N 1
ATOM 3291 C CA . ALA B 1 143 ? 17.625 22.469 2.045 1 95.75 143 ALA B CA 1
ATOM 3292 C C . ALA B 1 143 ? 18.094 22.734 3.473 1 95.75 143 ALA B C 1
ATOM 3294 O O . ALA B 1 143 ? 18.219 21.797 4.27 1 95.75 143 ALA B O 1
ATOM 3295 N N . ALA B 1 144 ? 18.312 23.969 3.77 1 95.5 144 ALA B N 1
ATOM 3296 C CA . ALA B 1 144 ? 18.844 24.312 5.086 1 95.5 144 ALA B CA 1
ATOM 3297 C C . ALA B 1 144 ? 17.875 23.875 6.191 1 95.5 144 ALA B C 1
ATOM 3299 O O . ALA B 1 144 ? 18.312 23.328 7.207 1 95.5 144 ALA B O 1
ATOM 3300 N N . LEU B 1 145 ? 16.609 24.109 5.992 1 95.81 145 LEU B N 1
ATOM 3301 C CA . LEU B 1 145 ? 15.617 23.719 6.996 1 95.81 145 LEU B CA 1
ATOM 3302 C C . LEU B 1 145 ? 15.508 22.203 7.105 1 95.81 145 LEU B C 1
ATOM 3304 O O . LEU B 1 145 ? 15.375 21.672 8.203 1 95.81 145 LEU B O 1
ATOM 3308 N N . ALA B 1 146 ? 15.555 21.531 5.969 1 98.31 146 ALA B N 1
ATOM 3309 C CA . ALA B 1 146 ? 15.492 20.078 5.973 1 98.31 146 ALA B CA 1
ATOM 3310 C C . ALA B 1 146 ? 16.656 19.484 6.766 1 98.31 146 ALA B C 1
ATOM 3312 O O . ALA B 1 146 ? 16.469 18.547 7.543 1 98.31 146 ALA B O 1
ATOM 3313 N N . LEU B 1 147 ? 17.859 20.031 6.59 1 98.44 147 LEU B N 1
ATOM 3314 C CA . LEU B 1 147 ? 19.047 19.594 7.324 1 98.44 147 LEU B CA 1
ATOM 3315 C C . LEU B 1 147 ? 18.875 19.844 8.82 1 98.44 147 LEU B C 1
ATOM 3317 O O . LEU B 1 147 ? 19.203 18.984 9.641 1 98.44 147 LEU B O 1
ATOM 3321 N N . ARG B 1 148 ? 18.328 20.953 9.133 1 97.19 148 ARG B N 1
ATOM 3322 C CA . ARG B 1 148 ? 18.109 21.297 10.531 1 97.19 148 ARG B CA 1
ATOM 3323 C C . ARG B 1 148 ? 17.125 20.312 11.18 1 97.19 148 ARG B C 1
ATOM 3325 O O . ARG B 1 148 ? 17.266 19.969 12.352 1 97.19 148 ARG B O 1
ATOM 3332 N N . MET B 1 149 ? 16.156 19.875 10.352 1 97.69 149 MET B N 1
ATOM 3333 C CA . MET B 1 149 ? 15.141 18.969 10.867 1 97.69 149 MET B CA 1
ATOM 3334 C C . MET B 1 149 ? 15.711 17.562 11.047 1 97.69 149 MET B C 1
ATOM 3336 O O . MET B 1 149 ? 15.078 16.703 11.664 1 97.69 149 MET B O 1
ATOM 3340 N N . GLY B 1 150 ? 16.906 17.297 10.422 1 98.25 150 GLY B N 1
ATOM 3341 C CA . GLY B 1 150 ? 17.562 16.031 10.719 1 98.25 150 GLY B CA 1
ATOM 3342 C C . GLY B 1 150 ? 17.922 15.242 9.477 1 98.25 150 GLY B C 1
ATOM 3343 O O . GLY B 1 150 ? 18.453 14.141 9.57 1 98.25 150 GLY B O 1
ATOM 3344 N N . ALA B 1 151 ? 17.688 15.773 8.305 1 98.75 151 ALA B N 1
ATOM 3345 C CA . ALA B 1 151 ? 18.141 15.102 7.09 1 98.75 151 ALA B CA 1
ATOM 3346 C C . ALA B 1 151 ? 19.656 14.914 7.078 1 98.75 151 ALA B C 1
ATOM 3348 O O . ALA B 1 151 ? 20.391 15.805 7.504 1 98.75 151 ALA B O 1
ATOM 3349 N N . ASP B 1 152 ? 20.094 13.797 6.594 1 98.88 152 ASP B N 1
ATOM 3350 C CA . ASP B 1 152 ? 21.531 13.617 6.387 1 98.88 152 ASP B CA 1
ATOM 3351 C C . ASP B 1 152 ? 21.984 14.336 5.121 1 98.88 152 ASP B C 1
ATOM 3353 O O . ASP B 1 152 ? 23.078 14.906 5.094 1 98.88 152 ASP B O 1
ATOM 3357 N N . GLU B 1 153 ? 21.172 14.281 4.09 1 98.62 153 GLU B N 1
ATOM 3358 C CA . GLU B 1 153 ? 21.438 14.922 2.809 1 98.62 153 GLU B CA 1
ATOM 3359 C C . GLU B 1 153 ? 20.156 15.414 2.156 1 98.62 153 GLU B C 1
ATOM 3361 O O . GLU B 1 153 ? 19.078 14.883 2.418 1 98.62 153 GLU B O 1
ATOM 3366 N N . VAL B 1 154 ? 20.344 16.453 1.384 1 98.81 154 VAL B N 1
ATOM 3367 C CA . VAL B 1 154 ? 19.25 16.969 0.558 1 98.81 154 VAL B CA 1
ATOM 3368 C C . VAL B 1 154 ? 19.688 16.984 -0.908 1 98.81 154 VAL B C 1
ATOM 3370 O O . VAL B 1 154 ? 20.734 17.531 -1.248 1 98.81 154 VAL B O 1
ATOM 3373 N N . TRP B 1 155 ? 18.891 16.266 -1.734 1 98.69 155 TRP B N 1
ATOM 3374 C CA . TRP B 1 155 ? 19.188 16.188 -3.16 1 98.69 155 TRP B CA 1
ATOM 3375 C C . TRP B 1 155 ? 18.109 16.875 -3.986 1 98.69 155 TRP B C 1
ATOM 3377 O O . TRP B 1 155 ? 16.922 16.766 -3.691 1 98.69 155 TRP B O 1
ATOM 3387 N N . ASN B 1 156 ? 18.547 17.672 -4.934 1 98.06 156 ASN B N 1
ATOM 3388 C CA . ASN B 1 156 ? 17.656 18.266 -5.922 1 98.06 156 ASN B CA 1
ATOM 3389 C C . ASN B 1 156 ? 17.531 17.391 -7.164 1 98.06 156 ASN B C 1
ATOM 3391 O O . ASN B 1 156 ? 18.484 17.281 -7.949 1 98.06 156 ASN B O 1
ATOM 3395 N N . PRO B 1 157 ? 16.344 16.812 -7.383 1 97.25 157 PRO B N 1
ATOM 3396 C CA . PRO B 1 157 ? 16.188 15.906 -8.516 1 97.25 157 PRO B CA 1
ATOM 3397 C C . PRO B 1 157 ? 16.438 16.594 -9.859 1 97.25 157 PRO B C 1
ATOM 3399 O O . PRO B 1 157 ? 16.672 15.914 -10.867 1 97.25 157 PRO B O 1
ATOM 3402 N N . ALA B 1 158 ? 16.391 17.891 -9.898 1 96.12 158 ALA B N 1
ATOM 3403 C CA . ALA B 1 158 ? 16.656 18.625 -11.125 1 96.12 158 ALA B CA 1
ATOM 3404 C C . ALA B 1 158 ? 18.156 18.734 -11.383 1 96.12 158 ALA B C 1
ATOM 3406 O O . ALA B 1 158 ? 18.578 19.031 -12.508 1 96.12 158 ALA B O 1
ATOM 3407 N N . GLU B 1 159 ? 18.953 18.531 -10.383 1 97.38 159 GLU B N 1
ATOM 3408 C CA . GLU B 1 159 ? 20.391 18.781 -10.484 1 97.38 159 GLU B CA 1
ATOM 3409 C C . GLU B 1 159 ? 21.172 17.484 -10.477 1 97.38 159 GLU B C 1
ATOM 3411 O O . GLU B 1 159 ? 22.312 17.438 -10.961 1 97.38 159 GLU B O 1
ATOM 3416 N N . VAL B 1 160 ? 20.625 16.438 -9.883 1 97.5 160 VAL B N 1
ATOM 3417 C CA . VAL B 1 160 ? 21.344 15.18 -9.797 1 97.5 160 VAL B CA 1
ATOM 3418 C C . VAL B 1 160 ? 20.406 14.023 -10.133 1 97.5 160 VAL B C 1
ATOM 3420 O O . VAL B 1 160 ? 19.188 14.148 -10.031 1 97.5 160 VAL B O 1
ATOM 3423 N N . ASP B 1 161 ? 21.016 12.922 -10.539 1 98.38 161 ASP B N 1
ATOM 3424 C CA . ASP B 1 161 ? 20.281 11.672 -10.711 1 98.38 161 ASP B CA 1
ATOM 3425 C C . ASP B 1 161 ? 20.062 10.969 -9.375 1 98.38 161 ASP B C 1
ATOM 3427 O O . ASP B 1 161 ? 20.891 10.164 -8.953 1 98.38 161 ASP B O 1
ATOM 3431 N N . VAL B 1 162 ? 18.922 11.211 -8.797 1 98.56 162 VAL B N 1
ATOM 3432 C CA . VAL B 1 162 ? 18.672 10.758 -7.43 1 98.56 162 VAL B CA 1
ATOM 3433 C C . VAL B 1 162 ? 18.562 9.234 -7.406 1 98.56 162 VAL B C 1
ATOM 3435 O O . VAL B 1 162 ? 18.891 8.594 -6.406 1 98.56 162 VAL B O 1
ATOM 3438 N N . LEU B 1 163 ? 18.109 8.609 -8.484 1 98.56 163 LEU B N 1
ATOM 3439 C CA . LEU B 1 163 ? 18.016 7.152 -8.555 1 98.56 163 LEU B CA 1
ATOM 3440 C C . LEU B 1 163 ? 19.406 6.523 -8.539 1 98.56 163 LEU B C 1
ATOM 3442 O O . LEU B 1 163 ? 19.656 5.57 -7.793 1 98.56 163 LEU B O 1
ATOM 3446 N N . ALA B 1 164 ? 20.266 7.023 -9.328 1 98.62 164 ALA B N 1
ATOM 3447 C CA . ALA B 1 164 ? 21.641 6.52 -9.367 1 98.62 164 ALA B CA 1
ATOM 3448 C C . ALA B 1 164 ? 22.312 6.695 -8.016 1 98.62 164 ALA B C 1
ATOM 3450 O O . ALA B 1 164 ? 23.031 5.801 -7.555 1 98.62 164 ALA B O 1
ATOM 3451 N N . LYS B 1 165 ? 22.094 7.844 -7.359 1 98.62 165 LYS B N 1
ATOM 3452 C CA . LYS B 1 165 ? 22.703 8.109 -6.066 1 98.62 165 LYS B CA 1
ATOM 3453 C C . LYS B 1 165 ? 22.203 7.137 -5.004 1 98.62 165 LYS B C 1
ATOM 3455 O O . LYS B 1 165 ? 23 6.625 -4.207 1 98.62 165 LYS B O 1
ATOM 3460 N N . ILE B 1 166 ? 20.969 6.879 -4.965 1 98.81 166 ILE B N 1
ATOM 3461 C CA . ILE B 1 166 ? 20.406 5.941 -4 1 98.81 166 ILE B CA 1
ATOM 3462 C C . ILE B 1 166 ? 20.984 4.547 -4.242 1 98.81 166 ILE B C 1
ATOM 3464 O O . ILE B 1 166 ? 21.328 3.842 -3.291 1 98.81 166 ILE B O 1
ATOM 3468 N N . ARG B 1 167 ? 21.047 4.125 -5.473 1 98.25 167 ARG B N 1
ATOM 3469 C CA . ARG B 1 167 ? 21.609 2.816 -5.785 1 98.25 167 ARG B CA 1
ATOM 3470 C C . ARG B 1 167 ? 23.062 2.723 -5.316 1 98.25 167 ARG B C 1
ATOM 3472 O O . ARG B 1 167 ? 23.5 1.68 -4.82 1 98.25 167 ARG B O 1
ATOM 3479 N N . GLU B 1 168 ? 23.75 3.822 -5.52 1 98.31 168 GLU B N 1
ATOM 3480 C CA . GLU B 1 168 ? 25.141 3.861 -5.113 1 98.31 168 GLU B CA 1
ATOM 3481 C C . GLU B 1 168 ? 25.297 3.648 -3.609 1 98.31 168 GLU B C 1
ATOM 3483 O O . GLU B 1 168 ? 26.125 2.859 -3.168 1 98.31 168 GLU B O 1
ATOM 3488 N N . ILE B 1 169 ? 24.469 4.199 -2.809 1 98 169 ILE B N 1
ATOM 3489 C CA . ILE B 1 169 ? 24.688 4.168 -1.367 1 98 169 ILE B CA 1
ATOM 3490 C C . ILE B 1 169 ? 23.984 2.953 -0.764 1 98 169 ILE B C 1
ATOM 3492 O O . ILE B 1 169 ? 24.047 2.732 0.448 1 98 169 ILE B O 1
ATOM 3496 N N . THR B 1 170 ? 23.281 2.158 -1.57 1 98.12 170 THR B N 1
ATOM 3497 C CA . THR B 1 170 ? 22.562 0.997 -1.073 1 98.12 170 THR B CA 1
ATOM 3498 C C . THR B 1 170 ? 23.062 -0.283 -1.732 1 98.12 170 THR B C 1
ATOM 3500 O O . THR B 1 170 ? 22.359 -1.295 -1.757 1 98.12 170 THR B O 1
ATOM 3503 N N . ASP B 1 171 ? 24.188 -0.203 -2.391 1 97.12 171 ASP B N 1
ATOM 3504 C CA . ASP B 1 171 ? 24.797 -1.343 -3.066 1 97.12 171 ASP B CA 1
ATOM 3505 C C . ASP B 1 171 ? 23.891 -1.871 -4.18 1 97.12 171 ASP B C 1
ATOM 3507 O O . ASP B 1 171 ? 23.781 -3.084 -4.375 1 97.12 171 ASP B O 1
ATOM 3511 N N . GLY B 1 172 ? 23.141 -0.933 -4.719 1 97.75 172 GLY B N 1
ATOM 3512 C CA . GLY B 1 172 ? 22.344 -1.26 -5.891 1 97.75 172 GLY B CA 1
ATOM 3513 C C . GLY B 1 172 ? 20.938 -1.696 -5.543 1 97.75 172 GLY B C 1
ATOM 3514 O O . GLY B 1 172 ? 20.094 -1.88 -6.434 1 97.75 172 GLY B O 1
ATOM 3515 N N . TYR B 1 173 ? 20.484 -1.83 -4.297 1 97.81 173 TYR B N 1
ATOM 3516 C CA . TYR B 1 173 ? 19.219 -2.447 -3.922 1 97.81 173 TYR B CA 1
ATOM 3517 C C . TYR B 1 173 ? 18.078 -1.432 -3.965 1 97.81 173 TYR B C 1
ATOM 3519 O O . TYR B 1 173 ? 16.953 -1.768 -4.336 1 97.81 173 TYR B O 1
ATOM 3527 N N . GLY B 1 174 ? 18.359 -0.139 -3.541 1 98.75 174 GLY B N 1
ATOM 3528 C CA . GLY B 1 174 ? 17.328 0.878 -3.379 1 98.75 174 GLY B CA 1
ATOM 3529 C C . GLY B 1 174 ? 17.047 1.21 -1.927 1 98.75 174 GLY B C 1
ATOM 3530 O O . GLY B 1 174 ? 17.484 0.495 -1.023 1 98.75 174 GLY B O 1
ATOM 3531 N N . CYS B 1 175 ? 16.328 2.293 -1.74 1 98.94 175 CYS B N 1
ATOM 3532 C CA . CYS B 1 175 ? 16.016 2.695 -0.373 1 98.94 175 CYS B CA 1
ATOM 3533 C C . CYS B 1 175 ? 14.938 1.795 0.229 1 98.94 175 CYS B C 1
ATOM 3535 O O . CYS B 1 175 ? 14.203 1.124 -0.499 1 98.94 175 CYS B O 1
ATOM 3537 N N . ASP B 1 176 ? 14.859 1.766 1.533 1 98.88 176 ASP B N 1
ATOM 3538 C CA . ASP B 1 176 ? 13.922 0.909 2.258 1 98.88 176 ASP B CA 1
ATOM 3539 C C . ASP B 1 176 ? 12.531 1.524 2.295 1 98.88 176 ASP B C 1
ATOM 3541 O O . ASP B 1 176 ? 11.523 0.811 2.207 1 98.88 176 ASP B O 1
ATOM 3545 N N . ILE B 1 177 ? 12.523 2.826 2.465 1 98.94 177 ILE B N 1
ATOM 3546 C CA . ILE B 1 177 ? 11.273 3.553 2.631 1 98.94 177 ILE B CA 1
ATOM 3547 C C . ILE B 1 177 ? 11.305 4.832 1.799 1 98.94 177 ILE B C 1
ATOM 3549 O O . ILE B 1 177 ? 12.32 5.527 1.757 1 98.94 177 ILE B O 1
ATOM 3553 N N . TYR B 1 178 ? 10.289 5.07 1.08 1 98.94 178 TYR B N 1
ATOM 3554 C CA . TYR B 1 178 ? 10.047 6.316 0.365 1 98.94 178 TYR B CA 1
ATOM 3555 C C . TYR B 1 178 ? 8.75 6.973 0.837 1 98.94 178 TYR B C 1
ATOM 3557 O O . TYR B 1 178 ? 7.688 6.348 0.814 1 98.94 178 TYR B O 1
ATOM 3565 N N . ILE B 1 179 ? 8.789 8.195 1.291 1 98.94 179 ILE B N 1
ATOM 3566 C CA . ILE B 1 179 ? 7.621 8.945 1.74 1 98.94 179 ILE B CA 1
ATOM 3567 C C . ILE B 1 179 ? 7.336 10.094 0.773 1 98.94 179 ILE B C 1
ATOM 3569 O O . ILE B 1 179 ? 8.164 10.992 0.612 1 98.94 179 ILE B O 1
ATOM 3573 N N . GLU B 1 180 ? 6.207 10.039 0.146 1 98.81 180 GLU B N 1
ATOM 3574 C CA . GLU B 1 180 ? 5.801 11.008 -0.868 1 98.81 180 GLU B CA 1
ATOM 3575 C C . GLU B 1 180 ? 5.027 12.164 -0.247 1 98.81 180 GLU B C 1
ATOM 3577 O O . GLU B 1 180 ? 3.893 11.992 0.202 1 98.81 180 GLU B O 1
ATOM 3582 N N . ALA B 1 181 ? 5.641 13.352 -0.183 1 98.06 181 ALA B N 1
ATOM 3583 C CA . ALA B 1 181 ? 5.02 14.523 0.428 1 98.06 181 ALA B CA 1
ATOM 3584 C C . ALA B 1 181 ? 5.031 15.711 -0.53 1 98.06 181 ALA B C 1
ATOM 3586 O O . ALA B 1 181 ? 5.031 16.859 -0.097 1 98.06 181 ALA B O 1
ATOM 3587 N N . THR B 1 182 ? 5.125 15.469 -1.835 1 97.06 182 THR B N 1
ATOM 3588 C CA . THR B 1 182 ? 5.148 16.547 -2.816 1 97.06 182 THR B CA 1
ATOM 3589 C C . THR B 1 182 ? 3.764 16.75 -3.428 1 97.06 182 THR B C 1
ATOM 3591 O O . THR B 1 182 ? 3.379 17.875 -3.738 1 97.06 182 THR B O 1
ATOM 3594 N N . GLY B 1 183 ? 3.047 15.664 -3.697 1 96.44 183 GLY B N 1
ATOM 3595 C CA . GLY B 1 183 ? 1.793 15.688 -4.434 1 96.44 183 GLY B CA 1
ATOM 3596 C C . GLY B 1 183 ? 1.982 15.781 -5.934 1 96.44 183 GLY B C 1
ATOM 3597 O O . GLY B 1 183 ? 1.033 16.047 -6.672 1 96.44 183 GLY B O 1
ATOM 3598 N N . HIS B 1 184 ? 3.197 15.641 -6.367 1 96.31 184 HIS B N 1
ATOM 3599 C CA . HIS B 1 184 ? 3.475 15.664 -7.797 1 96.31 184 HIS B CA 1
ATOM 3600 C C . HIS B 1 184 ? 3.441 14.258 -8.391 1 96.31 184 HIS B C 1
ATOM 3602 O O . HIS B 1 184 ? 4.051 13.336 -7.844 1 96.31 184 HIS B O 1
ATOM 3608 N N . HIS B 1 185 ? 2.814 14.094 -9.516 1 96.5 185 HIS B N 1
ATOM 3609 C CA . HIS B 1 185 ? 2.6 12.773 -10.094 1 96.5 185 HIS B CA 1
ATOM 3610 C C . HIS B 1 185 ? 3.922 12.117 -10.477 1 96.5 185 HIS B C 1
ATOM 3612 O O . HIS B 1 185 ? 4.062 10.891 -10.391 1 96.5 185 HIS B O 1
ATOM 3618 N N . LYS B 1 186 ? 4.938 12.859 -10.812 1 96 186 LYS B N 1
ATOM 3619 C CA . LYS B 1 186 ? 6.234 12.312 -11.195 1 96 186 LYS B CA 1
ATOM 3620 C C . LYS B 1 186 ? 6.941 11.672 -10.008 1 96 186 LYS B C 1
ATOM 3622 O O . LYS B 1 186 ? 7.758 10.766 -10.172 1 96 186 LYS B O 1
ATOM 3627 N N . ALA B 1 187 ? 6.629 12.164 -8.844 1 97.31 187 ALA B N 1
ATOM 3628 C CA . ALA B 1 187 ? 7.281 11.648 -7.641 1 97.31 187 ALA B CA 1
ATOM 3629 C C . ALA B 1 187 ? 6.828 10.227 -7.332 1 97.31 187 ALA B C 1
ATOM 3631 O O . ALA B 1 187 ? 7.523 9.484 -6.637 1 97.31 187 ALA B O 1
ATOM 3632 N N . VAL B 1 188 ? 5.688 9.875 -7.824 1 98.38 188 VAL B N 1
ATOM 3633 C CA . VAL B 1 188 ? 5.184 8.523 -7.617 1 98.38 188 VAL B CA 1
ATOM 3634 C C . VAL B 1 188 ? 6.105 7.52 -8.305 1 98.38 188 VAL B C 1
ATOM 3636 O O . VAL B 1 188 ? 6.637 6.609 -7.664 1 98.38 188 VAL B O 1
ATOM 3639 N N . ASN B 1 189 ? 6.34 7.727 -9.586 1 98.38 189 ASN B N 1
ATOM 3640 C CA . ASN B 1 189 ? 7.227 6.836 -10.328 1 98.38 189 ASN B CA 1
ATOM 3641 C C . ASN B 1 189 ? 8.648 6.879 -9.781 1 98.38 189 ASN B C 1
ATOM 3643 O O . ASN B 1 189 ? 9.328 5.852 -9.727 1 98.38 189 ASN B O 1
ATOM 3647 N N . GLN B 1 190 ? 9.07 8.078 -9.414 1 98.25 190 GLN B N 1
ATOM 3648 C CA . GLN B 1 190 ? 10.398 8.227 -8.828 1 98.25 190 GLN B CA 1
ATOM 3649 C C . GLN B 1 190 ? 10.539 7.363 -7.578 1 98.25 190 GLN B C 1
ATOM 3651 O O . GLN B 1 190 ? 11.531 6.641 -7.426 1 98.25 190 GLN B O 1
ATOM 3656 N N . GLY B 1 191 ? 9.547 7.469 -6.688 1 98.69 191 GLY B N 1
ATOM 3657 C CA . GLY B 1 191 ? 9.578 6.688 -5.461 1 98.69 191 GLY B CA 1
ATOM 3658 C C . GLY B 1 191 ? 9.539 5.191 -5.703 1 98.69 191 GLY B C 1
ATOM 3659 O O . GLY B 1 191 ? 10.32 4.441 -5.109 1 98.69 191 GLY B O 1
ATOM 3660 N N . LEU B 1 192 ? 8.688 4.734 -6.598 1 98.75 192 LEU B N 1
ATOM 3661 C CA . LEU B 1 192 ? 8.57 3.312 -6.906 1 98.75 192 LEU B CA 1
ATOM 3662 C C . LEU B 1 192 ? 9.875 2.775 -7.484 1 98.75 192 LEU B C 1
ATOM 3664 O O . LEU B 1 192 ? 10.273 1.647 -7.188 1 98.75 192 LEU B O 1
ATOM 3668 N N . ALA B 1 193 ? 10.477 3.568 -8.266 1 98.56 193 ALA B N 1
ATOM 3669 C CA . ALA B 1 193 ? 11.734 3.164 -8.883 1 98.56 193 ALA B CA 1
ATOM 3670 C C . ALA B 1 193 ? 12.859 3.117 -7.859 1 98.56 193 ALA B C 1
ATOM 3672 O O . ALA B 1 193 ? 13.75 2.266 -7.941 1 98.56 193 ALA B O 1
ATOM 3673 N N . MET B 1 194 ? 12.789 3.959 -6.871 1 98.5 194 MET B N 1
ATOM 3674 C CA . MET B 1 194 ? 13.875 4.133 -5.91 1 98.5 194 MET B CA 1
ATOM 3675 C C . MET B 1 194 ? 13.836 3.047 -4.844 1 98.5 194 MET B C 1
ATOM 3677 O O . MET B 1 194 ? 14.867 2.691 -4.273 1 98.5 194 MET B O 1
ATOM 3681 N N . LEU B 1 195 ? 12.75 2.543 -4.602 1 98.88 195 LEU B N 1
ATOM 3682 C CA . LEU B 1 195 ? 12.562 1.565 -3.535 1 98.88 195 LEU B CA 1
ATOM 3683 C C . LEU B 1 195 ? 13.219 0.238 -3.891 1 98.88 195 LEU B C 1
ATOM 3685 O O . LEU B 1 195 ? 13.164 -0.201 -5.043 1 98.88 195 LEU B O 1
ATOM 3689 N N . ARG B 1 196 ? 13.805 -0.388 -2.957 1 98.75 196 ARG B N 1
ATOM 3690 C CA . ARG B 1 196 ? 14.211 -1.784 -3.094 1 98.75 196 ARG B CA 1
ATOM 3691 C C . ARG B 1 196 ? 12.992 -2.705 -3.111 1 98.75 196 ARG B C 1
ATOM 3693 O O . ARG B 1 196 ? 11.875 -2.273 -2.814 1 98.75 196 ARG B O 1
ATOM 3700 N N . LYS B 1 197 ? 13.227 -3.965 -3.531 1 98.75 197 LYS B N 1
ATOM 3701 C CA . LYS B 1 197 ? 12.195 -4.98 -3.33 1 98.75 197 LYS B CA 1
ATOM 3702 C C . LYS B 1 197 ? 11.781 -5.055 -1.864 1 98.75 197 LYS B C 1
ATOM 3704 O O . LYS B 1 197 ? 12.602 -4.855 -0.968 1 98.75 197 LYS B O 1
ATOM 3709 N N . LEU B 1 198 ? 10.445 -5.312 -1.657 1 98.75 198 LEU B N 1
ATOM 3710 C CA . LEU B 1 198 ? 9.844 -5.422 -0.333 1 98.75 198 LEU B CA 1
ATOM 3711 C C . LEU B 1 198 ? 9.953 -4.098 0.421 1 98.75 198 LEU B C 1
ATOM 3713 O O . LEU B 1 198 ? 9.969 -4.082 1.653 1 98.75 198 LEU B O 1
ATOM 3717 N N . GLY B 1 199 ? 10.148 -2.998 -0.321 1 98.81 199 GLY B N 1
ATOM 3718 C CA . GLY B 1 199 ? 10.195 -1.686 0.302 1 98.81 199 GLY B CA 1
ATOM 3719 C C . GLY B 1 199 ? 8.82 -1.151 0.671 1 98.81 199 GLY B C 1
ATOM 3720 O O . GLY B 1 199 ? 7.805 -1.773 0.362 1 98.81 199 GLY B O 1
ATOM 3721 N N . ARG B 1 200 ? 8.82 -0.022 1.293 1 98.88 200 ARG B N 1
ATOM 3722 C CA . ARG B 1 200 ? 7.586 0.611 1.753 1 98.88 200 ARG B CA 1
ATOM 3723 C C . ARG B 1 200 ? 7.449 2.02 1.188 1 98.88 200 ARG B C 1
ATOM 3725 O O . ARG B 1 200 ? 8.383 2.822 1.275 1 98.88 200 ARG B O 1
ATOM 3732 N N . PHE B 1 201 ? 6.375 2.262 0.562 1 98.94 201 PHE B N 1
ATOM 3733 C CA . PHE B 1 201 ? 5.965 3.564 0.052 1 98.94 201 PHE B CA 1
ATOM 3734 C C . PHE B 1 201 ? 4.879 4.172 0.932 1 98.94 201 PHE B C 1
ATOM 3736 O O . PHE B 1 201 ? 3.805 3.588 1.097 1 98.94 201 PHE B O 1
ATOM 3743 N N . VAL B 1 202 ? 5.082 5.348 1.495 1 98.94 202 VAL B N 1
ATOM 3744 C CA . VAL B 1 202 ? 4.027 6.051 2.219 1 98.94 202 VAL B CA 1
ATOM 3745 C C . VAL B 1 202 ? 3.5 7.207 1.374 1 98.94 202 VAL B C 1
ATOM 3747 O O . VAL B 1 202 ? 4.258 8.109 1.005 1 98.94 202 VAL B O 1
ATOM 3750 N N . GLU B 1 203 ? 2.264 7.113 1.011 1 98.75 203 GLU B N 1
ATOM 3751 C CA . GLU B 1 203 ? 1.593 8.164 0.248 1 98.75 203 GLU B CA 1
ATOM 3752 C C . GLU B 1 203 ? 0.831 9.109 1.167 1 98.75 203 GLU B C 1
ATOM 3754 O O . GLU B 1 203 ? -0.177 8.727 1.765 1 98.75 203 GLU B O 1
ATOM 3759 N N . PHE B 1 204 ? 1.197 10.328 1.229 1 96.62 204 PHE B N 1
ATOM 3760 C CA . PHE B 1 204 ? 0.65 11.281 2.182 1 96.62 204 PHE B CA 1
ATOM 3761 C C . PHE B 1 204 ? -0.002 12.453 1.458 1 96.62 204 PHE B C 1
ATOM 3763 O O . PHE B 1 204 ? -0.942 13.062 1.973 1 96.62 204 PHE B O 1
ATOM 3770 N N . SER B 1 205 ? 0.348 12.734 0.239 1 95.69 205 SER B N 1
ATOM 3771 C CA . SER B 1 205 ? 0.043 14.008 -0.412 1 95.69 205 SER B CA 1
ATOM 3772 C C . SER B 1 205 ? -1.27 13.93 -1.185 1 95.69 205 SER B C 1
ATOM 3774 O O . SER B 1 205 ? -1.896 12.867 -1.251 1 95.69 205 SER B O 1
ATOM 3776 N N . VAL B 1 206 ? -1.724 15.117 -1.588 1 95.94 206 VAL B N 1
ATOM 3777 C CA . VAL B 1 206 ? -2.873 15.273 -2.473 1 95.94 206 VAL B CA 1
ATOM 3778 C C . VAL B 1 206 ? -2.4 15.688 -3.863 1 95.94 206 VAL B C 1
ATOM 3780 O O . VAL B 1 206 ? -1.548 16.578 -3.998 1 95.94 206 VAL B O 1
ATOM 3783 N N . PHE B 1 207 ? -3.006 15.062 -4.867 1 96.69 207 PHE B N 1
ATOM 3784 C CA . PHE B 1 207 ? -2.518 15.273 -6.227 1 96.69 207 PHE B CA 1
ATOM 3785 C C . PHE B 1 207 ? -3.5 16.109 -7.031 1 96.69 207 PHE B C 1
ATOM 3787 O O . PHE B 1 207 ? -4.715 15.938 -6.918 1 96.69 207 PHE B O 1
ATOM 3794 N N . ASN B 1 208 ? -2.918 17 -7.855 1 94.75 208 ASN B N 1
ATOM 3795 C CA . ASN B 1 208 ? -3.73 17.703 -8.844 1 94.75 208 ASN B CA 1
ATOM 3796 C C . ASN B 1 208 ? -3.936 16.859 -10.102 1 94.75 208 ASN B C 1
ATOM 3798 O O . ASN B 1 208 ? -4.941 17.016 -10.797 1 94.75 208 ASN B O 1
ATOM 3802 N N . ASP B 1 209 ? -2.963 16.047 -10.383 1 96.94 209 ASP B N 1
ATOM 3803 C CA . ASP B 1 209 ? -2.977 15.211 -11.586 1 96.94 209 ASP B CA 1
ATOM 3804 C C . ASP B 1 209 ? -2.885 13.734 -11.219 1 96.94 209 ASP B C 1
ATOM 3806 O O . ASP B 1 209 ? -2.262 13.375 -10.219 1 96.94 209 ASP B O 1
ATOM 3810 N N . GLU B 1 210 ? -3.48 13 -12.094 1 97.88 210 GLU B N 1
ATOM 3811 C CA . GLU B 1 210 ? -3.33 11.555 -11.93 1 97.88 210 GLU B CA 1
ATOM 3812 C C . GLU B 1 210 ? -1.904 11.109 -12.234 1 97.88 210 GLU B C 1
ATOM 3814 O O . GLU B 1 210 ? -1.208 11.742 -13.031 1 97.88 210 GLU B O 1
ATOM 3819 N N . ALA B 1 211 ? -1.485 10.062 -11.586 1 97.81 211 ALA B N 1
ATOM 3820 C CA . ALA B 1 211 ? -0.213 9.422 -11.914 1 97.81 211 ALA B CA 1
ATOM 3821 C C . ALA B 1 211 ? -0.417 8.242 -12.852 1 97.81 211 ALA B C 1
ATOM 3823 O O . ALA B 1 211 ? -1.375 7.48 -12.711 1 97.81 211 ALA B O 1
ATOM 3824 N N . THR B 1 212 ? 0.379 8.109 -13.859 1 98.38 212 THR B N 1
ATOM 3825 C CA . THR B 1 212 ? 0.424 6.961 -14.758 1 98.38 212 THR B CA 1
ATOM 3826 C C . THR B 1 212 ? 1.557 6.016 -14.367 1 98.38 212 THR B C 1
ATOM 3828 O O . THR B 1 212 ? 2.73 6.383 -14.438 1 98.38 212 THR B O 1
ATOM 3831 N N . VAL B 1 213 ? 1.187 4.836 -13.922 1 97.88 213 VAL B N 1
ATOM 3832 C CA . VAL B 1 213 ? 2.135 3.955 -13.242 1 97.88 213 VAL B CA 1
ATOM 3833 C C . VAL B 1 213 ? 1.965 2.525 -13.75 1 97.88 213 VAL B C 1
ATOM 3835 O O . VAL B 1 213 ? 0.841 2.064 -13.969 1 97.88 213 VAL B O 1
ATOM 3838 N N . ASP B 1 214 ? 3.045 1.829 -14.031 1 98.06 214 ASP B N 1
ATOM 3839 C CA . ASP B 1 214 ? 3.014 0.379 -14.203 1 98.06 214 ASP B CA 1
ATOM 3840 C C . ASP B 1 214 ? 2.82 -0.322 -12.859 1 98.06 214 ASP B C 1
ATOM 3842 O O . ASP B 1 214 ? 3.779 -0.509 -12.102 1 98.06 214 ASP B O 1
ATOM 3846 N N . TRP B 1 215 ? 1.662 -0.789 -12.586 1 98.25 215 TRP B N 1
ATOM 3847 C CA . TRP B 1 215 ? 1.309 -1.323 -11.281 1 98.25 215 TRP B CA 1
ATOM 3848 C C . TRP B 1 215 ? 1.971 -2.678 -11.047 1 98.25 215 TRP B C 1
ATOM 3850 O O . TRP B 1 215 ? 2.004 -3.174 -9.914 1 98.25 215 TRP B O 1
ATOM 3860 N N . SER B 1 216 ? 2.615 -3.271 -12.109 1 98.25 216 SER B N 1
ATOM 3861 C CA . SER B 1 216 ? 3.385 -4.496 -11.93 1 98.25 216 SER B CA 1
ATOM 3862 C C . SER B 1 216 ? 4.543 -4.285 -10.969 1 98.25 216 SER B C 1
ATOM 3864 O O . SER B 1 216 ? 5.027 -5.234 -10.352 1 98.25 216 SER B O 1
ATOM 3866 N N . ILE B 1 217 ? 4.988 -3.033 -10.828 1 98.5 217 ILE B N 1
ATOM 3867 C CA . ILE B 1 217 ? 6.109 -2.727 -9.953 1 98.5 217 ILE B CA 1
ATOM 3868 C C . ILE B 1 217 ? 5.723 -3.01 -8.5 1 98.5 217 ILE B C 1
ATOM 3870 O O . ILE B 1 217 ? 6.527 -3.539 -7.73 1 98.5 217 ILE B O 1
ATOM 3874 N N . ILE B 1 218 ? 4.469 -2.703 -8.117 1 98.69 218 ILE B N 1
ATOM 3875 C CA . ILE B 1 218 ? 3.992 -2.84 -6.746 1 98.69 218 ILE B CA 1
ATOM 3876 C C . ILE B 1 218 ? 3.881 -4.316 -6.383 1 98.69 218 ILE B C 1
ATOM 3878 O O . ILE B 1 218 ? 4.258 -4.723 -5.281 1 98.69 218 ILE B O 1
ATOM 3882 N N . GLY B 1 219 ? 3.365 -5.109 -7.273 1 97.62 219 GLY B N 1
ATOM 3883 C CA . GLY B 1 219 ? 3.166 -6.531 -7.035 1 97.62 219 GLY B CA 1
ATOM 3884 C C . GLY B 1 219 ? 4.32 -7.383 -7.523 1 97.62 219 GLY B C 1
ATOM 3885 O O . GLY B 1 219 ? 5.285 -7.613 -6.789 1 97.62 219 GLY B O 1
ATOM 3886 N N . ASP B 1 220 ? 4.34 -7.68 -8.766 1 96.44 220 ASP B N 1
ATOM 3887 C CA . ASP B 1 220 ? 5.176 -8.695 -9.398 1 96.44 220 ASP B CA 1
ATOM 3888 C C . ASP B 1 220 ? 6.656 -8.344 -9.281 1 96.44 220 ASP B C 1
ATOM 3890 O O . ASP B 1 220 ? 7.488 -9.219 -9.023 1 96.44 220 ASP B O 1
ATOM 3894 N N . ARG B 1 221 ? 6.973 -7.102 -9.391 1 97.5 221 ARG B N 1
ATOM 3895 C CA . ARG B 1 221 ? 8.383 -6.77 -9.523 1 97.5 221 ARG B CA 1
ATOM 3896 C C . ARG B 1 221 ? 9.039 -6.578 -8.156 1 97.5 221 ARG B C 1
ATOM 3898 O O . ARG B 1 221 ? 10.211 -6.918 -7.973 1 97.5 221 ARG B O 1
ATOM 3905 N N . LYS B 1 222 ? 8.227 -6.027 -7.199 1 98.69 222 LYS B N 1
ATOM 3906 C CA . LYS B 1 222 ? 8.961 -5.633 -6.004 1 98.69 222 LYS B CA 1
ATOM 3907 C C . LYS B 1 222 ? 8.219 -6.047 -4.734 1 98.69 222 LYS B C 1
ATOM 3909 O O . LYS B 1 222 ? 8.773 -5.973 -3.635 1 98.69 222 LYS B O 1
ATOM 3914 N N . GLU B 1 223 ? 6.922 -6.492 -4.879 1 98.75 223 GLU B N 1
ATOM 3915 C CA . GLU B 1 223 ? 6.129 -6.777 -3.684 1 98.75 223 GLU B CA 1
ATOM 3916 C C . GLU B 1 223 ? 6.254 -5.652 -2.658 1 98.75 223 GLU B C 1
ATOM 3918 O O . GLU B 1 223 ? 6.676 -5.887 -1.523 1 98.75 223 GLU B O 1
ATOM 3923 N N . LEU B 1 224 ? 5.754 -4.508 -3.016 1 98.88 224 LEU B N 1
ATOM 3924 C CA . LEU B 1 224 ? 5.852 -3.32 -2.174 1 98.88 224 LEU B CA 1
ATOM 3925 C C . LEU B 1 224 ? 4.66 -3.227 -1.228 1 98.88 224 LEU B C 1
ATOM 3927 O O . LEU B 1 224 ? 3.619 -3.846 -1.469 1 98.88 224 LEU B O 1
ATOM 3931 N N . ASP B 1 225 ? 4.852 -2.543 -0.143 1 98.88 225 ASP B N 1
ATOM 3932 C CA . ASP B 1 225 ? 3.758 -2.004 0.662 1 98.88 225 ASP B CA 1
ATOM 3933 C C . ASP B 1 225 ? 3.57 -0.51 0.406 1 98.88 225 ASP B C 1
ATOM 3935 O O . ASP B 1 225 ? 4.461 0.291 0.7 1 98.88 225 ASP B O 1
ATOM 3939 N N . VAL B 1 226 ? 2.498 -0.16 -0.221 1 98.94 226 VAL B N 1
ATOM 3940 C CA . VAL B 1 226 ? 2.125 1.237 -0.417 1 98.94 226 VAL B CA 1
ATOM 3941 C C . VAL B 1 226 ? 1.04 1.627 0.584 1 98.94 226 VAL B C 1
ATOM 3943 O O . VAL B 1 226 ? -0.089 1.137 0.507 1 98.94 226 VAL B O 1
ATOM 3946 N N . LEU B 1 227 ? 1.381 2.514 1.486 1 98.94 227 LEU B N 1
ATOM 3947 C CA . LEU B 1 227 ? 0.523 2.838 2.621 1 98.94 227 LEU B CA 1
ATOM 3948 C C . LEU B 1 227 ? 0.088 4.301 2.574 1 98.94 227 LEU B C 1
ATOM 3950 O O . LEU B 1 227 ? 0.927 5.199 2.51 1 98.94 227 LEU B O 1
ATOM 3954 N N . GLY B 1 228 ? -1.209 4.488 2.596 1 98.81 228 GLY B N 1
ATOM 3955 C CA . GLY B 1 228 ? -1.729 5.844 2.676 1 98.81 228 GLY B CA 1
ATOM 3956 C C . GLY B 1 228 ? -1.717 6.406 4.086 1 98.81 228 GLY B C 1
ATOM 3957 O O . GLY B 1 228 ? -1.745 5.652 5.059 1 98.81 228 GLY B O 1
ATOM 3958 N N . SER B 1 229 ? -1.683 7.691 4.156 1 98.69 229 SER B N 1
ATOM 3959 C CA . SER B 1 229 ? -1.783 8.391 5.434 1 98.69 229 SER B CA 1
ATOM 3960 C C . SER B 1 229 ? -2.703 9.602 5.332 1 98.69 229 SER B C 1
ATOM 3962 O O . SER B 1 229 ? -2.629 10.367 4.367 1 98.69 229 SER B O 1
ATOM 3964 N N . HIS B 1 230 ? -3.584 9.68 6.258 1 98.44 230 HIS B N 1
ATOM 3965 C CA . HIS B 1 230 ? -4.578 10.75 6.273 1 98.44 230 HIS B CA 1
ATOM 3966 C C . HIS B 1 230 ? -4.66 11.406 7.648 1 98.44 230 HIS B C 1
ATOM 3968 O O . HIS B 1 230 ? -4.785 10.711 8.664 1 98.44 230 HIS B O 1
ATOM 3974 N N . LEU B 1 231 ? -4.547 12.695 7.715 1 98.31 231 LEU B N 1
ATOM 3975 C CA . LEU B 1 231 ? -4.676 13.492 8.93 1 98.31 231 LEU B CA 1
ATOM 3976 C C . LEU B 1 231 ? -3.709 13 10 1 98.31 231 LEU B C 1
ATOM 3978 O O . LEU B 1 231 ? -2.566 12.656 9.703 1 98.31 231 LEU B O 1
ATOM 3982 N N . GLY B 1 232 ? -3.941 13.227 11.258 1 98.25 232 GLY B N 1
ATOM 3983 C CA . GLY B 1 232 ? -3.055 12.898 12.367 1 98.25 232 GLY B CA 1
ATOM 3984 C C . GLY B 1 232 ? -3.793 12.422 13.602 1 98.25 232 GLY B C 1
ATOM 3985 O O . GLY B 1 232 ? -3.752 13.07 14.648 1 98.25 232 GLY B O 1
ATOM 3986 N N . PRO B 1 233 ? -4.398 11.195 13.391 1 98.12 233 PRO B N 1
ATOM 3987 C CA . PRO B 1 233 ? -5.172 10.664 14.523 1 98.12 233 PRO B CA 1
ATOM 3988 C C . PRO B 1 233 ? -4.312 10.43 15.766 1 98.12 233 PRO B C 1
ATOM 3990 O O . PRO B 1 233 ? -3.234 9.836 15.672 1 98.12 233 PRO B O 1
ATOM 3993 N N . TYR B 1 234 ? -4.828 11.016 16.938 1 98.38 234 TYR B N 1
ATOM 3994 C CA . TYR B 1 234 ? -4.242 10.797 18.25 1 98.38 234 TYR B CA 1
ATOM 3995 C C . TYR B 1 234 ? -2.852 11.414 18.344 1 98.38 234 TYR B C 1
ATOM 3997 O O . TYR B 1 234 ? -2.086 11.102 19.25 1 98.38 234 TYR B O 1
ATOM 4005 N N . MET B 1 235 ? -2.574 12.32 17.391 1 98.75 235 MET B N 1
ATOM 4006 C CA . MET B 1 235 ? -1.198 12.805 17.328 1 98.75 235 MET B CA 1
ATOM 4007 C C . MET B 1 235 ? -1.103 14.234 17.844 1 98.75 235 MET B C 1
ATOM 4009 O O . MET B 1 235 ? -0.005 14.742 18.078 1 98.75 235 MET B O 1
ATOM 4013 N N . TYR B 1 236 ? -2.207 14.953 18.062 1 98.69 236 TYR B N 1
ATOM 4014 C CA . TYR B 1 236 ? -2.168 16.359 18.453 1 98.69 236 TYR B CA 1
ATOM 4015 C C . TYR B 1 236 ? -1.454 16.547 19.781 1 98.69 236 TYR B C 1
ATOM 4017 O O . TYR B 1 236 ? -0.596 17.422 19.922 1 98.69 236 TYR B O 1
ATOM 4025 N N . PRO B 1 237 ? -1.76 15.648 20.812 1 98.69 237 PRO B N 1
ATOM 4026 C CA . PRO B 1 237 ? -1.006 15.82 22.062 1 98.69 237 PRO B CA 1
ATOM 4027 C C . PRO B 1 237 ? 0.5 15.664 21.859 1 98.69 237 PRO B C 1
ATOM 4029 O O . PRO B 1 237 ? 1.284 16.391 22.469 1 98.69 237 PRO B O 1
ATOM 4032 N N . ARG B 1 238 ? 0.885 14.75 20.984 1 98.62 238 ARG B N 1
ATOM 4033 C CA . ARG B 1 238 ? 2.307 14.555 20.719 1 98.62 238 ARG B CA 1
ATOM 4034 C C . ARG B 1 238 ? 2.891 15.742 19.969 1 98.62 238 ARG B C 1
ATOM 4036 O O . ARG B 1 238 ? 4.008 16.172 20.25 1 98.62 238 ARG B O 1
ATOM 4043 N N . ALA B 1 239 ? 2.127 16.234 19.016 1 98.81 239 ALA B N 1
ATOM 4044 C CA . ALA B 1 239 ? 2.584 17.406 18.281 1 98.81 239 ALA B CA 1
ATOM 4045 C C . ALA B 1 239 ? 2.793 18.594 19.203 1 98.81 239 ALA B C 1
ATOM 4047 O O . ALA B 1 239 ? 3.799 19.297 19.109 1 98.81 239 ALA B O 1
ATOM 4048 N N . ILE B 1 240 ? 1.879 18.812 20.141 1 98.75 240 ILE B N 1
ATOM 4049 C CA . ILE B 1 240 ? 1.981 19.891 21.109 1 98.75 240 ILE B CA 1
ATOM 4050 C C . ILE B 1 240 ? 3.234 19.688 21.969 1 98.75 240 ILE B C 1
ATOM 4052 O O . ILE B 1 240 ? 4.016 20.625 22.156 1 98.75 240 ILE B O 1
ATOM 4056 N N . ASP B 1 241 ? 3.418 18.469 22.375 1 98.75 241 ASP B N 1
ATOM 4057 C CA . ASP B 1 241 ? 4.578 18.141 23.188 1 98.75 241 ASP B CA 1
ATOM 4058 C C . ASP B 1 241 ? 5.879 18.344 22.422 1 98.75 241 ASP B C 1
ATOM 4060 O O . ASP B 1 241 ? 6.828 18.938 22.938 1 98.75 241 ASP B O 1
ATOM 4064 N N . PHE B 1 242 ? 5.898 17.906 21.203 1 98.56 242 PHE B N 1
ATOM 4065 C CA . PHE B 1 242 ? 7.121 17.953 20.406 1 98.56 242 PHE B CA 1
ATOM 4066 C C . PHE B 1 242 ? 7.488 19.391 20.062 1 98.56 242 PHE B C 1
ATOM 4068 O O . PHE B 1 242 ? 8.664 19.766 20.078 1 98.56 242 PHE B O 1
ATOM 4075 N N . ILE B 1 243 ? 6.512 20.234 19.75 1 98.31 243 ILE B N 1
ATOM 4076 C CA . ILE B 1 243 ? 6.777 21.641 19.484 1 98.31 243 ILE B CA 1
ATOM 4077 C C . ILE B 1 243 ? 7.164 22.344 20.797 1 98.31 243 ILE B C 1
ATOM 4079 O O . ILE B 1 243 ? 8.172 23.062 20.844 1 98.31 243 ILE B O 1
ATOM 4083 N N . GLY B 1 244 ? 6.434 22.109 21.859 1 98 244 GLY B N 1
ATOM 4084 C CA . GLY B 1 244 ? 6.617 22.812 23.109 1 98 244 GLY B CA 1
ATOM 4085 C C . GLY B 1 244 ? 7.957 22.531 23.766 1 98 244 GLY B C 1
ATOM 4086 O O . GLY B 1 244 ? 8.547 23.406 24.391 1 98 244 GLY B O 1
ATOM 4087 N N . ASN B 1 245 ? 8.461 21.312 23.578 1 97.56 245 ASN B N 1
ATOM 4088 C CA . ASN B 1 245 ? 9.711 20.906 24.203 1 97.56 245 ASN B CA 1
ATOM 4089 C C . ASN B 1 245 ? 10.852 20.844 23.188 1 97.56 245 ASN B C 1
ATOM 4091 O O . ASN B 1 245 ? 11.922 20.297 23.484 1 97.56 245 ASN B O 1
ATOM 4095 N N . ARG B 1 246 ? 10.633 21.297 22.016 1 96.69 246 ARG B N 1
ATOM 4096 C CA . ARG B 1 246 ? 11.625 21.453 20.953 1 96.69 246 ARG B CA 1
ATOM 4097 C C . ARG B 1 246 ? 12.234 20.109 20.578 1 96.69 246 ARG B C 1
ATOM 4099 O O . ARG B 1 246 ? 13.438 20.016 20.328 1 96.69 246 ARG B O 1
ATOM 4106 N N . LYS B 1 247 ? 11.438 19.078 20.656 1 97.62 247 LYS B N 1
ATOM 4107 C CA . LYS B 1 247 ? 11.875 17.781 20.141 1 97.62 247 LYS B CA 1
ATOM 4108 C C . LYS B 1 247 ? 11.945 17.812 18.609 1 97.62 247 LYS B C 1
ATOM 4110 O O . LYS B 1 247 ? 12.805 17.156 18.016 1 97.62 247 LYS B O 1
ATOM 4115 N N . ILE B 1 248 ? 11.031 18.516 18 1 97.81 248 ILE B N 1
ATOM 4116 C CA . ILE B 1 248 ? 11.086 18.891 16.594 1 97.81 248 ILE B CA 1
ATOM 4117 C C . ILE B 1 248 ? 11.062 20.422 16.484 1 97.81 248 ILE B C 1
ATOM 4119 O O . ILE B 1 248 ? 10.094 21.062 16.891 1 97.81 248 ILE B O 1
ATOM 4123 N N . ASP B 1 249 ? 12.094 20.953 15.906 1 96.38 249 ASP B N 1
ATOM 4124 C CA . ASP B 1 249 ? 12.266 22.406 15.859 1 96.38 249 ASP B CA 1
ATOM 4125 C C . ASP B 1 249 ? 11.516 23.016 14.672 1 96.38 249 ASP B C 1
ATOM 4127 O O . ASP B 1 249 ? 12.078 23.172 13.586 1 96.38 249 ASP B O 1
ATOM 4131 N N . MET B 1 250 ? 10.32 23.484 14.93 1 96.25 250 MET B N 1
ATOM 4132 C CA . MET B 1 250 ? 9.461 23.984 13.859 1 96.25 250 MET B CA 1
ATOM 4133 C C . MET B 1 250 ? 9.602 25.484 13.695 1 96.25 250 MET B C 1
ATOM 4135 O O . MET B 1 250 ? 8.836 26.109 12.969 1 96.25 250 MET B O 1
ATOM 4139 N N . ARG B 1 251 ? 10.555 26.047 14.344 1 95.81 251 ARG B N 1
ATOM 4140 C CA . ARG B 1 251 ? 10.805 27.469 14.148 1 95.81 251 ARG B CA 1
ATOM 4141 C C . ARG B 1 251 ? 11.141 27.781 12.695 1 95.81 251 ARG B C 1
ATOM 4143 O O . ARG B 1 251 ? 11.734 26.953 12 1 95.81 251 ARG B O 1
ATOM 4150 N N . ASP B 1 252 ? 10.703 28.859 12.211 1 94.62 252 ASP B N 1
ATOM 4151 C CA . ASP B 1 252 ? 11.008 29.438 10.906 1 94.62 252 ASP B CA 1
ATOM 4152 C C . ASP B 1 252 ? 10.227 28.75 9.797 1 94.62 252 ASP B C 1
ATOM 4154 O O . ASP B 1 252 ? 10.406 29.047 8.617 1 94.62 252 ASP B O 1
ATOM 4158 N N . VAL B 1 253 ? 9.336 27.781 10.156 1 96.81 253 VAL B N 1
ATOM 4159 C CA . VAL B 1 253 ? 8.492 27.141 9.148 1 96.81 253 VAL B CA 1
ATOM 4160 C C . VAL B 1 253 ? 7.418 28.125 8.688 1 96.81 253 VAL B C 1
ATOM 4162 O O . VAL B 1 253 ? 7.07 28.156 7.504 1 96.81 253 VAL B O 1
ATOM 4165 N N . VAL B 1 254 ? 6.906 28.906 9.664 1 97.19 254 VAL B N 1
ATOM 4166 C CA . VAL B 1 254 ? 6.047 30.031 9.289 1 97.19 254 VAL B CA 1
ATOM 4167 C C . VAL B 1 254 ? 6.891 31.156 8.688 1 97.19 254 VAL B C 1
ATOM 4169 O O . VAL B 1 254 ? 7.703 31.766 9.383 1 97.19 254 VAL B O 1
ATOM 4172 N N . THR B 1 255 ? 6.59 31.438 7.418 1 96.12 255 THR B N 1
ATOM 4173 C CA . THR B 1 255 ? 7.477 32.375 6.734 1 96.12 255 THR B CA 1
ATOM 4174 C C . THR B 1 255 ? 6.816 33.75 6.582 1 96.12 255 THR B C 1
ATOM 4176 O O . THR B 1 255 ? 7.5 34.75 6.422 1 96.12 255 THR B O 1
ATOM 4179 N N . HIS B 1 256 ? 5.48 33.719 6.551 1 96.69 256 HIS B N 1
ATOM 4180 C CA . HIS B 1 256 ? 4.762 35 6.34 1 96.69 256 HIS B CA 1
ATOM 4181 C C . HIS B 1 256 ? 3.543 35.094 7.25 1 96.69 256 HIS B C 1
ATOM 4183 O O . HIS B 1 256 ? 2.885 34.062 7.523 1 96.69 256 HIS B O 1
ATOM 4189 N N . LYS B 1 257 ? 3.307 36.312 7.66 1 96.56 257 LYS B N 1
ATOM 4190 C CA . LYS B 1 257 ? 2.113 36.656 8.43 1 96.56 257 LYS B CA 1
ATOM 4191 C C . LYS B 1 257 ? 1.401 37.875 7.836 1 96.56 257 LYS B C 1
ATOM 4193 O O . LYS B 1 257 ? 2.045 38.844 7.453 1 96.56 257 LYS B O 1
ATOM 4198 N N . PHE B 1 258 ? 0.113 37.75 7.68 1 97 258 PHE B N 1
ATOM 4199 C CA . PHE B 1 258 ? -0.724 38.812 7.188 1 97 258 PHE B CA 1
ATOM 4200 C C . PHE B 1 258 ? -1.924 39.031 8.102 1 97 258 PHE B C 1
ATOM 4202 O O . PHE B 1 258 ? -2.467 38.094 8.656 1 97 258 PHE B O 1
ATOM 4209 N N . PRO B 1 259 ? -2.363 40.344 8.164 1 97.12 259 PRO B N 1
ATOM 4210 C CA . PRO B 1 259 ? -3.682 40.531 8.766 1 97.12 259 PRO B CA 1
ATOM 4211 C C . PRO B 1 259 ? -4.797 39.844 7.973 1 97.12 259 PRO B C 1
ATOM 4213 O O . PRO B 1 259 ? -4.703 39.719 6.75 1 97.12 259 PRO B O 1
ATOM 4216 N N . LEU B 1 260 ? -5.797 39.469 8.664 1 96.56 260 LEU B N 1
ATOM 4217 C CA . LEU B 1 260 ? -6.938 38.781 8.047 1 96.56 260 LEU B CA 1
ATOM 4218 C C . LEU B 1 260 ? -7.469 39.594 6.871 1 96.56 260 LEU B C 1
ATOM 4220 O O . LEU B 1 260 ? -7.848 39.031 5.844 1 96.56 260 LEU B O 1
ATOM 4224 N N . ALA B 1 261 ? -7.426 40.906 7.008 1 97 261 ALA B N 1
ATOM 4225 C CA . ALA B 1 261 ? -7.965 41.781 5.988 1 97 261 ALA B CA 1
ATOM 4226 C C . ALA B 1 261 ? -7.148 41.719 4.703 1 97 261 ALA B C 1
ATOM 4228 O O . ALA B 1 261 ? -7.629 42.094 3.627 1 97 261 ALA B O 1
ATOM 4229 N N . GLU B 1 262 ? -5.941 41.25 4.809 1 97.62 262 GLU B N 1
ATOM 4230 C CA . GLU B 1 262 ? -5.059 41.188 3.65 1 97.62 262 GLU B CA 1
ATOM 4231 C C . GLU B 1 262 ? -4.98 39.75 3.125 1 97.62 262 GLU B C 1
ATOM 4233 O O . GLU B 1 262 ? -3.93 39.312 2.652 1 97.62 262 GLU B O 1
ATOM 4238 N N . PHE B 1 263 ? -6.082 39.031 3.273 1 96.5 263 PHE B N 1
ATOM 4239 C CA . PHE B 1 263 ? -6.125 37.625 2.883 1 96.5 263 PHE B CA 1
ATOM 4240 C C . PHE B 1 263 ? -5.805 37.469 1.401 1 96.5 263 PHE B C 1
ATOM 4242 O O . PHE B 1 263 ? -5.184 36.469 0.999 1 96.5 263 PHE B O 1
ATOM 4249 N N . LYS B 1 264 ? -6.137 38.438 0.557 1 97.5 264 LYS B N 1
ATOM 4250 C CA . LYS B 1 264 ? -5.871 38.312 -0.874 1 97.5 264 LYS B CA 1
ATOM 4251 C C . LYS B 1 264 ? -4.371 38.281 -1.151 1 97.5 264 LYS B C 1
ATOM 4253 O O . LYS B 1 264 ? -3.9 37.469 -1.963 1 97.5 264 LYS B O 1
ATOM 4258 N N . GLU B 1 265 ? -3.734 39.188 -0.465 1 96.69 265 GLU B N 1
ATOM 4259 C CA . GLU B 1 265 ? -2.281 39.219 -0.615 1 96.69 265 GLU B CA 1
ATOM 4260 C C . GLU B 1 265 ? -1.646 37.938 -0.066 1 96.69 265 GLU B C 1
ATOM 4262 O O . GLU B 1 265 ? -0.689 37.438 -0.643 1 96.69 265 GLU B O 1
ATOM 4267 N N . ALA B 1 266 ? -2.127 37.469 1.018 1 96.19 266 ALA B N 1
ATOM 4268 C CA . ALA B 1 266 ? -1.633 36.219 1.611 1 96.19 266 ALA B CA 1
ATOM 4269 C C . ALA B 1 266 ? -1.761 35.062 0.634 1 96.19 266 ALA B C 1
ATOM 4271 O O . ALA B 1 266 ? -0.813 34.281 0.445 1 96.19 266 ALA B O 1
ATOM 4272 N N . PHE B 1 267 ? -2.91 34.969 -0.033 1 96.5 267 PHE B N 1
ATOM 4273 C CA . PHE B 1 267 ? -3.146 33.906 -0.991 1 96.5 267 PHE B CA 1
ATOM 4274 C C . PHE B 1 267 ? -2.229 34.031 -2.199 1 96.5 267 PHE B C 1
ATOM 4276 O O . PHE B 1 267 ? -1.748 33.031 -2.74 1 96.5 267 PHE B O 1
ATOM 4283 N N . ALA B 1 268 ? -1.953 35.25 -2.592 1 96.38 268 ALA B N 1
ATOM 4284 C CA . ALA B 1 268 ? -1.063 35.5 -3.725 1 96.38 268 ALA B CA 1
ATOM 4285 C C . ALA B 1 268 ? 0.361 35.062 -3.41 1 96.38 268 ALA B C 1
ATOM 4287 O O . ALA B 1 268 ? 1.03 34.469 -4.258 1 96.38 268 ALA B O 1
ATOM 4288 N N . VAL B 1 269 ? 0.715 35.312 -2.229 1 94.75 269 VAL B N 1
ATOM 4289 C CA . VAL B 1 269 ? 2.055 34.938 -1.79 1 94.75 269 VAL B CA 1
ATOM 4290 C C . VAL B 1 269 ? 2.172 33.438 -1.742 1 94.75 269 VAL B C 1
ATOM 4292 O O . VAL B 1 269 ? 3.168 32.844 -2.197 1 94.75 269 VAL B O 1
ATOM 4295 N N . MET B 1 270 ? 1.129 32.812 -1.207 1 92.81 270 MET B N 1
ATOM 4296 C CA . MET B 1 270 ? 1.119 31.344 -1.137 1 92.81 270 MET B CA 1
ATOM 4297 C C . MET B 1 270 ? 1.165 30.734 -2.533 1 92.81 270 MET B C 1
ATOM 4299 O O . MET B 1 270 ? 1.908 29.781 -2.773 1 92.81 270 MET B O 1
ATOM 4303 N N . GLU B 1 271 ? 0.469 31.312 -3.424 1 91.88 271 GLU B N 1
ATOM 4304 C CA . GLU B 1 271 ? 0.361 30.781 -4.781 1 91.88 271 GLU B CA 1
ATOM 4305 C C . GLU B 1 271 ? 1.68 30.938 -5.535 1 91.88 271 GLU B C 1
ATOM 4307 O O . GLU B 1 271 ? 2.061 30.047 -6.309 1 91.88 271 GLU B O 1
ATOM 4312 N N . ARG B 1 272 ? 2.34 32.031 -5.293 1 88.06 272 ARG B N 1
ATOM 4313 C CA . ARG B 1 272 ? 3.627 32.25 -5.945 1 88.06 272 ARG B CA 1
ATOM 4314 C C . ARG B 1 272 ? 4.672 31.25 -5.449 1 88.06 272 ARG B C 1
ATOM 4316 O O . ARG B 1 272 ? 5.523 30.812 -6.219 1 88.06 272 ARG B O 1
ATOM 4323 N N . GLY B 1 273 ? 4.555 30.938 -4.238 1 84 273 GLY B N 1
ATOM 4324 C CA . GLY B 1 273 ? 5.375 29.891 -3.652 1 84 273 GLY B CA 1
ATOM 4325 C C . GLY B 1 273 ? 6.832 30.281 -3.518 1 84 273 GLY B C 1
ATOM 4326 O O . GLY B 1 273 ? 7.684 29.438 -3.232 1 84 273 GLY B O 1
ATOM 4327 N N . ASP B 1 274 ? 7.137 31.547 -3.861 1 78.19 274 ASP B N 1
ATOM 4328 C CA . ASP B 1 274 ? 8.523 32 -3.781 1 78.19 274 ASP B CA 1
ATOM 4329 C C . ASP B 1 274 ? 8.898 32.375 -2.346 1 78.19 274 ASP B C 1
ATOM 4331 O O . ASP B 1 274 ? 8.344 33.312 -1.77 1 78.19 274 ASP B O 1
ATOM 4335 N N . LYS B 1 275 ? 9.766 31.5 -1.749 1 81.88 275 LYS B N 1
ATOM 4336 C CA . LYS B 1 275 ? 10.344 31.688 -0.423 1 81.88 275 LYS B CA 1
ATOM 4337 C C . LYS B 1 275 ? 9.281 31.578 0.665 1 81.88 275 LYS B C 1
ATOM 4339 O O . LYS B 1 275 ? 9.367 32.25 1.693 1 81.88 275 LYS B O 1
ATOM 4344 N N . SER B 1 276 ? 8.125 31.031 0.27 1 90.81 276 SER B N 1
ATOM 4345 C CA . SER B 1 276 ? 7.094 30.797 1.273 1 90.81 276 SER B CA 1
ATOM 4346 C C . SER B 1 276 ? 6.949 29.312 1.581 1 90.81 276 SER B C 1
ATOM 4348 O O . SER B 1 276 ? 7.051 28.469 0.682 1 90.81 276 SER B O 1
ATOM 4350 N N . LEU B 1 277 ? 6.867 28.969 2.855 1 93.81 277 LEU B N 1
ATOM 4351 C CA . LEU B 1 277 ? 6.484 27.641 3.344 1 93.81 277 LEU B CA 1
ATOM 4352 C C . LEU B 1 277 ? 5.086 27.672 3.953 1 93.81 277 LEU B C 1
ATOM 4354 O O . LEU B 1 277 ? 4.09 27.484 3.25 1 93.81 277 LEU B O 1
ATOM 4358 N N . LYS B 1 278 ? 4.996 28.219 5.102 1 96 278 LYS B N 1
ATOM 4359 C CA . LYS B 1 278 ? 3.697 28.406 5.742 1 96 278 LYS B CA 1
ATOM 4360 C C . LYS B 1 278 ? 3.35 29.891 5.863 1 96 278 LYS B C 1
ATOM 4362 O O . LYS B 1 278 ? 4.125 30.672 6.414 1 96 278 LYS B O 1
ATOM 4367 N N . VAL B 1 279 ? 2.178 30.25 5.273 1 96.31 279 VAL B N 1
ATOM 4368 C CA . VAL B 1 279 ? 1.64 31.609 5.359 1 96.31 279 VAL B CA 1
ATOM 4369 C C . VAL B 1 279 ? 0.454 31.641 6.324 1 96.31 279 VAL B C 1
ATOM 4371 O O . VAL B 1 279 ? -0.435 30.781 6.246 1 96.31 279 VAL B O 1
ATOM 4374 N N . VAL B 1 280 ? 0.461 32.594 7.223 1 96.44 280 VAL B N 1
ATOM 4375 C CA . VAL B 1 280 ? -0.543 32.594 8.281 1 96.44 280 VAL B CA 1
ATOM 4376 C C . VAL B 1 280 ? 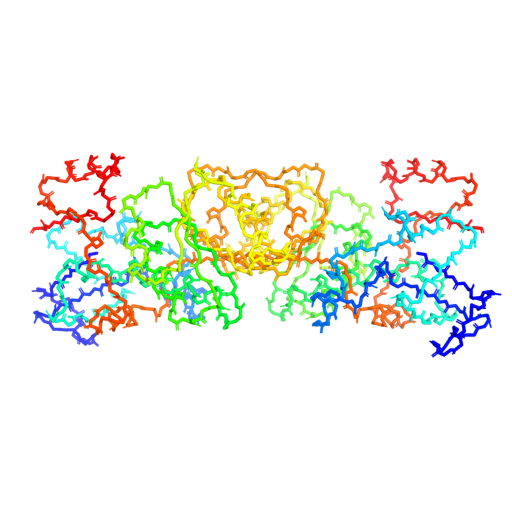-1.316 33.906 8.242 1 96.44 280 VAL B C 1
ATOM 4378 O O . VAL B 1 280 ? -0.76 34.969 7.898 1 96.44 280 VAL B O 1
ATOM 4381 N N . LEU B 1 281 ? -2.592 33.844 8.523 1 96.56 281 LEU B N 1
ATOM 4382 C CA . LEU B 1 281 ? -3.441 35 8.727 1 96.56 281 LEU B CA 1
ATOM 4383 C C . LEU B 1 281 ? -3.643 35.281 10.211 1 96.56 281 LEU B C 1
ATOM 4385 O O . LEU B 1 281 ? -3.936 34.375 10.984 1 96.56 281 LEU B O 1
ATOM 4389 N N . GLU B 1 282 ? -3.465 36.469 10.547 1 94.94 282 GLU B N 1
ATOM 4390 C CA . GLU B 1 282 ? -3.676 36.906 11.922 1 94.94 282 GLU B CA 1
ATOM 4391 C C . GLU B 1 282 ? -4.949 37.75 12.047 1 94.94 282 GLU B C 1
ATOM 4393 O O . GLU B 1 282 ? -5.059 38.812 11.445 1 94.94 282 GLU B O 1
ATOM 4398 N N . PRO B 1 283 ? -5.871 37.219 12.766 1 89.62 283 PRO B N 1
ATOM 4399 C CA . PRO B 1 283 ? -7.113 37.969 12.906 1 89.62 283 PRO B CA 1
ATOM 4400 C C . PRO B 1 283 ? -6.918 39.312 13.664 1 89.62 283 PRO B C 1
ATOM 4402 O O . PRO B 1 283 ? -5.996 39.406 14.469 1 89.62 283 PRO B O 1
#

Sequence (566 aa):
FGCRVVALGPGAEKRGVQIGDRVISEQIVPCWGCRFCNHGQYWMCQKHDLYGFQNNVQGAMAQYMIFTKEGIIHKVPDSIAADEAILIEPLACSLHAAERADVDFDDIVVVAGAGTLGLGIIGAVRMRNPKKLIVLDMKPERAALALRMGADEVWNPAEVDVLAKIREITDGYGCDIYIEATGHHKAVNQGLAMLRKLGRFVEFSVFNDEATVDWSIIGDRKELDVLGSHLGPYMYPRAIDFIGNRKIDMRDVVTHKFPLAEFKEAFAVMERGDKSLKVVLEPFGCRVVALGPGAEKRGVQIGDRVISEQIVPCWGCRFCNHGQYWMCQKHDLYGFQNNVQGAMAQYMIFTKEGIIHKVPDSIAADEAILIEPLACSLHAAERADVDFDDIVVVAGAGTLGLGIIGAVRMRNPKKLIVLDMKPERAALALRMGADEVWNPAEVDVLAKIREITDGYGCDIYIEATGHHKAVNQGLAMLRKLGRFVEFSVFNDEATVDWSIIGDRKELDVLGSHLGPYMYPRAIDFIGNRKIDMRDVVTHKFPLAEFKEAFAVMERGDKSLKVVLEP

pLDDT: mean 96.68, std 3.1, range [78.19, 99.0]

Foldseek 3Di:
DKDFAQDDDPPRVVVVDDHGFIKDWAQWQAPCPDPCNVVQNRLVHPVGDGACPDDVHHHDLDPDGDDDPSIHMDTFDPLFDPLLLVLLFLLLLLLQLLVQQVAAAAFAEEEEDLFSNSLSVLLNNVVRHHVAYEYEDQDPVSFVSSVVSPHPYYDYVVVDVVQVVQCVVVVRFAGQEYEYAPQELVVVQVRLSRHGAQHEYEYEYHHPDHHDDDCCSCPVNRVYHYHYTGTRRPRSVVSSVCSSVVSGPSPCSQPEEEESVCVVVQVVCVVVVVVHRHYYYDD/DKDFAQDDDPPRVVVVDDHGFIKDWAQWQAPCPDPCNVVQNRLVHPVGDGACPDPVAHHDLDPDGDDDPSIDMDTFDPLFDPLLLVLLFLLLLLLQLLVQQVAAAAFAEEEEDLFSNSLSVLLNNVVRHHVAYEYEDQDPVSFVSSVVSPHPYYDYVVVDVVLVVQCVVVVRFAGQEYEYAPQELVVVQVRLSRHGAQHEYEYEYHHPDHHDDDCCSCPVNRVYHYHYTGTRRPRSVVSSVCSSVVSGPSPCSQPEEDESVCVVVQVVCVVVVPVHRHYYYDD

Organism: NCBI:txid629263

Nearest PDB structures (foldseek):
  2dfv-assembly3_C  TM=8.951E-01  e=1.327E-24  Pyrococcus horikoshii OT3
  3gfb-assembly1_D  TM=9.000E-01  e=1.168E-22  Thermococcus kodakarensis KOD1
  5kia-assembly1_A-2  TM=8.626E-01  e=3.813E-23  Burkholderia thailandensis E264
  2d8a-assembly1_A  TM=8.883E-01  e=1.917E-21  Pyrococcus horikoshii OT3
  4a2c-assembly1_B  TM=8.827E-01  e=2.616E-21  Escherichia coli K-12

Secondary structure (DSSP, 8-state):
--EE-----TTGGGGT--TT-EEEE-SEE--SSSHHHHTT-GGG-SS-EETTTSSSS--SSSS-----TTS-EEE--TTS-HHHHTTHHHHHHHHHHHHHHT--TT-EEEEE--SHHHHHHHHHHHTT--SEEEEE-S-GGGHHHHHHHT-SEEE-TTTS-HHHHHHHHTTTS-EEEEEE-S--HHHHHHHHHHEEEEEEEEE----SS-EEE-GGGTTTTT--EEEE--S-TT-HHHHHHHHHTTSS--TT-EEEEEEGGGHHHHHHHHHH-TT-SEEEEE-/--EE-----TTGGGGT--TT-EEEE-SEE--SSSHHHHTT-GGG-SS-EETTTSSSS--SSSS-----TTS-EEE--TTS-HHHHTTHHHHHHHHHHHHHHT--TT-EEEEE--SHHHHHHHHHHHTT--SEEEEE-S-GGGHHHHHHHT-SEEE-TTTS-HHHHHHHHTTTS-EEEEEE-S--HHHHHHHHHHEEEEEEEEE----SS-EEE-GGGTTTTT--EEEE--S-TT-HHHHHHHHHTTSS--TT-EEEEEEGGGHHHHHHHHHH-TT-SEEEEE-

Radius of gyration: 27.25 Å; Cα contacts (8 Å, |Δi|>4): 1253; chains: 2; bounding box: 52×84×62 Å

InterPro domains:
  IPR011032 GroES-like superfamily [SSF50129] (3-115)
  IPR013149 Alcohol dehydrogenase-like, C-terminal [PF00107] (117-243)
  IPR013154 Alcohol dehydrogenase-like, N-terminal [PF08240] (4-78)
  IPR036291 NAD(P)-binding domain superfamily [SSF51735] (83-240)
  IPR050129 Zinc-containing alcohol dehydrogenase [PTHR43401] (5-283)

Solvent-accessible surface area (backbone atoms only — not comparable to full-atom values): 29793 Å² total; per-residue (Å²): 105,71,44,63,36,80,74,76,61,91,74,42,61,78,72,76,57,54,76,69,40,35,32,36,61,54,62,51,35,36,75,71,70,42,74,33,27,70,69,73,38,40,83,62,19,78,81,57,38,27,55,51,78,38,90,87,36,65,41,66,97,47,86,69,74,83,79,57,92,57,41,48,76,41,80,46,67,84,86,41,51,69,73,50,48,44,42,28,64,50,32,6,24,13,43,39,41,32,56,73,59,63,69,42,54,80,31,35,35,35,37,34,25,56,45,64,47,20,37,32,26,41,26,44,43,41,74,48,47,41,64,36,37,38,33,35,38,81,54,72,84,41,42,64,57,38,42,72,34,48,33,74,45,72,43,36,66,86,78,43,64,59,59,62,52,43,22,62,77,42,80,63,52,28,30,41,31,32,35,43,42,65,32,48,42,68,53,53,58,51,41,63,68,34,34,18,69,64,14,37,36,32,36,48,26,63,47,90,50,59,29,76,40,61,59,23,48,39,3,52,70,25,27,21,39,38,33,26,26,48,63,29,72,92,22,50,69,53,24,48,49,28,53,64,68,55,74,39,74,59,76,76,47,55,56,46,79,33,50,48,88,41,46,68,58,48,52,50,46,58,69,66,45,73,91,49,61,32,74,44,71,42,105,105,72,44,62,35,80,73,75,59,92,73,40,62,78,73,78,56,54,75,69,40,34,32,37,60,54,61,51,35,35,78,68,69,40,75,33,28,70,68,73,38,40,85,60,20,79,82,57,38,27,55,51,78,37,91,88,36,64,42,65,97,46,86,68,71,83,80,56,91,56,42,47,77,40,80,46,66,84,85,41,52,70,74,50,47,44,41,27,65,50,32,6,25,14,42,40,42,32,56,72,58,62,68,42,54,80,30,35,35,37,36,33,25,55,43,65,47,20,38,31,26,40,25,43,43,41,74,46,47,41,63,36,37,39,32,36,38,80,54,73,84,39,42,64,56,36,42,72,34,48,34,76,44,70,44,35,64,87,79,43,66,58,58,62,52,42,22,63,80,41,80,62,50,28,30,42,32,29,35,42,41,64,31,49,42,68,52,53,59,51,41,64,66,32,34,18,69,64,14,37,36,32,36,48,28,63,47,89,50,59,26,77,39,61,61,23,48,39,2,52,69,25,28,22,40,37,34,28,26,49,64,29,72,93,22,50,69,53,25,47,48,28,53,65,67,54,75,38,75,58,75,77,45,54,57,44,78,32,50,50,89,41,46,67,58,48,50,51,47,59,70,65,45,73,90,49,61,33,75,44,70,41,105